Protein AF-A0A5N6XSQ7-F1 (afdb_monomer_lite)

Sequence (384 aa):
MILAPTKHYISQIWLLCTIVILLPNLATSAHDQEIISGIYGTESCSGPEIRIDDLDGNSHWKWDTTTGLHNVPDQIKKCIQKGKSATEVKRAANGDKVVAIIGYSALMINHTPHNNATDKLVTFGVCLDDDLPQAHTVEMLPGNLFAIATTSDDEHAGFWVYDSSDMSHQTPKQKITGVKDIHGLLWDDKEKVLWAAGNTAHGSGAVPSYASIVGYKYDEANNKLIMKAHYNYTMSCATKLSSEWGGEDTFFRYWDRPHDLVPIPNTRSLLFPMDRDIHTVNILNGEFNNYGEEIQKQYLNGFEELGNRTGDNGEYLPRSDIKSISLNPGNSTLYTQAKWRDGNAIPHQVNLLSPTGKYSSLYKGCNIYRSRWFADITGWPTAP

Foldseek 3Di:
DDDDDDDDDDDDDDPPPPPPPPPPPPPCPQLLQWKWFFFFDDPLHPATKIFIAGPVRHTPDIAALVWQCPPAPVLQSCQQPQARTWQDWAQFPQNQWIWTDHRQKTFIAGCDSVDPVRHRHTQAMAGRVPPASAWRYWAAAAPQKIKTAGQDQDQQHGIFICRSNDRVDNDTPDRQGQFHGWNEWAQFPVQQKIKTWWWNGHFLDPDFIWIKIFIWHADPVVRDTDSDTPDIATDPDKDACPFLDPPVASRRNTIKGWLYWEDDFPAQKTWTQIQQAIKMANRVPSDIDPPRVVVCVVQVQLDDAAEQQQGPVRDGRRRGLWNDWEARPQSKIKTFHQHRPPNVSFGQWIWIQHNVRDIDIDRHRTGTRDMYRSHDGHSGDHHD

Secondary structure (DSSP, 8-state):
------PPP--------------------GGGG-EEEEEPP-SSSSSSEEEEE-TT--EEEEEETTTT-TTS-HHHHHHHHH---EEEEEEEGGGTEEEEEETTEEEEEE--TT-TTTTT-EEEEEE-TTT-TTEEEEEEETTTEEEEEE---STT-EEEEEETT-TT----SEEEES-EEEEEEEEETTTTEEEEEEESS-TTSSS---EEEEEEEEEGGGTEE-SS-SEEEE-S---BSTTTS-TTSGGGGPBP-B---EEPTTSSEEEEEBSS-EEEEETTTTEEE--HHHHHHHH-TT----S--B-TTS-B-TTTTEEEEEE-TTS-EEEEEBPTT-TT--BSSEEEE-TT--EEEESTTS-EEEEEESS-BTTBPPP-

pLDDT: mean 88.77, std 15.73, range [33.59, 98.69]

Structure (mmCIF, N/CA/C/O backbone):
data_AF-A0A5N6XSQ7-F1
#
_entry.id   AF-A0A5N6XSQ7-F1
#
loop_
_atom_site.group_PDB
_atom_site.id
_atom_site.type_symbol
_atom_site.label_atom_id
_atom_site.label_alt_id
_atom_site.label_comp_id
_atom_site.label_asym_id
_atom_site.label_entity_id
_atom_site.label_seq_id
_atom_site.pdbx_PDB_ins_code
_atom_site.Cartn_x
_atom_site.Cartn_y
_atom_site.Cartn_z
_atom_site.occupancy
_atom_site.B_iso_or_equiv
_atom_site.auth_seq_id
_atom_site.auth_comp_id
_atom_site.auth_asym_id
_atom_site.auth_atom_id
_atom_site.pdbx_PDB_model_num
ATOM 1 N N . MET A 1 1 ? -19.107 60.558 -66.559 1.00 39.44 1 MET A N 1
ATOM 2 C CA . MET A 1 1 ? -17.793 59.896 -66.415 1.00 39.44 1 MET A CA 1
ATOM 3 C C . MET A 1 1 ? -17.080 60.593 -65.266 1.00 39.44 1 MET A C 1
ATOM 5 O O . MET A 1 1 ? -17.021 61.811 -65.296 1.00 39.44 1 MET A O 1
ATOM 9 N N . ILE A 1 2 ? -16.616 59.817 -64.281 1.00 39.16 2 ILE A N 1
ATOM 10 C CA . ILE A 1 2 ? -15.922 60.217 -63.037 1.00 39.16 2 ILE A CA 1
ATOM 11 C C . ILE A 1 2 ? -16.757 61.024 -62.017 1.00 39.16 2 ILE A C 1
ATOM 13 O O . ILE A 1 2 ? -16.987 62.213 -62.188 1.00 39.16 2 ILE A O 1
ATOM 17 N N . LEU A 1 3 ? -17.177 60.363 -60.931 1.00 33.59 3 LEU A N 1
ATOM 18 C CA . LEU A 1 3 ? -16.747 60.588 -59.533 1.00 33.59 3 LEU A CA 1
ATOM 19 C C . LEU A 1 3 ? -17.724 59.885 -58.570 1.00 33.59 3 LEU A C 1
ATOM 21 O O . LEU A 1 3 ? -18.926 59.830 -58.810 1.00 33.59 3 LEU A O 1
ATOM 25 N N . ALA A 1 4 ? -17.156 59.286 -57.522 1.00 39.66 4 ALA A N 1
ATOM 26 C CA . ALA A 1 4 ? -17.811 58.457 -56.507 1.00 39.66 4 ALA A CA 1
ATOM 27 C C . ALA A 1 4 ? -18.846 59.225 -55.657 1.00 39.66 4 ALA A C 1
ATOM 29 O O . ALA A 1 4 ? -18.893 60.455 -55.706 1.00 39.66 4 ALA A O 1
ATOM 30 N N . PRO A 1 5 ? -19.593 58.518 -54.784 1.00 44.00 5 PRO A N 1
ATOM 31 C CA . PRO A 1 5 ? -19.206 58.644 -53.377 1.00 44.00 5 PRO A CA 1
ATOM 32 C C . PRO A 1 5 ? -19.334 57.369 -52.510 1.00 44.00 5 PRO A C 1
ATOM 34 O O . PRO A 1 5 ? -20.282 56.597 -52.587 1.00 44.00 5 PRO A O 1
ATOM 37 N N . THR A 1 6 ? -18.298 57.211 -51.680 1.00 37.88 6 THR A N 1
ATOM 38 C CA . THR A 1 6 ? -18.259 56.818 -50.255 1.00 37.88 6 THR A CA 1
ATOM 39 C C . THR A 1 6 ? -19.076 55.628 -49.733 1.00 37.88 6 THR A C 1
ATOM 41 O O . THR A 1 6 ? -20.293 55.667 -49.590 1.00 37.88 6 THR A O 1
ATOM 44 N N . LYS A 1 7 ? -18.321 54.616 -49.280 1.00 35.78 7 LYS A N 1
ATOM 45 C CA . LYS A 1 7 ? -18.740 53.519 -48.398 1.00 35.78 7 LYS A CA 1
ATOM 46 C C . LYS A 1 7 ? -19.056 54.040 -46.988 1.00 35.78 7 LYS A C 1
ATOM 48 O O . LYS A 1 7 ? -18.196 54.661 -46.367 1.00 35.78 7 LYS A O 1
ATOM 53 N N . HIS A 1 8 ? -20.229 53.701 -46.459 1.00 38.25 8 HIS A N 1
ATOM 54 C CA . HIS A 1 8 ? -20.519 53.776 -45.027 1.00 38.25 8 HIS A CA 1
ATOM 55 C C . HIS A 1 8 ? -20.178 52.441 -44.357 1.00 38.25 8 HIS A C 1
ATOM 57 O O . HIS A 1 8 ? -20.718 51.395 -44.713 1.00 38.25 8 HIS A O 1
ATOM 63 N N . TYR A 1 9 ? -19.266 52.493 -43.387 1.00 36.28 9 TYR A N 1
ATOM 64 C CA . TYR A 1 9 ? -18.994 51.411 -42.447 1.00 36.28 9 TYR A CA 1
ATOM 65 C C . TYR A 1 9 ? -20.082 51.414 -41.368 1.00 36.28 9 TYR A C 1
ATOM 67 O O . TYR A 1 9 ? -20.188 52.368 -40.601 1.00 36.28 9 TYR A O 1
ATOM 75 N N . ILE A 1 10 ? -20.877 50.346 -41.298 1.00 42.34 10 ILE A N 1
ATOM 76 C CA . ILE A 1 10 ? -21.720 50.057 -40.135 1.00 42.34 10 ILE A CA 1
ATOM 77 C C . ILE A 1 10 ? -20.888 49.180 -39.201 1.00 42.34 10 ILE A C 1
ATOM 79 O O . ILE A 1 10 ? -20.541 48.050 -39.540 1.00 42.34 10 ILE A O 1
ATOM 83 N N . SER A 1 11 ? -20.534 49.726 -38.038 1.00 34.72 11 SER A N 1
ATOM 84 C CA . SER A 1 11 ? -19.865 48.987 -36.971 1.00 34.72 11 SER A CA 1
ATOM 85 C C . SER A 1 11 ? -20.887 48.058 -36.309 1.00 34.72 11 SER A C 1
ATOM 87 O O . SER A 1 11 ? -21.833 48.536 -35.683 1.00 34.72 11 SER A O 1
ATOM 89 N N . GLN A 1 12 ? -20.721 46.743 -36.442 1.00 38.59 12 GLN A N 1
ATOM 90 C CA . GLN A 1 12 ? -21.417 45.784 -35.588 1.00 38.59 12 GLN A CA 1
ATOM 91 C C . GLN A 1 12 ? -20.564 45.540 -34.345 1.00 38.59 12 GLN A C 1
ATOM 93 O O . GLN A 1 12 ? -19.543 44.858 -34.397 1.00 38.59 12 GLN A O 1
ATOM 98 N N . ILE A 1 13 ? -20.985 46.130 -33.229 1.00 41.06 13 ILE A N 1
ATOM 99 C CA . ILE A 1 13 ? -20.490 45.799 -31.895 1.00 41.06 13 ILE A CA 1
ATOM 100 C C . ILE A 1 13 ? -21.121 44.455 -31.522 1.00 41.06 13 ILE A C 1
ATOM 102 O O . ILE A 1 13 ? -22.305 44.384 -31.200 1.00 41.06 13 ILE A O 1
ATOM 106 N N . TRP A 1 14 ? -20.337 43.381 -31.601 1.00 37.22 14 TRP A N 1
ATOM 107 C CA . TRP A 1 14 ? -20.689 42.109 -30.981 1.00 37.22 14 TRP A CA 1
ATOM 108 C C . TRP A 1 14 ? -20.376 42.208 -29.490 1.00 37.22 14 TRP A C 1
ATOM 110 O O . TRP A 1 14 ? -19.216 42.214 -29.080 1.00 37.22 14 TRP A O 1
ATOM 120 N N . LEU A 1 15 ? -21.427 42.326 -28.680 1.00 36.06 15 LEU A N 1
ATOM 121 C CA . LEU A 1 15 ? -21.348 42.197 -27.232 1.00 36.06 15 LEU A CA 1
ATOM 122 C C . LEU A 1 15 ? -21.080 40.714 -26.916 1.00 36.06 15 LEU A C 1
ATOM 124 O O . LEU A 1 15 ? -21.998 39.896 -26.890 1.00 36.06 15 LEU A O 1
ATOM 128 N N . LEU A 1 16 ? -19.812 40.342 -26.729 1.00 38.09 16 LEU A N 1
ATOM 129 C CA . LEU A 1 16 ? -19.459 39.065 -26.114 1.00 38.09 16 LEU A CA 1
ATOM 130 C C . LEU A 1 16 ? -19.859 39.134 -24.635 1.00 38.09 16 LEU A C 1
ATOM 132 O O . LEU A 1 16 ? -19.132 39.668 -23.800 1.00 38.09 16 LEU A O 1
ATOM 136 N N . CYS A 1 17 ? -21.036 38.599 -24.310 1.00 34.03 17 CYS A N 1
ATOM 137 C CA . CYS A 1 17 ? -21.351 38.180 -22.951 1.00 34.03 17 CYS A CA 1
ATOM 138 C C . CYS A 1 17 ? -20.459 36.984 -22.609 1.00 34.03 17 CYS A C 1
ATOM 140 O O . CYS A 1 17 ? -20.830 35.830 -22.816 1.00 34.03 17 CYS A O 1
ATOM 142 N N . THR A 1 18 ? -19.268 37.260 -22.087 1.00 42.31 18 THR A N 1
ATOM 143 C CA . THR A 1 18 ? -18.466 36.261 -21.390 1.00 42.31 18 THR A CA 1
ATOM 144 C C . THR A 1 18 ? -19.207 35.916 -20.103 1.00 42.31 18 THR A C 1
ATOM 146 O O . THR A 1 18 ? -19.098 36.617 -19.098 1.00 42.31 18 THR A O 1
ATOM 149 N N . ILE A 1 19 ? -20.014 34.856 -20.136 1.00 41.69 19 ILE A N 1
ATOM 150 C CA . ILE A 1 19 ? -20.455 34.187 -18.914 1.00 41.69 19 ILE A CA 1
ATOM 151 C C . ILE A 1 19 ? -19.186 33.586 -18.313 1.00 41.69 19 ILE A C 1
ATOM 153 O O . ILE A 1 19 ? -18.722 32.526 -18.726 1.00 41.69 19 ILE A O 1
ATOM 157 N N . VAL A 1 20 ? -18.585 34.309 -17.369 1.00 38.28 20 VAL A N 1
ATOM 158 C CA . VAL A 1 20 ? -17.608 33.740 -16.448 1.00 38.28 20 VAL A CA 1
ATOM 159 C C . VAL A 1 20 ? -18.401 32.781 -15.574 1.00 38.28 20 VAL A C 1
ATOM 161 O O . VAL A 1 20 ? -19.043 33.184 -14.606 1.00 38.28 20 VAL A O 1
ATOM 164 N N . ILE A 1 21 ? -18.419 31.507 -15.963 1.00 38.88 21 ILE A N 1
ATOM 165 C CA . ILE A 1 21 ? -18.783 30.437 -15.045 1.00 38.88 21 ILE A CA 1
ATOM 166 C C . ILE A 1 21 ? -17.690 30.474 -13.981 1.00 38.88 21 ILE A C 1
ATOM 168 O O . ILE A 1 21 ? -16.572 30.015 -14.207 1.00 38.88 21 ILE A O 1
ATOM 172 N N . LEU A 1 22 ? -17.999 31.107 -12.850 1.00 36.66 22 LEU A N 1
ATOM 173 C CA . LEU A 1 22 ? -17.277 30.914 -11.603 1.00 36.66 22 LEU A CA 1
ATOM 174 C C . LEU A 1 22 ? -17.405 29.425 -11.282 1.00 36.66 22 LEU A C 1
ATOM 176 O O . LEU A 1 22 ? -18.374 28.992 -10.661 1.00 36.66 22 LEU A O 1
ATOM 180 N N . LEU A 1 23 ? -16.456 28.631 -11.779 1.00 39.94 23 LEU A N 1
ATOM 181 C CA . LEU A 1 23 ? -16.193 27.319 -11.218 1.00 39.94 23 LEU A CA 1
ATOM 182 C C . LEU A 1 23 ? -15.989 27.563 -9.722 1.00 39.94 23 LEU A C 1
ATOM 184 O O . LEU A 1 23 ? -15.212 28.460 -9.371 1.00 39.94 23 LEU A O 1
ATOM 188 N N . PRO A 1 24 ? -16.702 26.856 -8.833 1.00 38.00 24 PRO A N 1
ATOM 189 C CA . PRO A 1 24 ? -16.382 26.946 -7.427 1.00 38.00 24 PRO A CA 1
ATOM 190 C C . PRO A 1 24 ? -14.904 26.581 -7.308 1.00 38.00 24 PRO A C 1
ATOM 192 O O . PRO A 1 24 ? -14.498 25.490 -7.708 1.00 38.00 24 PRO A O 1
ATOM 195 N N . ASN A 1 25 ? -14.097 27.515 -6.799 1.00 35.69 25 ASN A N 1
ATOM 196 C CA . ASN A 1 25 ? -12.863 27.150 -6.128 1.00 35.69 25 ASN A CA 1
ATOM 197 C C . ASN A 1 25 ? -13.303 26.149 -5.062 1.00 35.69 25 ASN A C 1
ATOM 199 O O . ASN A 1 25 ? -13.838 26.541 -4.024 1.00 35.69 25 ASN A O 1
ATOM 203 N N . LEU A 1 26 ? -13.161 24.859 -5.362 1.00 44.12 26 LEU A N 1
ATOM 204 C CA . LEU A 1 26 ? -13.108 23.822 -4.354 1.00 44.12 26 LEU A CA 1
ATOM 205 C C . LEU A 1 26 ? -11.898 24.208 -3.515 1.00 44.12 26 LEU A C 1
ATOM 207 O O . LEU A 1 26 ? -10.760 23.952 -3.896 1.00 44.12 26 LEU A O 1
ATOM 211 N N . ALA A 1 27 ? -12.147 24.961 -2.446 1.00 40.00 27 ALA A N 1
ATOM 212 C CA . ALA A 1 27 ? -11.173 25.142 -1.399 1.00 40.00 27 ALA A CA 1
ATOM 213 C C . ALA A 1 27 ? -10.836 23.725 -0.940 1.00 40.00 27 ALA A C 1
ATOM 215 O O . ALA A 1 27 ? -11.675 23.067 -0.328 1.00 40.00 27 ALA A O 1
ATOM 216 N N . THR A 1 28 ? -9.657 23.237 -1.328 1.00 48.56 28 THR A N 1
ATOM 217 C CA . THR A 1 28 ? -9.046 22.059 -0.720 1.00 48.56 28 THR A CA 1
ATOM 218 C C . THR A 1 28 ? -9.132 22.274 0.778 1.00 48.56 28 THR A C 1
ATOM 220 O O . THR A 1 28 ? -8.645 23.291 1.285 1.00 48.56 28 THR A O 1
ATOM 223 N N . SER A 1 29 ? -9.855 21.393 1.459 1.00 51.78 29 SER A N 1
ATOM 224 C CA . SER A 1 29 ? -10.000 21.483 2.901 1.00 51.78 29 SER A CA 1
ATOM 225 C C . SER A 1 29 ? -8.614 21.332 3.533 1.00 51.78 29 SER A C 1
ATOM 227 O O . SER A 1 29 ? -7.729 20.711 2.947 1.00 51.78 29 SER A O 1
ATOM 229 N N . ALA A 1 30 ? -8.391 21.901 4.719 1.00 53.28 30 ALA A N 1
ATOM 230 C CA . ALA A 1 30 ? -7.104 21.762 5.408 1.00 53.28 30 ALA A CA 1
ATOM 231 C C . ALA A 1 30 ? -6.711 20.283 5.642 1.00 53.28 30 ALA A C 1
ATOM 233 O O . ALA A 1 30 ? -5.527 19.971 5.690 1.00 53.28 30 ALA A O 1
ATOM 234 N N . HIS A 1 31 ? -7.697 19.378 5.697 1.00 56.25 31 HIS A N 1
ATOM 235 C CA . HIS A 1 31 ? -7.506 17.928 5.792 1.00 56.25 31 HIS A CA 1
ATOM 236 C C . HIS A 1 31 ? -6.960 17.287 4.504 1.00 56.25 31 HIS A C 1
ATOM 238 O O . HIS A 1 31 ? -6.275 16.271 4.565 1.00 56.25 31 HIS A O 1
ATOM 244 N N . ASP A 1 32 ? -7.159 17.906 3.334 1.00 65.38 32 ASP A N 1
ATOM 245 C CA . ASP A 1 32 ? -6.652 17.392 2.050 1.00 65.38 32 ASP A CA 1
ATOM 246 C C . ASP A 1 32 ? -5.129 17.579 1.885 1.00 65.38 32 ASP A C 1
ATOM 248 O O . ASP A 1 32 ? -4.563 17.295 0.825 1.00 65.38 32 ASP A O 1
ATOM 252 N N . GLN A 1 33 ? -4.455 18.084 2.922 1.00 82.69 33 GLN A N 1
ATOM 253 C CA . GLN A 1 33 ? -3.013 18.324 2.970 1.00 82.69 33 GLN A CA 1
ATOM 254 C C . GLN A 1 33 ? -2.309 17.541 4.085 1.00 82.69 33 GLN A C 1
ATOM 256 O O . GLN A 1 33 ? -1.113 17.734 4.296 1.00 82.69 33 GLN A O 1
ATOM 261 N N . GLU A 1 34 ? -3.022 16.649 4.773 1.00 93.44 34 GLU A N 1
ATOM 262 C CA . GLU A 1 34 ? -2.447 15.803 5.815 1.00 93.44 34 GLU A CA 1
ATOM 263 C C . GLU A 1 34 ? -1.865 14.511 5.222 1.00 93.44 34 GLU A C 1
ATOM 265 O O . GLU A 1 34 ? -2.384 13.933 4.260 1.00 93.44 34 GLU A O 1
ATOM 270 N N . ILE A 1 35 ? -0.768 14.040 5.808 1.00 95.81 35 ILE A N 1
ATOM 271 C CA . ILE A 1 35 ? -0.018 12.863 5.374 1.00 95.81 35 ILE A CA 1
ATOM 272 C C . ILE A 1 35 ? -0.012 11.849 6.508 1.00 95.81 35 ILE A C 1
ATOM 274 O O . ILE A 1 35 ? 0.513 12.132 7.582 1.00 95.81 35 ILE A O 1
ATOM 278 N N . ILE A 1 36 ? -0.510 10.640 6.248 1.00 97.81 36 ILE A N 1
ATOM 279 C CA . ILE A 1 36 ? -0.369 9.507 7.161 1.00 97.81 36 ILE A CA 1
ATOM 280 C C . ILE A 1 36 ? 0.860 8.670 6.797 1.00 97.81 36 ILE A C 1
ATOM 282 O O . ILE A 1 36 ? 1.026 8.261 5.649 1.00 97.81 36 ILE A O 1
ATOM 286 N N . SER A 1 37 ? 1.729 8.397 7.770 1.00 98.00 37 SER A N 1
ATOM 287 C CA . SER A 1 37 ? 2.955 7.610 7.567 1.00 98.00 37 SER A CA 1
ATOM 288 C C . SER A 1 37 ? 3.138 6.543 8.641 1.00 98.00 37 SER A C 1
ATOM 290 O O . SER A 1 37 ? 2.911 6.799 9.825 1.00 98.00 37 SER A O 1
ATOM 292 N N . GLY A 1 38 ? 3.568 5.354 8.212 1.00 97.81 38 GLY A N 1
ATOM 293 C CA . GLY A 1 38 ? 4.024 4.279 9.088 1.00 97.81 38 GLY A CA 1
ATOM 294 C C . GLY A 1 38 ? 5.536 4.367 9.257 1.00 97.81 38 GLY A C 1
ATOM 295 O O . GLY A 1 38 ? 6.290 4.065 8.332 1.00 97.81 38 GLY A O 1
ATOM 296 N N . ILE A 1 39 ? 5.984 4.797 10.431 1.00 97.00 39 ILE A N 1
ATOM 297 C CA . ILE A 1 39 ? 7.399 4.991 10.749 1.00 97.00 39 ILE A CA 1
ATOM 298 C C . ILE A 1 39 ? 7.898 3.762 11.488 1.00 97.00 39 ILE A C 1
ATOM 300 O O . ILE A 1 39 ? 7.287 3.330 12.460 1.00 97.00 39 ILE A O 1
ATOM 304 N N . TYR A 1 40 ? 9.006 3.187 11.032 1.00 96.00 40 TYR A N 1
ATOM 305 C CA . TYR A 1 40 ? 9.625 2.041 11.684 1.00 96.00 40 TYR A CA 1
ATOM 306 C C . TYR A 1 40 ? 10.503 2.511 12.851 1.00 96.00 40 TYR A C 1
ATOM 308 O O . TYR A 1 40 ? 11.108 3.582 12.812 1.00 96.00 40 TYR A O 1
ATOM 316 N N . GLY A 1 41 ? 10.658 1.658 13.862 1.00 91.38 41 GLY A N 1
ATOM 317 C CA . GLY A 1 41 ? 11.625 1.874 14.932 1.00 91.38 41 GLY A CA 1
ATOM 318 C C . GLY A 1 41 ? 13.057 1.654 14.446 1.00 91.38 41 GLY A C 1
ATOM 319 O O . GLY A 1 41 ? 13.435 0.529 14.112 1.00 91.38 41 GLY A O 1
ATOM 320 N N . THR A 1 42 ? 13.872 2.706 14.467 1.00 86.06 42 THR A N 1
ATOM 321 C CA . THR A 1 42 ? 15.301 2.685 14.109 1.00 86.06 42 THR A CA 1
ATOM 322 C C . THR A 1 42 ? 16.124 3.410 15.178 1.00 86.06 42 THR A C 1
ATOM 324 O O . THR A 1 42 ? 15.588 3.854 16.187 1.00 86.06 42 THR A O 1
ATOM 327 N N . GLU A 1 43 ? 17.440 3.537 15.000 1.00 81.69 43 GLU A N 1
ATOM 328 C CA . GLU A 1 43 ? 18.245 4.399 15.883 1.00 81.69 43 GLU A CA 1
ATOM 329 C C . GLU A 1 43 ? 17.853 5.879 15.756 1.00 81.69 43 GLU A C 1
ATOM 331 O O . GLU A 1 43 ? 17.928 6.629 16.726 1.00 81.69 43 GLU A O 1
ATOM 336 N N . SER A 1 44 ? 17.399 6.296 14.572 1.00 82.81 44 SER A N 1
ATOM 337 C CA . SER A 1 44 ? 16.981 7.672 14.296 1.00 82.81 44 SER A CA 1
ATOM 338 C C . SER A 1 44 ? 15.538 7.967 14.723 1.00 82.81 44 SER A C 1
ATOM 340 O O . SER A 1 44 ? 15.176 9.138 14.822 1.00 82.81 44 SER A O 1
ATOM 342 N N . CYS A 1 45 ? 14.710 6.942 14.969 1.00 83.00 45 CYS A N 1
ATOM 343 C CA . CYS A 1 45 ? 13.267 7.092 15.195 1.00 83.00 45 CYS A CA 1
ATOM 344 C C . CYS A 1 45 ? 12.831 6.173 16.351 1.00 83.00 45 CYS A C 1
ATOM 346 O O . CYS A 1 45 ? 13.000 4.958 16.284 1.00 83.00 45 CYS A O 1
ATOM 348 N N . SER A 1 46 ? 12.286 6.763 17.424 1.00 78.00 46 SER A N 1
ATOM 349 C CA . SER A 1 46 ? 12.157 6.193 18.784 1.00 78.00 46 SER A CA 1
ATOM 350 C C . SER A 1 46 ? 11.348 4.895 18.934 1.00 78.00 46 SER A C 1
ATOM 352 O O . SER A 1 46 ? 11.283 4.338 20.028 1.00 78.00 46 SER A O 1
ATOM 354 N N . GLY A 1 47 ? 10.731 4.402 17.866 1.00 86.00 47 GLY A N 1
ATOM 355 C CA . GLY A 1 47 ? 9.949 3.175 17.835 1.00 86.00 47 GLY A CA 1
ATOM 356 C C . GLY A 1 47 ? 9.013 3.154 16.627 1.00 86.00 47 GLY A C 1
ATOM 357 O O . GLY A 1 47 ? 8.899 4.169 15.939 1.00 86.00 47 GLY A O 1
ATOM 358 N N . PRO A 1 48 ? 8.363 2.011 16.352 1.00 96.00 48 PRO A N 1
ATOM 359 C CA . PRO A 1 48 ? 7.302 1.972 15.362 1.00 96.00 48 PRO A CA 1
ATOM 360 C C . PRO A 1 48 ? 6.138 2.871 15.794 1.00 96.00 48 PRO A C 1
ATOM 362 O O . PRO A 1 48 ? 5.605 2.722 16.897 1.00 96.00 48 PRO A O 1
ATOM 365 N N . GLU A 1 49 ? 5.738 3.788 14.920 1.00 96.94 49 GLU A N 1
ATOM 366 C CA . GLU A 1 49 ? 4.650 4.734 15.166 1.00 96.94 49 GLU A CA 1
ATOM 367 C C . GLU A 1 49 ? 3.878 5.054 13.885 1.00 96.94 49 GLU A C 1
ATOM 369 O O . GLU A 1 49 ? 4.367 4.879 12.768 1.00 96.94 49 GLU A O 1
ATOM 374 N N . ILE A 1 50 ? 2.654 5.540 14.064 1.00 98.31 50 ILE A N 1
ATOM 375 C CA . ILE A 1 50 ? 1.808 6.081 13.006 1.00 98.31 50 ILE A CA 1
ATOM 376 C C . ILE A 1 50 ? 1.639 7.567 13.284 1.00 98.31 50 ILE A C 1
ATOM 378 O O . ILE A 1 50 ? 1.300 7.965 14.404 1.00 98.31 50 ILE A O 1
ATOM 382 N N . ARG A 1 51 ? 1.863 8.385 12.260 1.00 97.31 51 ARG A N 1
ATOM 383 C CA . ARG A 1 51 ? 1.745 9.840 12.340 1.00 97.31 51 ARG A CA 1
ATOM 384 C C . ARG A 1 51 ? 0.853 10.375 11.241 1.00 97.31 51 ARG A C 1
ATOM 386 O O . ARG A 1 51 ? 0.930 9.882 10.119 1.00 97.31 51 ARG A O 1
ATOM 393 N N . ILE A 1 52 ? 0.036 11.362 11.590 1.00 97.62 52 ILE A N 1
ATOM 394 C CA . ILE A 1 52 ? -0.683 12.225 10.657 1.00 97.62 52 ILE A CA 1
ATOM 395 C C . ILE A 1 52 ? -0.115 13.627 10.846 1.00 97.62 52 ILE A C 1
ATOM 397 O O . ILE A 1 52 ? -0.252 14.230 11.919 1.00 97.62 52 ILE A O 1
ATOM 401 N N . ASP A 1 53 ? 0.558 14.098 9.807 1.00 95.69 53 ASP A N 1
ATOM 402 C CA . ASP A 1 53 ? 1.330 15.333 9.814 1.00 95.69 53 ASP A CA 1
ATOM 403 C C . ASP A 1 53 ? 0.867 16.268 8.692 1.00 95.69 53 ASP A C 1
ATOM 405 O O . ASP A 1 53 ? 0.352 15.813 7.668 1.00 95.69 53 ASP A O 1
ATOM 409 N N . ASP A 1 54 ? 1.092 17.569 8.863 1.00 93.00 54 ASP A N 1
ATOM 410 C CA . ASP A 1 54 ? 0.988 18.536 7.770 1.00 93.00 54 ASP A CA 1
ATOM 411 C C . ASP A 1 54 ? 2.171 18.429 6.779 1.00 93.00 54 ASP A C 1
ATOM 413 O O . ASP A 1 54 ? 3.097 17.625 6.933 1.00 93.00 54 ASP A O 1
ATOM 417 N N . LEU A 1 55 ? 2.158 19.267 5.738 1.00 91.00 55 LEU A N 1
ATOM 418 C CA . LEU A 1 55 ? 3.205 19.298 4.706 1.00 91.00 55 LEU A CA 1
ATOM 419 C C . LEU A 1 55 ? 4.576 19.779 5.210 1.00 91.00 55 LEU A C 1
ATOM 421 O O . LEU A 1 55 ? 5.578 19.558 4.526 1.00 91.00 55 LEU A O 1
ATOM 425 N N . ASP A 1 56 ? 4.623 20.430 6.374 1.00 89.75 56 ASP A N 1
ATOM 426 C CA . ASP A 1 56 ? 5.850 20.899 7.021 1.00 89.75 56 ASP A CA 1
ATOM 427 C C . ASP A 1 56 ? 6.403 19.857 8.019 1.00 89.75 56 ASP A C 1
ATOM 429 O O . ASP A 1 56 ? 7.490 20.036 8.575 1.00 89.75 56 ASP A O 1
ATOM 433 N N . GLY A 1 57 ? 5.692 18.738 8.215 1.00 89.88 57 GLY A N 1
ATOM 434 C CA . GLY A 1 57 ? 6.064 17.656 9.126 1.00 89.88 57 GLY A CA 1
ATOM 435 C C . GLY A 1 57 ? 5.660 17.899 10.583 1.00 89.88 57 GLY A C 1
ATOM 436 O O . GLY A 1 57 ? 6.193 17.237 11.484 1.00 89.88 57 GLY A O 1
ATOM 437 N N . ASN A 1 58 ? 4.749 18.842 10.842 1.00 93.06 58 ASN A N 1
ATOM 438 C CA . ASN A 1 58 ? 4.182 19.037 12.172 1.00 93.06 58 ASN A CA 1
ATOM 439 C C . ASN A 1 58 ? 3.086 18.000 12.414 1.00 93.06 58 ASN A C 1
ATOM 441 O O . ASN A 1 58 ? 2.136 17.888 11.644 1.00 93.06 58 ASN A O 1
ATOM 445 N N . SER A 1 59 ? 3.207 17.254 13.512 1.00 92.31 59 SER A N 1
ATOM 446 C CA . SER A 1 59 ? 2.253 16.194 13.832 1.00 92.31 59 SER A CA 1
ATOM 447 C C . SER A 1 59 ? 0.997 16.728 14.507 1.00 92.31 59 SER A C 1
ATOM 449 O O . SER A 1 59 ? 1.075 17.404 15.536 1.00 92.31 59 SER A O 1
ATOM 451 N N . HIS A 1 60 ? -0.164 16.370 13.961 1.00 90.56 60 HIS A N 1
ATOM 452 C CA . HIS A 1 60 ? -1.476 16.656 14.547 1.00 90.56 60 HIS A CA 1
ATOM 453 C C . HIS A 1 60 ? -2.060 15.442 15.265 1.00 90.56 60 HIS A C 1
ATOM 455 O O . HIS A 1 60 ? -2.805 15.582 16.239 1.00 90.56 60 HIS A O 1
ATOM 461 N N . TRP A 1 61 ? -1.676 14.241 14.836 1.00 97.06 61 TRP A N 1
ATOM 462 C CA . TRP A 1 61 ? -2.092 12.999 15.463 1.00 97.06 61 TRP A CA 1
ATOM 463 C C . TRP A 1 61 ? -0.959 11.977 15.423 1.00 97.06 61 TRP A C 1
ATOM 465 O O . TRP A 1 61 ? -0.301 11.780 14.403 1.00 97.06 61 TRP A O 1
ATOM 475 N N . LYS A 1 62 ? -0.745 11.303 16.553 1.00 96.94 62 LYS A N 1
ATOM 476 C CA . LYS A 1 62 ? 0.291 10.287 16.724 1.00 96.94 62 LYS A CA 1
ATOM 477 C C . LYS A 1 62 ? -0.262 9.093 17.488 1.00 96.94 62 LYS A C 1
ATOM 479 O O . LYS A 1 62 ? -0.960 9.271 18.489 1.00 96.94 62 LYS A O 1
ATOM 484 N N . TRP A 1 63 ? 0.108 7.898 17.048 1.00 98.19 63 TRP A N 1
ATOM 485 C CA . TRP A 1 63 ? -0.180 6.639 17.722 1.00 98.19 63 TRP A CA 1
ATOM 486 C C . TRP A 1 63 ? 1.069 5.760 17.747 1.00 98.19 63 TRP A C 1
ATOM 488 O O . TRP A 1 63 ? 1.761 5.629 16.740 1.00 98.19 63 TRP A O 1
ATOM 498 N N . ASP A 1 64 ? 1.360 5.151 18.892 1.00 96.88 64 ASP A N 1
ATOM 499 C CA . ASP A 1 64 ? 2.477 4.221 19.066 1.00 96.88 64 ASP A CA 1
ATOM 500 C C . ASP A 1 64 ? 2.019 2.900 19.697 1.00 96.88 64 ASP A C 1
ATOM 502 O O . ASP A 1 64 ? 0.878 2.746 20.132 1.00 96.88 64 ASP A O 1
ATOM 506 N N . THR A 1 65 ? 2.948 1.951 19.802 1.00 96.44 65 THR A N 1
ATOM 507 C CA . THR A 1 65 ? 2.711 0.591 20.319 1.00 96.44 65 THR A CA 1
ATOM 508 C C . THR A 1 65 ? 2.342 0.506 21.806 1.00 96.44 65 THR A C 1
ATOM 510 O O . THR A 1 65 ? 2.215 -0.593 22.354 1.00 96.44 65 THR A O 1
ATOM 513 N N . THR A 1 66 ? 2.154 1.637 22.485 1.00 96.25 66 THR A N 1
ATOM 514 C CA . THR A 1 66 ? 1.677 1.711 23.874 1.00 96.25 66 THR A CA 1
ATOM 515 C C . THR A 1 66 ? 0.341 2.443 24.009 1.00 96.25 66 THR A C 1
ATOM 517 O O . THR A 1 66 ? -0.300 2.388 25.060 1.00 96.25 66 THR A O 1
ATOM 520 N N . THR A 1 67 ? -0.120 3.086 22.939 1.00 96.94 67 THR A N 1
ATOM 521 C CA . THR A 1 67 ? -1.275 3.980 22.948 1.00 96.94 67 THR A CA 1
ATOM 522 C C . THR A 1 67 ? -2.588 3.225 22.709 1.00 96.94 67 THR A C 1
ATOM 524 O O . THR A 1 67 ? -2.694 2.370 21.836 1.00 96.94 67 THR A O 1
ATOM 527 N N . GLY A 1 68 ? -3.635 3.542 23.482 1.00 96.06 68 GLY A N 1
ATOM 528 C CA . GLY A 1 68 ? -5.000 3.066 23.205 1.00 96.06 68 GLY A CA 1
ATOM 529 C C . GLY A 1 68 ? -5.261 1.571 23.444 1.00 96.06 68 GLY A C 1
ATOM 530 O O . GLY A 1 68 ? -6.273 1.053 22.977 1.00 96.06 68 GLY A O 1
ATOM 531 N N . LEU A 1 69 ? -4.397 0.876 24.196 1.00 97.12 69 LEU A N 1
ATOM 532 C CA . LEU A 1 69 ? -4.412 -0.594 24.324 1.00 97.12 69 LEU A CA 1
ATOM 533 C C . LEU A 1 69 ? -5.279 -1.171 25.457 1.00 97.12 69 LEU A C 1
ATOM 535 O O . LEU A 1 69 ? -5.297 -2.384 25.655 1.00 97.12 69 LEU A O 1
ATOM 539 N N . HIS A 1 70 ? -5.979 -0.340 26.228 1.00 93.00 70 HIS A N 1
ATOM 540 C CA . HIS A 1 70 ? -6.698 -0.757 27.442 1.00 93.00 70 HIS A CA 1
ATOM 541 C C . HIS A 1 70 ? -7.671 -1.945 27.257 1.00 93.00 70 HIS A C 1
ATOM 543 O O . HIS A 1 70 ? -7.702 -2.821 28.117 1.00 93.00 70 HIS A O 1
ATOM 549 N N . ASN A 1 71 ? -8.380 -2.030 26.124 1.00 92.38 71 ASN A N 1
ATOM 550 C CA . ASN A 1 71 ? -9.326 -3.120 25.820 1.00 92.38 71 ASN A CA 1
ATOM 551 C C . ASN A 1 71 ? -8.758 -4.198 24.881 1.00 92.38 71 ASN A C 1
ATOM 553 O O . ASN A 1 71 ? -9.485 -5.089 24.449 1.00 92.38 71 ASN A O 1
ATOM 557 N N . VAL A 1 72 ? -7.473 -4.120 24.533 1.00 97.00 72 VAL A N 1
ATOM 558 C CA . VAL A 1 72 ? -6.848 -5.054 23.591 1.00 97.00 72 VAL A CA 1
ATOM 559 C C . VAL A 1 72 ? -6.458 -6.346 24.323 1.00 97.00 72 VAL A C 1
ATOM 561 O O . VAL A 1 72 ? -5.801 -6.271 25.365 1.00 97.00 72 VAL A O 1
ATOM 564 N N . PRO A 1 73 ? -6.812 -7.538 23.810 1.00 96.12 73 PRO A N 1
ATOM 565 C CA . PRO A 1 73 ? -6.328 -8.808 24.342 1.00 96.12 73 PRO A CA 1
ATOM 566 C C . PRO A 1 73 ? -4.797 -8.876 24.410 1.00 96.12 73 PRO A C 1
ATOM 568 O O . PRO A 1 73 ? -4.100 -8.431 23.498 1.00 96.12 73 PRO A O 1
ATOM 571 N N . ASP A 1 74 ? -4.253 -9.489 25.463 1.00 95.69 74 ASP A N 1
ATOM 572 C CA . ASP A 1 74 ? -2.803 -9.497 25.712 1.00 95.69 74 ASP A CA 1
ATOM 573 C C . ASP A 1 74 ? -1.988 -10.171 24.603 1.00 95.69 74 ASP A C 1
ATOM 575 O O . ASP A 1 74 ? -0.854 -9.770 24.346 1.00 95.69 74 ASP A O 1
ATOM 579 N N . GLN A 1 75 ? -2.557 -11.165 23.915 1.00 94.44 75 GLN A N 1
ATOM 580 C CA . GLN A 1 75 ? -1.920 -11.766 22.742 1.00 94.44 75 GLN A CA 1
ATOM 581 C C . GLN A 1 75 ? -1.705 -10.721 21.639 1.00 94.44 75 GLN A C 1
ATOM 583 O O . GLN A 1 75 ? -0.591 -10.585 21.144 1.00 94.44 75 GLN A O 1
ATOM 588 N N . ILE A 1 76 ? -2.728 -9.926 21.314 1.00 96.50 76 ILE A N 1
ATOM 589 C CA . ILE A 1 76 ? -2.619 -8.865 20.305 1.00 96.50 76 ILE A CA 1
ATOM 590 C C . ILE A 1 76 ? -1.644 -7.784 20.786 1.00 96.50 76 ILE A C 1
ATOM 592 O O . ILE A 1 76 ? -0.776 -7.384 20.015 1.00 96.50 76 ILE A O 1
ATOM 596 N N . LYS A 1 77 ? -1.701 -7.368 22.064 1.00 96.94 77 LYS A N 1
ATOM 597 C CA . LYS A 1 77 ? -0.738 -6.398 22.631 1.00 96.94 77 LYS A CA 1
ATOM 598 C C . LYS A 1 77 ? 0.711 -6.843 22.440 1.00 96.94 77 LYS A C 1
ATOM 600 O O . LYS A 1 77 ? 1.544 -6.044 22.020 1.00 96.94 77 LYS A O 1
ATOM 605 N N . LYS A 1 78 ? 1.009 -8.120 22.702 1.00 96.12 78 LYS A N 1
ATOM 606 C CA . LYS A 1 78 ? 2.346 -8.681 22.469 1.00 96.12 78 LYS A CA 1
ATOM 607 C C . LYS A 1 78 ? 2.749 -8.553 21.004 1.00 96.12 78 LYS A C 1
ATOM 609 O O . LYS A 1 78 ? 3.869 -8.138 20.735 1.00 96.12 78 LYS A O 1
ATOM 614 N N . CYS A 1 79 ? 1.851 -8.848 20.067 1.00 96.44 79 CYS A N 1
ATOM 615 C CA . CYS A 1 79 ? 2.158 -8.765 18.639 1.00 96.44 79 CYS A CA 1
ATOM 616 C C . CYS A 1 79 ? 2.346 -7.314 18.163 1.00 96.44 79 CYS A C 1
ATOM 618 O O . CYS A 1 79 ? 3.267 -7.051 17.391 1.00 96.44 79 CYS A O 1
ATOM 620 N N . ILE A 1 80 ? 1.572 -6.363 18.703 1.00 96.62 80 ILE A N 1
ATOM 621 C CA . ILE A 1 80 ? 1.776 -4.916 18.502 1.00 96.62 80 ILE A CA 1
ATOM 622 C C . ILE A 1 80 ? 3.195 -4.506 18.934 1.00 96.62 80 ILE A C 1
ATOM 624 O O . ILE A 1 80 ? 3.880 -3.785 18.216 1.00 96.62 80 ILE A O 1
ATOM 628 N N . GLN A 1 81 ? 3.653 -4.989 20.092 1.00 95.69 81 GLN A N 1
ATOM 629 C CA . GLN A 1 81 ? 4.904 -4.552 20.731 1.00 95.69 81 GLN A CA 1
ATOM 630 C C . GLN A 1 81 ? 6.152 -5.350 20.315 1.00 95.69 81 GLN A C 1
ATOM 632 O O . GLN A 1 81 ? 7.271 -4.944 20.626 1.00 95.69 81 GLN A O 1
ATOM 637 N N . LYS A 1 82 ? 5.990 -6.492 19.635 1.00 93.00 82 LYS A N 1
ATOM 638 C CA . LYS A 1 82 ? 7.093 -7.413 19.300 1.00 93.00 82 LYS A CA 1
ATOM 639 C C . LYS A 1 82 ? 7.986 -6.905 18.163 1.00 93.00 82 LYS A C 1
ATOM 641 O O . LYS A 1 82 ? 9.180 -7.197 18.151 1.00 93.00 82 LYS A O 1
ATOM 646 N N . GLY A 1 83 ? 7.419 -6.201 17.185 1.00 88.94 83 GLY A N 1
ATOM 647 C CA . GLY A 1 83 ? 8.129 -5.778 15.974 1.00 88.94 83 GLY A CA 1
ATOM 648 C C . GLY A 1 83 ? 8.475 -4.292 15.964 1.00 88.94 83 GLY A C 1
ATOM 649 O O . GLY A 1 83 ? 7.960 -3.517 16.761 1.00 88.94 83 GLY A O 1
ATOM 650 N N . LYS A 1 84 ? 9.350 -3.896 15.033 1.00 93.69 84 LYS A N 1
ATOM 651 C CA . LYS A 1 84 ? 9.727 -2.490 14.795 1.00 93.69 84 LYS A CA 1
ATOM 652 C C . LYS A 1 84 ? 9.180 -1.926 13.483 1.00 93.69 84 LYS A C 1
ATOM 654 O O . LYS A 1 84 ? 9.452 -0.773 13.173 1.00 93.69 84 LYS A O 1
ATOM 659 N N . SER A 1 85 ? 8.465 -2.719 12.697 1.00 94.50 85 SER A N 1
ATOM 660 C CA . SER A 1 85 ? 7.904 -2.312 11.409 1.00 94.50 85 SER A CA 1
ATOM 661 C C . SER A 1 85 ? 6.565 -1.596 11.571 1.00 94.50 85 SER A C 1
ATOM 663 O O . SER A 1 85 ? 5.809 -1.877 12.498 1.00 94.50 85 SER A O 1
ATOM 665 N N . ALA A 1 86 ? 6.263 -0.706 10.632 1.00 96.69 86 ALA A N 1
ATOM 666 C CA . ALA A 1 86 ? 4.953 -0.094 10.417 1.00 96.69 86 ALA A CA 1
ATOM 667 C C . ALA A 1 86 ? 4.660 -0.123 8.906 1.00 96.69 86 ALA A C 1
ATOM 669 O O . ALA A 1 86 ? 4.808 0.874 8.201 1.00 96.69 86 ALA A O 1
ATOM 670 N N . THR A 1 87 ? 4.401 -1.322 8.381 1.00 95.69 87 THR A N 1
ATOM 671 C CA . THR A 1 87 ? 4.468 -1.632 6.944 1.00 95.69 87 THR A CA 1
ATOM 672 C C . THR A 1 87 ? 3.314 -1.053 6.137 1.00 95.69 87 THR A C 1
ATOM 674 O O . THR A 1 87 ? 3.521 -0.697 4.984 1.00 95.69 87 THR A O 1
ATOM 677 N N . GLU A 1 88 ? 2.125 -0.921 6.722 1.00 97.81 88 GLU A N 1
ATOM 678 C CA . GLU A 1 88 ? 0.946 -0.367 6.049 1.00 97.81 88 GLU A CA 1
ATOM 679 C C . GLU A 1 88 ? 0.224 0.607 6.967 1.00 97.81 88 GLU A C 1
ATOM 681 O O . GLU A 1 88 ? 0.098 0.345 8.163 1.00 97.81 88 GLU A O 1
ATOM 686 N N . VAL A 1 89 ? -0.273 1.701 6.390 1.00 98.00 89 VAL A N 1
ATOM 687 C CA . VAL A 1 89 ? -1.150 2.671 7.050 1.00 98.00 89 VAL A CA 1
ATOM 688 C C . VAL A 1 89 ? -2.121 3.244 6.021 1.00 98.00 89 VAL A C 1
ATOM 690 O O . VAL A 1 89 ? -1.715 3.614 4.918 1.00 98.00 89 VAL A O 1
ATOM 693 N N . LYS A 1 90 ? -3.407 3.328 6.365 1.00 96.44 90 LYS A N 1
ATOM 694 C CA . LYS A 1 90 ? -4.442 3.915 5.505 1.00 96.44 90 LYS A CA 1
ATOM 695 C C . LYS A 1 90 ? -5.504 4.634 6.323 1.00 96.44 90 LYS A C 1
ATOM 697 O O . LYS A 1 90 ? -5.850 4.217 7.429 1.00 96.44 90 LYS A O 1
ATOM 702 N N . ARG A 1 91 ? -6.063 5.678 5.716 1.00 95.12 91 ARG A N 1
ATOM 703 C CA . ARG A 1 91 ? -7.342 6.265 6.112 1.00 95.12 91 ARG A CA 1
ATOM 704 C C . ARG A 1 91 ? -8.472 5.279 5.801 1.00 95.12 91 ARG A C 1
ATOM 706 O O . ARG A 1 91 ? -8.477 4.691 4.724 1.00 95.12 91 ARG A O 1
ATOM 713 N N . ALA A 1 92 ? -9.426 5.123 6.711 1.00 95.12 92 ALA A N 1
ATOM 714 C CA . ALA A 1 92 ? -10.608 4.280 6.537 1.00 95.12 92 ALA A CA 1
ATOM 715 C C . ALA A 1 92 ? -11.851 4.942 7.158 1.00 95.12 92 ALA A C 1
ATOM 717 O O . ALA A 1 92 ? -11.717 5.899 7.925 1.00 95.12 92 ALA A O 1
ATOM 718 N N . ALA A 1 93 ? -13.047 4.439 6.822 1.00 93.00 93 ALA A N 1
ATOM 719 C CA . ALA A 1 93 ? -14.334 4.917 7.342 1.00 93.00 93 ALA A CA 1
ATOM 720 C C . ALA A 1 93 ? -14.459 6.451 7.295 1.00 93.00 93 ALA A C 1
ATOM 722 O O . ALA A 1 93 ? -14.651 7.108 8.317 1.00 93.00 93 ALA A O 1
ATOM 723 N N . ASN A 1 94 ? -14.233 7.039 6.115 1.00 89.44 94 ASN A N 1
ATOM 724 C 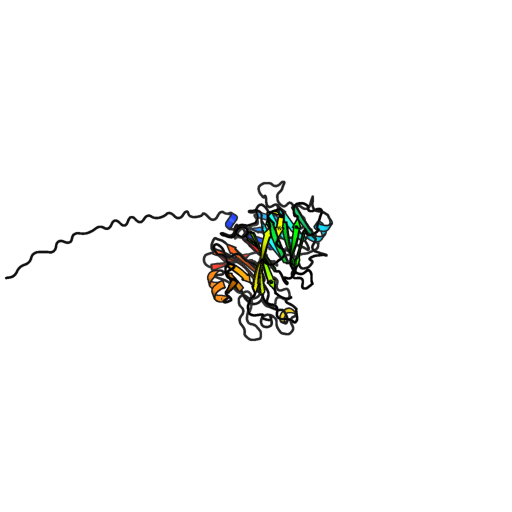CA . ASN A 1 94 ? -14.275 8.491 5.894 1.00 89.44 94 ASN A CA 1
ATOM 725 C C . ASN A 1 94 ? -13.373 9.326 6.832 1.00 89.44 94 ASN A C 1
ATOM 727 O O . ASN A 1 94 ? -13.616 10.514 7.040 1.00 89.44 94 ASN A O 1
ATOM 731 N N . GLY A 1 95 ? -12.290 8.742 7.351 1.00 92.62 95 GLY A N 1
ATOM 732 C CA . GLY A 1 95 ? -11.342 9.436 8.225 1.00 92.62 95 GLY A CA 1
ATOM 733 C C . GLY A 1 95 ? -11.561 9.205 9.713 1.00 92.62 95 GLY A C 1
ATOM 734 O O . GLY A 1 95 ? -10.708 9.610 10.497 1.00 92.62 95 GLY A O 1
ATOM 735 N N . ASP A 1 96 ? -12.618 8.495 10.108 1.00 95.50 96 ASP A N 1
ATOM 736 C CA . ASP A 1 96 ? -12.879 8.160 11.515 1.00 95.50 96 ASP A CA 1
ATOM 737 C C . ASP A 1 96 ? -12.054 6.959 12.007 1.00 95.50 96 ASP A C 1
ATOM 739 O O . ASP A 1 96 ? -12.109 6.564 13.186 1.00 95.50 96 ASP A O 1
ATOM 743 N N . LYS A 1 97 ? -11.320 6.318 11.092 1.00 97.19 97 LYS A N 1
ATOM 744 C CA . LYS A 1 97 ? -10.478 5.155 11.355 1.00 97.19 97 LYS A CA 1
ATOM 745 C C . LYS A 1 97 ? -9.149 5.257 10.618 1.00 97.19 97 LYS A C 1
ATOM 747 O O . LYS A 1 97 ? -9.053 5.752 9.495 1.00 97.19 97 LYS A O 1
ATOM 752 N N . VAL A 1 98 ? -8.134 4.688 11.249 1.00 98.31 98 VAL A N 1
ATOM 753 C CA . VAL A 1 98 ? -6.858 4.332 10.636 1.00 98.31 98 VAL A CA 1
ATOM 754 C C . VAL A 1 98 ? -6.747 2.817 10.661 1.00 98.31 98 VAL A C 1
ATOM 756 O O . VAL A 1 98 ? -6.957 2.199 11.704 1.00 98.31 98 VAL A O 1
ATOM 759 N N . VAL A 1 99 ? -6.399 2.215 9.529 1.00 98.50 99 VAL A N 1
ATOM 760 C CA . VAL A 1 99 ? -6.009 0.802 9.477 1.00 98.50 99 VAL A CA 1
ATOM 761 C C . VAL A 1 99 ? -4.517 0.691 9.236 1.00 98.50 99 VAL A C 1
ATOM 763 O O . VAL A 1 99 ? -3.948 1.496 8.497 1.00 98.50 99 VAL A O 1
ATOM 766 N N . ALA A 1 100 ? -3.874 -0.278 9.878 1.00 98.50 100 ALA A N 1
ATOM 767 C CA . ALA A 1 100 ? -2.426 -0.398 9.819 1.00 98.50 100 ALA A CA 1
ATOM 768 C C . ALA A 1 100 ? -1.928 -1.834 9.974 1.00 98.50 100 ALA A C 1
ATOM 770 O O . ALA A 1 100 ? -2.594 -2.667 10.585 1.00 98.50 100 ALA A O 1
ATOM 771 N N . ILE A 1 101 ? -0.716 -2.083 9.479 1.00 98.38 101 ILE A N 1
ATOM 772 C CA . ILE A 1 101 ? 0.132 -3.193 9.917 1.00 98.38 101 ILE A CA 1
ATOM 773 C C . ILE A 1 101 ? 1.303 -2.591 10.683 1.00 98.38 101 ILE A C 1
ATOM 775 O O . ILE A 1 101 ? 2.107 -1.855 10.110 1.00 98.38 101 ILE A O 1
ATOM 779 N N . ILE A 1 102 ? 1.408 -2.917 11.969 1.00 97.44 102 ILE A N 1
ATOM 780 C CA . ILE A 1 102 ? 2.478 -2.447 12.849 1.00 97.44 102 ILE A CA 1
ATOM 781 C C . ILE A 1 102 ? 2.930 -3.566 13.786 1.00 97.44 102 ILE A C 1
ATOM 783 O O . ILE A 1 102 ? 2.120 -4.341 14.303 1.00 97.44 102 ILE A O 1
ATOM 787 N N . GLY A 1 103 ? 4.242 -3.684 13.972 1.00 95.25 103 GLY A N 1
ATOM 788 C CA . GLY A 1 103 ? 4.849 -4.836 14.621 1.00 95.25 103 GLY A CA 1
ATOM 789 C C . GLY A 1 103 ? 4.487 -6.127 13.882 1.00 95.25 103 GLY A C 1
ATOM 790 O O . GLY A 1 103 ? 4.698 -6.242 12.679 1.00 95.25 103 GLY A O 1
ATOM 791 N N . TYR A 1 104 ? 3.908 -7.079 14.611 1.00 96.06 104 TYR A N 1
ATOM 792 C CA . TYR A 1 104 ? 3.335 -8.321 14.081 1.00 96.06 104 TYR A CA 1
ATOM 793 C C . TYR A 1 104 ? 1.805 -8.308 14.192 1.00 96.06 104 TYR A C 1
ATOM 795 O O . TYR A 1 104 ? 1.187 -9.317 14.525 1.00 96.06 104 TYR A O 1
ATOM 803 N N . SER A 1 105 ? 1.176 -7.150 13.994 1.00 97.31 105 SER A N 1
ATOM 804 C CA . SER A 1 105 ? -0.273 -6.996 14.124 1.00 97.31 105 SER A CA 1
ATOM 805 C C . SER A 1 105 ? -0.879 -6.210 12.970 1.00 97.31 105 SER A C 1
ATOM 807 O O . SER A 1 105 ? -0.248 -5.302 12.431 1.00 97.31 105 SER A O 1
ATOM 809 N N . ALA A 1 106 ? -2.118 -6.546 12.625 1.00 98.12 106 ALA A N 1
ATOM 810 C CA . ALA A 1 106 ? -2.974 -5.736 11.772 1.00 98.12 106 ALA A CA 1
ATOM 811 C C . ALA A 1 106 ? -4.070 -5.111 12.638 1.00 98.12 106 ALA A C 1
ATOM 813 O O . ALA A 1 106 ? -4.718 -5.829 13.399 1.00 98.12 106 ALA A O 1
ATOM 814 N N . LEU A 1 107 ? -4.259 -3.796 12.553 1.00 98.31 107 LEU A N 1
ATOM 815 C CA . LEU A 1 107 ? -5.063 -3.019 13.496 1.00 98.31 107 LEU A CA 1
ATOM 816 C C . LEU A 1 107 ? -6.081 -2.129 12.790 1.00 98.31 107 LEU A C 1
ATOM 818 O O . LEU A 1 107 ? -5.825 -1.608 11.704 1.00 98.31 107 LEU A O 1
ATOM 822 N N . MET A 1 108 ? -7.186 -1.881 13.489 1.00 98.25 108 MET A N 1
ATOM 823 C CA . MET A 1 108 ? -8.114 -0.784 13.237 1.00 98.25 108 MET A CA 1
ATOM 824 C C . MET A 1 108 ? 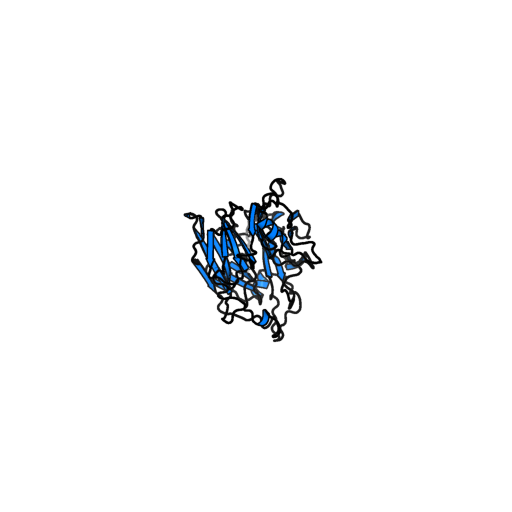-8.133 0.138 14.460 1.00 98.25 108 MET A C 1
ATOM 826 O O . MET A 1 108 ? -8.449 -0.280 15.578 1.00 98.25 108 MET A O 1
ATOM 830 N N . ILE A 1 109 ? -7.792 1.405 14.251 1.00 98.56 109 ILE A N 1
ATOM 831 C CA . ILE A 1 109 ? -7.592 2.415 15.291 1.00 98.56 109 ILE A CA 1
ATOM 832 C C . ILE A 1 109 ? -8.593 3.547 15.062 1.00 98.56 109 ILE A C 1
ATOM 834 O O . ILE A 1 109 ? -8.762 4.015 13.939 1.00 98.56 109 ILE A O 1
ATOM 838 N N . ASN A 1 110 ? -9.256 4.006 16.121 1.00 97.94 110 ASN A N 1
ATOM 839 C CA . ASN A 1 110 ? -10.091 5.200 16.061 1.00 97.94 110 ASN A CA 1
ATOM 840 C C . ASN A 1 110 ? -9.253 6.441 15.761 1.00 97.94 110 ASN A C 1
ATOM 842 O O . ASN A 1 110 ? -8.288 6.730 16.470 1.00 97.94 110 ASN A O 1
ATOM 846 N N . HIS A 1 111 ? -9.695 7.212 14.775 1.00 97.69 111 HIS A N 1
ATOM 847 C CA . HIS A 1 111 ? -9.219 8.561 14.532 1.00 97.69 111 HIS A CA 1
ATOM 848 C C . HIS A 1 111 ? -10.390 9.513 14.774 1.00 97.69 111 HIS A C 1
ATOM 850 O O . HIS A 1 111 ? -11.195 9.783 13.893 1.00 97.69 111 HIS A O 1
ATOM 856 N N . THR A 1 112 ? -10.535 9.964 16.018 1.00 96.69 112 THR A N 1
ATOM 857 C CA . THR A 1 112 ? -11.607 10.883 16.421 1.00 96.69 112 THR A CA 1
ATOM 858 C C . THR A 1 112 ? -11.001 12.015 17.242 1.00 96.69 112 THR A C 1
ATOM 860 O O . THR A 1 112 ? -11.308 12.123 18.430 1.00 96.69 112 THR A O 1
ATOM 863 N N . PRO A 1 113 ? -10.124 12.856 16.662 1.00 95.06 113 PRO A N 1
ATOM 864 C CA . PRO A 1 113 ? -9.330 13.839 17.410 1.00 95.06 113 PRO A CA 1
ATOM 865 C C . PRO A 1 113 ? -10.176 14.861 18.189 1.00 95.06 113 PRO A C 1
ATOM 867 O O . PRO A 1 113 ? -9.701 15.473 19.140 1.00 95.06 113 PRO A O 1
ATOM 870 N N . HIS A 1 114 ? -11.454 15.021 17.835 1.00 94.25 114 HIS A N 1
ATOM 871 C CA . HIS A 1 114 ? -12.412 15.866 18.556 1.00 94.25 114 HIS A CA 1
ATOM 872 C C . HIS A 1 114 ? -13.051 15.189 19.784 1.00 94.25 114 HIS A C 1
ATOM 874 O O . HIS A 1 114 ? -13.779 15.837 20.534 1.00 94.25 114 HIS A O 1
ATOM 880 N N . ASN A 1 115 ? -12.796 13.896 20.005 1.00 96.12 115 ASN A N 1
ATOM 881 C CA . ASN A 1 115 ? -13.290 13.120 21.137 1.00 96.12 115 ASN A CA 1
ATOM 882 C C . ASN A 1 115 ? -12.164 12.288 21.769 1.00 96.12 115 ASN A C 1
ATOM 884 O O . ASN A 1 115 ? -11.959 11.120 21.435 1.00 96.12 115 ASN A O 1
ATOM 888 N N . ASN A 1 116 ? -11.484 12.878 22.755 1.00 93.31 116 ASN A N 1
ATOM 889 C CA . ASN A 1 116 ? -10.373 12.248 23.477 1.00 93.31 116 ASN A CA 1
ATOM 890 C C . ASN A 1 116 ? -10.722 10.903 24.135 1.00 93.31 116 ASN A C 1
ATOM 892 O O . ASN A 1 116 ? -9.820 10.112 24.388 1.00 93.31 116 ASN A O 1
ATOM 896 N N . ALA A 1 117 ? -11.996 10.641 24.451 1.00 94.75 117 ALA A N 1
ATOM 897 C CA . ALA A 1 117 ? -12.395 9.394 25.104 1.00 94.75 117 ALA A CA 1
ATOM 898 C C . ALA A 1 117 ? -12.335 8.189 24.156 1.00 94.75 117 ALA A C 1
ATOM 900 O O . ALA A 1 117 ? -12.158 7.063 24.613 1.00 94.75 117 ALA A O 1
ATOM 901 N N . THR A 1 118 ? -12.506 8.421 22.852 1.00 96.19 118 THR A N 1
ATOM 902 C CA . THR A 1 118 ? -12.524 7.369 21.830 1.00 96.19 118 THR A CA 1
ATOM 903 C C . THR A 1 118 ? -11.352 7.443 20.869 1.00 96.19 118 THR A C 1
ATOM 905 O O . THR A 1 118 ? -11.083 6.449 20.197 1.00 96.19 118 THR A O 1
ATOM 908 N N . ASP A 1 119 ? -10.668 8.585 20.792 1.00 98.25 119 ASP A N 1
ATOM 909 C CA . ASP A 1 119 ? -9.521 8.775 19.913 1.00 98.25 119 ASP A CA 1
ATOM 910 C C . ASP A 1 119 ? -8.395 7.795 20.249 1.00 98.25 119 ASP A C 1
ATOM 912 O O . ASP A 1 119 ? -8.173 7.458 21.415 1.00 98.25 119 ASP A O 1
ATOM 916 N N . LYS A 1 120 ? -7.672 7.340 19.222 1.00 98.31 120 LYS A N 1
ATOM 917 C CA . LYS A 1 120 ? -6.504 6.451 19.333 1.00 98.31 120 LYS A CA 1
ATOM 918 C C . LYS A 1 120 ? -6.787 5.062 19.914 1.00 98.31 120 LYS A C 1
ATOM 920 O O . LYS A 1 120 ? -5.857 4.268 20.059 1.00 98.31 120 LYS A O 1
ATOM 925 N N . LEU A 1 121 ? -8.038 4.731 20.233 1.00 98.00 121 LEU A N 1
ATOM 926 C CA . LEU A 1 121 ? -8.391 3.404 20.728 1.00 98.00 121 LEU A CA 1
ATOM 927 C C . LEU A 1 121 ? -8.289 2.363 19.616 1.00 98.00 121 LEU A C 1
ATOM 929 O O . LEU A 1 121 ? -8.841 2.547 18.531 1.00 98.00 121 LEU A O 1
ATOM 933 N N . VAL A 1 122 ? -7.634 1.241 19.909 1.00 98.19 122 VAL A N 1
ATOM 934 C CA . VAL A 1 122 ? -7.684 0.061 19.040 1.00 98.19 122 VAL A CA 1
ATOM 935 C C . VAL A 1 122 ? -9.072 -0.560 19.172 1.00 98.19 122 VAL A C 1
ATOM 937 O O . VAL A 1 122 ? -9.483 -0.956 20.264 1.00 98.19 122 VAL A O 1
ATOM 940 N N . THR A 1 123 ? -9.799 -0.612 18.060 1.00 96.62 123 THR A N 1
ATOM 941 C CA . THR A 1 123 ? -11.175 -1.136 17.990 1.00 96.62 123 THR A CA 1
ATOM 942 C C . THR A 1 123 ? -11.230 -2.563 17.467 1.00 96.62 123 THR A C 1
ATOM 944 O O . THR A 1 123 ? -12.121 -3.316 17.844 1.00 96.62 123 THR A O 1
ATOM 947 N N . PHE A 1 124 ? -10.241 -2.956 16.667 1.00 97.81 124 PHE A N 1
ATOM 948 C CA . PHE A 1 124 ? -10.049 -4.326 16.219 1.00 97.81 124 PHE A CA 1
ATOM 949 C C . PHE A 1 124 ? -8.564 -4.600 15.978 1.00 97.81 124 PHE A C 1
ATOM 951 O O . PHE A 1 124 ? -7.797 -3.684 15.666 1.00 97.81 124 PHE A O 1
ATOM 958 N N . GLY A 1 125 ? -8.158 -5.861 16.103 1.00 97.06 125 GLY A N 1
ATOM 959 C CA . GLY A 1 125 ? -6.797 -6.275 15.813 1.00 97.06 125 GLY A CA 1
ATOM 960 C C . GLY A 1 125 ? -6.662 -7.779 15.616 1.00 97.06 125 GLY A C 1
ATOM 961 O O . GLY A 1 125 ? -7.421 -8.565 16.180 1.00 97.06 125 GLY A O 1
ATOM 962 N N . VAL A 1 126 ? -5.664 -8.167 14.830 1.00 97.12 126 VAL A N 1
ATOM 963 C CA . VAL A 1 126 ? -5.267 -9.559 14.596 1.00 97.12 126 VAL A CA 1
ATOM 964 C C . VAL A 1 126 ? -3.768 -9.673 14.842 1.00 97.12 126 VAL A C 1
ATOM 966 O O . VAL A 1 126 ? -2.989 -8.869 14.324 1.00 97.12 126 VAL A O 1
ATOM 969 N N . CYS A 1 127 ? -3.355 -10.654 15.643 1.00 95.81 127 CYS A N 1
ATOM 970 C CA . CYS A 1 127 ? -1.956 -11.045 15.733 1.00 95.81 127 CYS A CA 1
ATOM 971 C C . CYS A 1 127 ? -1.569 -11.865 14.496 1.00 95.81 127 CYS A C 1
ATOM 973 O O . CYS A 1 127 ? -2.245 -12.826 14.144 1.00 95.81 127 CYS A O 1
ATOM 975 N N . LEU A 1 128 ? -0.469 -11.488 13.852 1.00 94.38 128 LEU A N 1
ATOM 976 C CA . LEU A 1 128 ? -0.023 -12.048 12.578 1.00 94.38 128 LEU A CA 1
ATOM 977 C C . LEU A 1 128 ? 1.085 -13.100 12.725 1.00 94.38 128 LEU A C 1
ATOM 979 O O . LEU A 1 128 ? 1.418 -13.751 11.744 1.00 94.38 128 LEU A O 1
ATOM 983 N N . ASP A 1 129 ? 1.661 -13.242 13.922 1.00 86.31 129 ASP A N 1
ATOM 984 C CA . ASP A 1 129 ? 2.906 -13.983 14.189 1.00 86.31 129 ASP A CA 1
ATOM 985 C C . ASP A 1 129 ? 2.869 -15.453 13.729 1.00 86.31 129 ASP A C 1
ATOM 987 O O . ASP A 1 129 ? 3.883 -15.970 13.268 1.00 86.31 129 ASP A O 1
ATOM 991 N N . ASP A 1 130 ? 1.701 -16.097 13.804 1.00 81.81 130 ASP A N 1
ATOM 992 C CA . ASP A 1 130 ? 1.528 -17.509 13.442 1.00 81.81 130 ASP A CA 1
ATOM 993 C C . ASP A 1 130 ? 0.964 -17.685 12.022 1.00 81.81 130 ASP A C 1
ATOM 995 O O . ASP A 1 130 ? 1.516 -18.412 11.199 1.00 81.81 130 ASP A O 1
ATOM 999 N N . ASP A 1 131 ? -0.148 -17.009 11.732 1.00 84.00 131 ASP A N 1
ATOM 1000 C CA . ASP A 1 131 ? -0.978 -17.283 10.556 1.00 84.00 131 ASP A CA 1
ATOM 1001 C C . ASP A 1 131 ? -0.601 -16.457 9.314 1.00 84.00 131 ASP A C 1
ATOM 1003 O O . ASP A 1 131 ? -0.770 -16.911 8.182 1.00 84.00 131 ASP A O 1
ATOM 1007 N N . LEU A 1 132 ? -0.122 -15.222 9.509 1.00 88.06 132 LEU A N 1
ATOM 1008 C CA . LEU A 1 132 ? 0.172 -14.268 8.433 1.00 88.06 132 LEU A CA 1
ATOM 1009 C C . LEU A 1 132 ? 1.495 -13.516 8.689 1.00 88.06 132 LEU A C 1
ATOM 1011 O O . LEU A 1 132 ? 1.523 -12.284 8.608 1.00 88.06 132 LEU A O 1
ATOM 1015 N N . PRO A 1 133 ? 2.618 -14.212 8.958 1.00 84.56 133 PRO A N 1
ATOM 1016 C CA . PRO A 1 133 ? 3.857 -13.578 9.425 1.00 84.56 133 PRO A CA 1
ATOM 1017 C C . PRO A 1 133 ? 4.487 -12.615 8.407 1.00 84.56 133 PRO A C 1
ATOM 1019 O O . PRO A 1 133 ? 5.345 -11.814 8.768 1.00 84.56 133 PRO A O 1
ATOM 1022 N N . GLN A 1 134 ? 4.060 -12.674 7.142 1.00 88.44 134 GLN A N 1
ATOM 1023 C CA . GLN A 1 134 ? 4.494 -11.783 6.063 1.00 88.44 134 GLN A CA 1
ATOM 1024 C C . GLN A 1 134 ? 3.367 -10.874 5.542 1.00 88.44 134 GLN A C 1
ATOM 1026 O O . GLN A 1 134 ? 3.348 -10.510 4.362 1.00 88.44 134 GLN A O 1
ATOM 1031 N N . ALA A 1 135 ? 2.394 -10.517 6.386 1.00 94.44 135 ALA A N 1
ATOM 1032 C CA . ALA A 1 135 ? 1.358 -9.572 5.985 1.00 94.44 135 ALA A CA 1
ATOM 1033 C C . ALA A 1 135 ? 1.968 -8.220 5.572 1.00 94.44 135 ALA A C 1
ATOM 1035 O O . ALA A 1 135 ? 2.793 -7.658 6.293 1.00 94.44 135 ALA A O 1
ATOM 1036 N N . HIS A 1 136 ? 1.541 -7.696 4.423 1.00 94.88 136 HIS A N 1
ATOM 1037 C CA . HIS A 1 136 ? 2.100 -6.468 3.840 1.00 94.88 136 HIS A CA 1
ATOM 1038 C C . HIS A 1 136 ? 1.074 -5.367 3.607 1.00 94.88 136 HIS A C 1
ATOM 1040 O O . HIS A 1 136 ? 1.449 -4.203 3.494 1.00 94.88 136 HIS A O 1
ATOM 1046 N N . THR A 1 137 ? -0.214 -5.701 3.552 1.00 97.94 137 THR A N 1
ATOM 1047 C CA . THR A 1 137 ? -1.266 -4.709 3.339 1.00 97.94 137 THR A CA 1
ATOM 1048 C C . THR A 1 137 ? -2.578 -5.135 3.994 1.00 97.94 137 THR A C 1
ATOM 1050 O O . THR A 1 137 ? -2.847 -6.325 4.189 1.00 97.94 137 THR A O 1
ATOM 1053 N N . VAL A 1 138 ? -3.388 -4.139 4.342 1.00 98.25 138 VAL A N 1
ATOM 1054 C CA . VAL A 1 138 ? -4.718 -4.291 4.936 1.00 98.25 138 VAL A CA 1
ATOM 1055 C C . VAL A 1 138 ? -5.712 -3.392 4.224 1.00 98.25 138 VAL A C 1
ATOM 1057 O O . VAL A 1 138 ? -5.334 -2.367 3.651 1.00 98.25 138 VAL A O 1
ATOM 1060 N N . GLU A 1 139 ? -6.986 -3.761 4.272 1.00 98.19 139 GLU A N 1
ATOM 1061 C CA . GLU A 1 139 ? -8.077 -2.941 3.756 1.00 98.19 139 GLU A CA 1
ATOM 1062 C C . GLU A 1 139 ? -9.343 -3.125 4.596 1.00 98.19 139 GLU A C 1
ATOM 1064 O O . GLU A 1 139 ? -9.704 -4.249 4.961 1.00 98.19 139 GLU A O 1
ATOM 1069 N N . MET A 1 140 ? -10.022 -2.016 4.894 1.00 97.12 140 MET A N 1
ATOM 1070 C CA . MET A 1 140 ? -11.351 -2.058 5.498 1.00 97.12 140 MET A CA 1
ATOM 1071 C C . MET A 1 140 ? -12.394 -2.230 4.397 1.00 97.12 140 MET A C 1
ATOM 1073 O O . MET A 1 140 ? -12.347 -1.564 3.365 1.00 97.12 140 MET A O 1
ATOM 1077 N N . LEU A 1 141 ? -13.346 -3.123 4.632 1.00 97.56 141 LEU A N 1
ATOM 1078 C CA . LEU A 1 141 ? -14.425 -3.441 3.710 1.00 97.56 141 LEU A CA 1
ATOM 1079 C C . LEU A 1 141 ? -15.780 -3.147 4.381 1.00 97.56 141 LEU A C 1
ATOM 1081 O O . LEU A 1 141 ? -15.866 -3.115 5.614 1.00 97.56 141 LEU A O 1
ATOM 1085 N N . PRO A 1 142 ? -16.863 -2.981 3.600 1.00 95.75 142 PRO A N 1
ATOM 1086 C CA . PRO A 1 142 ? -18.204 -2.840 4.156 1.00 95.75 142 PRO A CA 1
ATOM 1087 C C . PRO A 1 142 ? -18.601 -4.024 5.045 1.00 95.75 142 PRO A C 1
ATOM 1089 O O . PRO A 1 142 ? -18.084 -5.131 4.903 1.00 95.75 142 PRO A O 1
ATOM 1092 N N . GLY A 1 143 ? -19.564 -3.793 5.940 1.00 94.75 143 GLY A N 1
ATOM 1093 C CA . GLY A 1 143 ? -20.135 -4.857 6.769 1.00 94.75 143 GLY A CA 1
ATOM 1094 C C . GLY A 1 143 ? -19.221 -5.345 7.897 1.00 94.75 143 GLY A C 1
ATOM 1095 O O . GLY A 1 143 ? -19.341 -6.499 8.313 1.00 94.75 143 GLY A O 1
ATOM 1096 N N . ASN A 1 144 ? -18.343 -4.467 8.405 1.00 94.94 144 ASN A N 1
ATOM 1097 C CA . ASN A 1 144 ? -17.333 -4.771 9.429 1.00 94.94 144 ASN A CA 1
ATOM 1098 C C . ASN A 1 144 ? -16.395 -5.900 8.995 1.00 94.94 144 ASN A C 1
ATOM 1100 O O . ASN A 1 144 ? -16.105 -6.815 9.762 1.00 94.94 144 ASN A O 1
ATOM 1104 N N . LEU A 1 145 ? -15.963 -5.874 7.738 1.00 97.38 145 LEU A N 1
ATOM 1105 C CA . LEU A 1 145 ? -15.002 -6.835 7.227 1.00 97.38 145 LEU A CA 1
ATOM 1106 C C . LEU A 1 145 ? -13.619 -6.185 7.141 1.00 97.38 145 LEU A C 1
ATOM 1108 O O . LEU A 1 145 ? -13.472 -5.026 6.754 1.00 97.38 145 LEU A O 1
ATOM 1112 N N . PHE A 1 146 ? -12.591 -6.950 7.493 1.00 97.88 146 PHE A N 1
ATOM 1113 C CA . PHE A 1 146 ? -11.205 -6.491 7.491 1.00 97.88 146 PHE A CA 1
ATOM 1114 C C . PHE A 1 146 ? -10.330 -7.494 6.749 1.00 97.88 146 PHE A C 1
ATOM 1116 O O . PHE A 1 146 ? -10.191 -8.641 7.180 1.00 97.88 146 PHE A O 1
ATOM 1123 N N . ALA A 1 147 ? -9.790 -7.083 5.603 1.00 98.25 147 ALA A N 1
ATOM 1124 C CA . ALA A 1 147 ? -8.951 -7.927 4.765 1.00 98.25 147 ALA A CA 1
ATOM 1125 C C . ALA A 1 147 ? -7.472 -7.698 5.079 1.00 98.25 147 ALA A C 1
ATOM 1127 O O . ALA A 1 147 ? -7.013 -6.559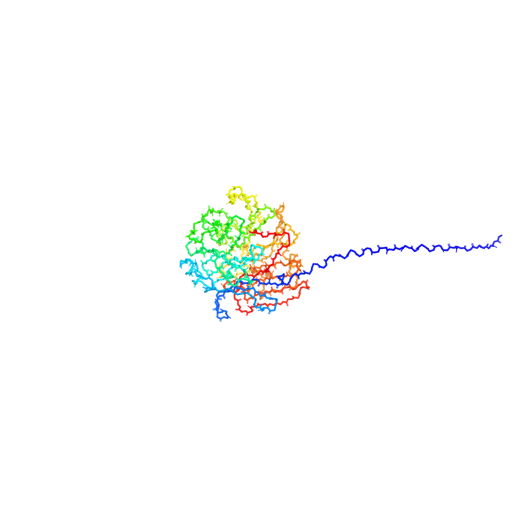 5.137 1.00 98.25 147 ALA A O 1
ATOM 1128 N N . ILE A 1 148 ? -6.728 -8.790 5.239 1.00 98.06 148 ILE A N 1
ATOM 1129 C CA . ILE A 1 148 ? -5.289 -8.793 5.508 1.00 98.06 148 ILE A CA 1
ATOM 1130 C C . ILE A 1 148 ? -4.626 -9.680 4.461 1.00 98.06 148 ILE A C 1
ATOM 1132 O O . ILE A 1 148 ? -4.976 -10.857 4.345 1.00 98.06 148 ILE A O 1
ATOM 1136 N N . ALA A 1 149 ? -3.683 -9.132 3.698 1.00 96.81 149 ALA A N 1
ATOM 1137 C CA . ALA A 1 149 ? -2.981 -9.871 2.656 1.00 96.81 149 ALA A CA 1
ATOM 1138 C C . ALA A 1 149 ? -1.521 -10.137 3.012 1.00 96.81 149 ALA A C 1
ATOM 1140 O O . ALA A 1 149 ? -0.866 -9.320 3.666 1.00 96.81 149 ALA A O 1
ATOM 1141 N N . THR A 1 150 ? -1.022 -11.279 2.546 1.00 90.81 150 THR A N 1
ATOM 1142 C CA . THR A 1 150 ? 0.339 -11.762 2.791 1.00 90.81 150 THR A CA 1
ATOM 1143 C C . THR A 1 150 ? 1.142 -11.872 1.503 1.00 90.81 150 THR A C 1
ATOM 1145 O O . THR A 1 150 ? 0.596 -12.122 0.425 1.00 90.81 150 THR A O 1
ATOM 1148 N N . THR A 1 151 ? 2.459 -11.742 1.637 1.00 87.31 151 THR A N 1
ATOM 1149 C CA . THR A 1 151 ? 3.415 -12.020 0.562 1.00 87.31 151 THR A CA 1
ATOM 1150 C C . THR A 1 151 ? 3.871 -13.478 0.526 1.00 87.31 151 THR A C 1
ATOM 1152 O O . THR A 1 151 ? 4.795 -13.795 -0.211 1.00 87.31 151 THR A O 1
ATOM 1155 N N . SER A 1 152 ? 3.243 -14.365 1.310 1.00 80.94 152 SER A N 1
ATOM 1156 C CA . SER A 1 152 ? 3.596 -15.789 1.361 1.00 80.94 152 SER A CA 1
ATOM 1157 C C . SER A 1 152 ? 3.549 -16.474 -0.014 1.00 80.94 152 SER A C 1
ATOM 1159 O O . SER A 1 152 ? 2.818 -16.070 -0.926 1.00 80.94 152 SER A O 1
ATOM 1161 N N . ASP A 1 153 ? 4.309 -17.559 -0.139 1.00 79.31 153 ASP A N 1
ATOM 1162 C CA . ASP A 1 153 ? 4.378 -18.427 -1.308 1.00 79.31 153 ASP A CA 1
ATOM 1163 C C . ASP A 1 153 ? 3.641 -19.762 -1.146 1.00 79.31 153 ASP A C 1
ATOM 1165 O O . ASP A 1 153 ? 3.414 -20.463 -2.141 1.00 79.31 153 ASP A O 1
ATOM 1169 N N . ASP A 1 154 ? 3.172 -20.073 0.064 1.00 81.88 154 ASP A N 1
ATOM 1170 C CA . ASP A 1 154 ? 2.497 -21.325 0.408 1.00 81.88 154 ASP A CA 1
ATOM 1171 C C . ASP A 1 154 ? 1.072 -21.447 -0.170 1.00 81.88 154 ASP A C 1
ATOM 1173 O O . ASP A 1 154 ? 0.522 -20.534 -0.790 1.00 81.88 154 ASP A O 1
ATOM 1177 N N . GLU A 1 155 ? 0.435 -22.604 0.001 1.00 76.00 155 GLU A N 1
ATOM 1178 C CA . GLU A 1 155 ? -0.924 -22.871 -0.497 1.00 76.00 155 GLU A CA 1
ATOM 1179 C C . GLU A 1 155 ? -2.024 -21.954 0.079 1.00 76.00 155 GLU A C 1
ATOM 1181 O O . GLU A 1 155 ? -3.113 -21.859 -0.492 1.00 76.00 155 GLU A O 1
ATOM 1186 N N . HIS A 1 156 ? -1.742 -21.248 1.172 1.00 80.12 156 HIS A N 1
ATOM 1187 C CA . HIS A 1 156 ? -2.617 -20.275 1.819 1.00 80.12 156 HIS A CA 1
ATOM 1188 C C . HIS A 1 156 ? -2.334 -18.826 1.403 1.00 80.12 156 HIS A C 1
ATOM 1190 O O . HIS A 1 156 ? -3.051 -17.921 1.844 1.00 80.12 156 HIS A O 1
ATOM 1196 N N . ALA A 1 157 ? -1.347 -18.605 0.532 1.00 87.50 157 ALA A N 1
ATOM 1197 C CA . ALA A 1 157 ? -1.040 -17.303 -0.037 1.00 87.50 157 ALA A CA 1
ATOM 1198 C C . ALA A 1 157 ? -2.262 -16.659 -0.709 1.00 87.50 157 ALA A C 1
ATOM 1200 O O . ALA A 1 157 ? -2.976 -17.284 -1.509 1.00 87.50 157 ALA A O 1
ATOM 1201 N N . GLY A 1 158 ? -2.471 -15.392 -0.368 1.00 94.12 158 GLY A N 1
ATOM 1202 C CA . GLY A 1 158 ? -3.625 -14.600 -0.746 1.00 94.12 158 GLY A CA 1
ATOM 1203 C C . GLY A 1 158 ? -3.957 -13.610 0.363 1.00 94.12 158 GLY A C 1
ATOM 1204 O O . GLY A 1 158 ? -3.068 -12.962 0.921 1.00 94.12 158 GLY A O 1
ATOM 1205 N N . PHE A 1 159 ? -5.237 -13.496 0.698 1.00 96.31 159 PHE A N 1
ATOM 1206 C CA . PHE A 1 159 ? -5.690 -12.625 1.774 1.00 96.31 159 PHE A CA 1
ATOM 1207 C C . PHE A 1 159 ? -6.845 -13.238 2.552 1.00 96.31 159 PHE A C 1
ATOM 1209 O O . PHE A 1 159 ? -7.660 -14.010 2.039 1.00 96.31 159 PHE A O 1
ATOM 1216 N N . TRP A 1 160 ? -6.878 -12.930 3.839 1.00 96.56 160 TRP A N 1
ATOM 1217 C CA . TRP A 1 160 ? -7.855 -13.461 4.772 1.00 96.56 160 TRP A CA 1
ATOM 1218 C C . TRP A 1 160 ? -8.761 -12.323 5.230 1.00 96.56 160 TRP A C 1
ATOM 1220 O O . TRP A 1 160 ? -8.308 -11.199 5.442 1.00 96.56 160 TRP A O 1
ATOM 1230 N N . VAL A 1 161 ? -10.053 -12.612 5.342 1.00 97.50 161 VAL A N 1
ATOM 1231 C CA . VAL A 1 161 ? -11.083 -11.642 5.718 1.00 97.50 161 VAL A CA 1
ATOM 1232 C C . VAL A 1 161 ? -11.588 -11.987 7.105 1.00 97.50 161 VAL A C 1
ATOM 1234 O O . VAL A 1 161 ? -12.016 -13.117 7.344 1.00 97.50 161 VAL A O 1
ATOM 1237 N N . TYR A 1 162 ? -11.569 -11.009 7.996 1.00 97.38 162 TYR A N 1
ATOM 1238 C CA . TYR A 1 162 ? -12.006 -11.122 9.381 1.00 97.38 162 TYR A CA 1
ATOM 1239 C C . TYR A 1 162 ? -13.283 -10.320 9.602 1.00 97.38 162 TYR A C 1
ATOM 1241 O O . TYR A 1 162 ? -13.543 -9.355 8.886 1.00 97.38 162 TYR A O 1
ATOM 1249 N N . ASP A 1 163 ? -14.062 -10.722 10.603 1.00 96.00 163 ASP A N 1
ATOM 1250 C CA . ASP A 1 163 ? -15.118 -9.878 11.153 1.00 96.00 163 ASP A CA 1
ATOM 1251 C C . ASP A 1 163 ? -14.503 -8.925 12.178 1.00 96.00 163 ASP A C 1
ATOM 1253 O O . ASP A 1 163 ? -14.009 -9.365 13.215 1.00 96.00 163 ASP A O 1
ATOM 1257 N N . SER A 1 164 ? -14.514 -7.628 11.890 1.00 95.75 164 SER A N 1
ATOM 1258 C CA . SER A 1 164 ? -13.932 -6.614 12.761 1.00 95.75 164 SER A CA 1
ATOM 1259 C C . SER A 1 164 ? -14.866 -6.156 13.882 1.00 95.75 164 SER A C 1
ATOM 1261 O O . SER A 1 164 ? -14.512 -5.239 14.619 1.00 95.75 164 SER A O 1
ATOM 1263 N N . SER A 1 165 ? -16.058 -6.750 14.021 1.00 93.19 165 SER A N 1
ATOM 1264 C CA . SER A 1 165 ? -16.984 -6.420 15.115 1.00 93.19 165 SER A CA 1
ATOM 1265 C C . SER A 1 165 ? -16.598 -7.045 16.457 1.00 93.19 165 SER A C 1
ATOM 1267 O O . SER A 1 165 ? -17.082 -6.590 17.494 1.00 93.19 165 SER A O 1
ATOM 1269 N N . ASP A 1 166 ? -15.716 -8.050 16.459 1.00 86.81 166 ASP A N 1
ATOM 1270 C CA . ASP A 1 166 ? -15.308 -8.760 17.668 1.00 86.81 166 ASP A CA 1
ATOM 1271 C C . ASP A 1 166 ? -13.804 -9.076 17.684 1.00 86.81 166 ASP A C 1
ATOM 1273 O O . ASP A 1 166 ? -13.329 -10.040 17.089 1.00 86.81 166 ASP A O 1
ATOM 1277 N N . MET A 1 167 ? -13.044 -8.284 18.444 1.00 91.50 167 MET A N 1
ATOM 1278 C CA . MET A 1 167 ? -11.601 -8.474 18.635 1.00 91.50 167 MET A CA 1
ATOM 1279 C C . MET A 1 167 ? -11.247 -9.699 19.507 1.00 91.50 167 MET A C 1
ATOM 1281 O O . MET A 1 167 ? -10.077 -10.076 19.593 1.00 91.50 167 MET A O 1
ATOM 1285 N N . SER A 1 168 ? -12.221 -10.339 20.166 1.00 85.75 168 SER A N 1
ATOM 1286 C CA . SER A 1 168 ? -11.968 -11.545 20.967 1.00 85.75 168 SER A CA 1
ATOM 1287 C C . SER A 1 168 ? -11.779 -12.805 20.115 1.00 85.75 168 SER A C 1
ATOM 1289 O O . SER A 1 168 ? -11.121 -13.745 20.563 1.00 85.75 168 SER A O 1
ATOM 1291 N N . HIS A 1 169 ? -12.264 -12.801 18.867 1.00 82.94 169 HIS A N 1
ATOM 1292 C CA . HIS A 1 169 ? -12.167 -13.926 17.940 1.00 82.94 169 HIS A CA 1
ATOM 1293 C C . HIS A 1 169 ? -11.323 -13.568 16.712 1.00 82.94 169 HIS A C 1
ATOM 1295 O O . HIS A 1 169 ? -11.782 -12.932 15.771 1.00 82.94 169 HIS A O 1
ATOM 1301 N N . GLN A 1 170 ? -10.086 -14.062 16.670 1.00 86.69 170 GLN A N 1
ATOM 1302 C CA . GLN A 1 170 ? -9.154 -13.828 15.558 1.00 86.69 170 GLN A CA 1
ATOM 1303 C C . GLN A 1 170 ? -9.220 -14.929 14.484 1.00 86.69 170 GLN A C 1
ATOM 1305 O O . GLN A 1 170 ? -8.220 -15.254 13.856 1.00 86.69 170 GLN A O 1
ATOM 1310 N N . THR A 1 171 ? -10.384 -15.553 14.275 1.00 92.12 171 THR A N 1
ATOM 1311 C CA . THR A 1 171 ? -10.558 -16.554 13.206 1.00 92.12 171 THR A CA 1
ATOM 1312 C C . THR A 1 171 ? -11.080 -15.871 11.940 1.00 92.12 171 THR A C 1
ATOM 1314 O O . THR A 1 171 ? -12.093 -15.173 12.012 1.00 92.12 171 THR A O 1
ATOM 1317 N N . PRO A 1 172 ? -10.445 -16.064 10.770 1.00 95.00 172 PRO A N 1
ATOM 1318 C CA . PRO A 1 172 ? -10.920 -15.454 9.535 1.00 95.00 172 PRO A CA 1
ATOM 1319 C C . PRO A 1 172 ? -12.267 -16.047 9.106 1.00 95.00 172 PRO A C 1
ATOM 1321 O O . PRO A 1 172 ? -12.452 -17.265 9.080 1.00 95.00 172 PRO A O 1
ATOM 1324 N N . LYS A 1 173 ? -13.191 -15.180 8.685 1.00 95.31 173 LYS A N 1
ATOM 1325 C CA . LYS A 1 173 ? -14.438 -15.553 8.004 1.00 95.31 173 LYS A CA 1
ATOM 1326 C C . LYS A 1 173 ? -14.183 -16.185 6.639 1.00 95.31 173 LYS A C 1
ATOM 1328 O O . LYS A 1 173 ? -14.934 -17.062 6.218 1.00 95.31 173 LYS A O 1
ATOM 1333 N N . GLN A 1 174 ? -13.160 -15.715 5.924 1.00 96.06 174 GLN A N 1
ATOM 1334 C CA . GLN A 1 174 ? -12.800 -16.215 4.597 1.00 96.06 174 GLN A CA 1
ATOM 1335 C C . GLN A 1 174 ? -11.283 -16.269 4.437 1.00 96.06 174 GLN A C 1
ATOM 1337 O O . GLN A 1 174 ? -10.580 -15.364 4.877 1.00 96.06 174 GLN A O 1
ATOM 1342 N N . LYS A 1 175 ? -10.790 -17.299 3.745 1.00 95.50 175 LYS A N 1
ATOM 1343 C CA . LYS A 1 175 ? -9.400 -17.395 3.282 1.00 95.50 175 LYS A CA 1
ATOM 1344 C C . LYS A 1 175 ? -9.399 -17.443 1.760 1.00 95.50 175 LYS A C 1
ATOM 1346 O O . LYS A 1 175 ? -9.699 -18.488 1.186 1.00 95.50 175 LYS A O 1
ATOM 1351 N N . ILE A 1 176 ? -9.139 -16.313 1.111 1.00 95.25 176 ILE A N 1
ATOM 1352 C CA . ILE A 1 176 ? -9.088 -16.220 -0.350 1.00 95.25 176 ILE A CA 1
ATOM 1353 C C . ILE A 1 176 ? -7.652 -16.485 -0.775 1.00 95.25 176 ILE A C 1
ATOM 1355 O O . ILE A 1 176 ? -6.752 -15.723 -0.435 1.00 95.25 176 ILE A O 1
ATOM 1359 N N . THR A 1 177 ? -7.444 -17.586 -1.491 1.00 92.75 177 THR A N 1
ATOM 1360 C CA . THR A 1 177 ? -6.118 -18.058 -1.897 1.00 92.75 177 THR A CA 1
ATOM 1361 C C . THR A 1 177 ? -5.934 -17.986 -3.411 1.00 92.75 177 THR A C 1
ATOM 1363 O O . THR A 1 177 ? -6.892 -17.818 -4.167 1.00 92.75 177 THR A O 1
ATOM 1366 N N . GLY A 1 178 ? -4.687 -18.128 -3.866 1.00 86.94 178 GLY A N 1
ATOM 1367 C CA . GLY A 1 178 ? -4.350 -18.277 -5.289 1.00 86.94 178 GLY A CA 1
ATOM 1368 C C . GLY A 1 178 ? -3.709 -17.050 -5.936 1.00 86.94 178 GLY A C 1
ATOM 1369 O O . GLY A 1 178 ? -3.294 -17.129 -7.088 1.00 86.94 178 GLY A O 1
ATOM 1370 N N . VAL A 1 179 ? -3.571 -15.952 -5.195 1.00 91.12 179 VAL A N 1
ATOM 1371 C CA . VAL A 1 179 ? -2.804 -14.767 -5.600 1.00 91.12 179 VAL A CA 1
ATOM 1372 C C . VAL A 1 179 ? -1.587 -14.704 -4.686 1.00 91.12 179 VAL A C 1
ATOM 1374 O O . VAL A 1 179 ? -1.741 -14.727 -3.466 1.00 91.12 179 VAL A O 1
ATOM 1377 N N . LYS A 1 180 ? -0.384 -14.695 -5.259 1.00 93.62 180 LYS A N 1
ATOM 1378 C CA . LYS A 1 180 ? 0.879 -14.700 -4.504 1.00 93.62 180 LYS A CA 1
ATOM 1379 C C . LYS A 1 180 ? 1.402 -13.275 -4.335 1.00 93.62 180 LYS A C 1
ATOM 1381 O O . LYS A 1 180 ? 0.961 -12.389 -5.061 1.00 93.62 180 LYS A O 1
ATOM 1386 N N . ASP A 1 181 ? 2.334 -13.058 -3.405 1.00 93.19 181 ASP A N 1
ATOM 1387 C CA . ASP A 1 181 ? 3.039 -11.773 -3.236 1.00 93.19 181 ASP A CA 1
ATOM 1388 C C . ASP A 1 181 ? 2.116 -10.538 -3.180 1.00 93.19 181 ASP A C 1
ATOM 1390 O O . ASP A 1 181 ? 2.398 -9.521 -3.817 1.00 93.19 181 ASP A O 1
ATOM 1394 N N . ILE A 1 182 ? 0.994 -10.590 -2.455 1.00 96.50 182 ILE A N 1
ATOM 1395 C CA . ILE A 1 182 ? 0.106 -9.422 -2.406 1.00 96.50 182 ILE A CA 1
ATOM 1396 C C . ILE A 1 182 ? 0.751 -8.321 -1.561 1.00 96.50 182 ILE A C 1
ATOM 1398 O O . ILE A 1 182 ? 0.933 -8.482 -0.354 1.00 96.50 182 ILE A O 1
ATOM 1402 N N . HIS A 1 183 ? 1.021 -7.177 -2.187 1.00 96.19 183 HIS A N 1
ATOM 1403 C CA . HIS A 1 183 ? 1.565 -5.988 -1.521 1.00 96.19 183 HIS A CA 1
ATOM 1404 C C . HIS A 1 183 ? 0.576 -4.819 -1.478 1.00 96.19 183 HIS A C 1
ATOM 1406 O O . HIS A 1 183 ? 0.774 -3.886 -0.703 1.00 96.19 183 HIS A O 1
ATOM 1412 N N . GLY A 1 184 ? -0.495 -4.855 -2.276 1.00 97.62 184 GLY A N 1
ATOM 1413 C CA . GLY A 1 184 ? -1.515 -3.808 -2.299 1.00 97.62 184 GLY A CA 1
ATOM 1414 C C . GLY A 1 184 ? -2.925 -4.382 -2.298 1.00 97.62 184 GLY A C 1
ATOM 1415 O O . GLY A 1 184 ? -3.252 -5.229 -3.125 1.00 97.62 184 GLY A O 1
ATOM 1416 N N . LEU A 1 185 ? -3.759 -3.898 -1.381 1.00 98.44 185 LEU A N 1
ATOM 1417 C CA . LEU A 1 185 ? -5.212 -4.035 -1.425 1.00 98.44 185 LEU A CA 1
ATOM 1418 C C . LEU A 1 185 ? -5.837 -2.656 -1.633 1.00 98.44 185 LEU A C 1
ATOM 1420 O O . LEU A 1 185 ? -5.275 -1.662 -1.174 1.00 98.44 185 LEU A O 1
ATOM 1424 N N . LEU A 1 186 ? -6.981 -2.601 -2.309 1.00 98.06 186 LEU A N 1
ATOM 1425 C CA . LEU A 1 186 ? -7.758 -1.377 -2.480 1.00 98.06 186 LEU A CA 1
ATOM 1426 C C . LEU A 1 186 ? -9.249 -1.700 -2.573 1.00 98.06 186 LEU A C 1
ATOM 1428 O O . LEU A 1 186 ? -9.676 -2.435 -3.469 1.00 98.06 186 LEU A O 1
ATOM 1432 N N . TRP A 1 187 ? -10.048 -1.115 -1.685 1.00 97.94 187 TRP A N 1
ATOM 1433 C CA . TRP A 1 187 ? -11.502 -1.169 -1.799 1.00 97.94 187 TRP A CA 1
ATOM 1434 C C . TRP A 1 187 ? -12.015 -0.139 -2.807 1.00 97.94 187 TRP A C 1
ATOM 1436 O O . TRP A 1 187 ? -11.638 1.030 -2.787 1.00 97.94 187 TRP A O 1
ATOM 1446 N N . ASP A 1 188 ? -12.910 -0.587 -3.677 1.00 96.62 188 ASP A N 1
ATOM 1447 C CA . ASP A 1 188 ? -13.596 0.227 -4.667 1.00 96.62 188 ASP A CA 1
ATOM 1448 C C . ASP A 1 188 ? -15.096 0.222 -4.372 1.00 96.62 188 ASP A C 1
ATOM 1450 O O . ASP A 1 188 ? -15.832 -0.664 -4.820 1.00 96.62 188 ASP A O 1
ATOM 1454 N N . ASP A 1 189 ? -15.558 1.212 -3.602 1.00 95.12 189 ASP A N 1
ATOM 1455 C CA . ASP A 1 189 ? -16.946 1.248 -3.135 1.00 95.12 189 ASP A CA 1
ATOM 1456 C C . ASP A 1 189 ? -17.957 1.488 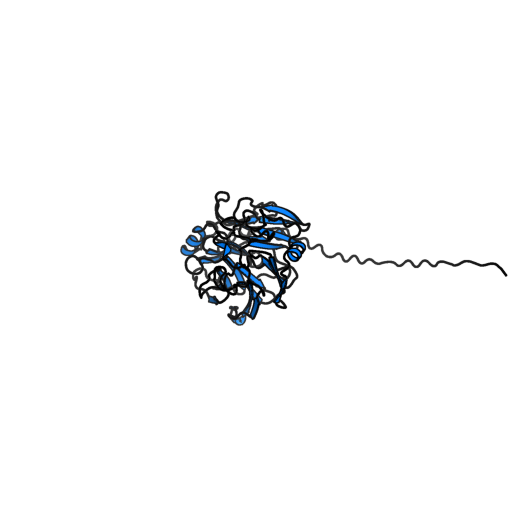-4.265 1.00 95.12 189 ASP A C 1
ATOM 1458 O O . ASP A 1 189 ? -19.109 1.055 -4.180 1.00 95.12 189 ASP A O 1
ATOM 1462 N N . LYS A 1 190 ? -17.516 2.103 -5.368 1.00 94.06 190 LYS A N 1
ATOM 1463 C CA . LYS A 1 190 ? -18.354 2.329 -6.549 1.00 94.06 190 LYS A CA 1
ATOM 1464 C C . LYS A 1 190 ? -18.733 1.014 -7.228 1.00 94.06 190 LYS A C 1
ATOM 1466 O O . LYS A 1 190 ? -19.889 0.826 -7.593 1.00 94.06 190 LYS A O 1
ATOM 1471 N N . GLU A 1 191 ? -17.765 0.117 -7.400 1.00 95.00 191 GLU A N 1
ATOM 1472 C CA . GLU A 1 191 ? -17.979 -1.174 -8.065 1.00 95.00 191 GLU A CA 1
ATOM 1473 C C . GLU A 1 191 ? -18.226 -2.322 -7.081 1.00 95.00 191 GLU A C 1
ATOM 1475 O O . GLU A 1 191 ? -18.524 -3.440 -7.516 1.00 95.00 191 GLU A O 1
ATOM 1480 N N . LYS A 1 192 ? -18.091 -2.067 -5.775 1.00 97.12 192 LYS A N 1
AT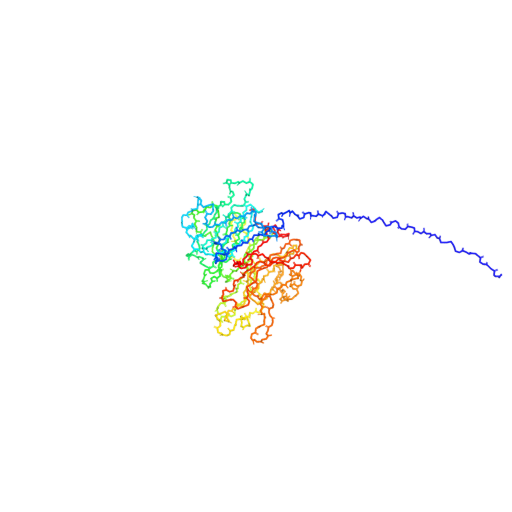OM 1481 C CA . LYS A 1 192 ? -18.114 -3.071 -4.704 1.00 97.12 192 LYS A CA 1
ATOM 1482 C C . LYS A 1 192 ? -17.104 -4.191 -4.970 1.00 97.12 192 LYS A C 1
ATOM 1484 O O . LYS A 1 192 ? -17.450 -5.375 -4.992 1.00 97.12 192 LYS A O 1
ATOM 1489 N N . VAL A 1 193 ? -15.857 -3.806 -5.242 1.00 98.06 193 VAL A N 1
ATOM 1490 C CA . VAL A 1 193 ? -14.751 -4.721 -5.564 1.00 98.06 193 VAL A CA 1
ATOM 1491 C C . VAL A 1 193 ? -13.592 -4.486 -4.606 1.00 98.06 193 VAL A C 1
ATOM 1493 O O . VAL A 1 193 ? -13.168 -3.352 -4.410 1.00 98.06 193 VAL A O 1
ATOM 1496 N N . LEU A 1 194 ? -13.037 -5.566 -4.060 1.00 98.62 194 LEU A N 1
ATOM 1497 C CA . LEU A 1 194 ? -11.701 -5.540 -3.478 1.00 98.62 194 LEU A CA 1
ATOM 1498 C C . LEU A 1 194 ? -10.684 -5.876 -4.568 1.00 98.62 194 LEU A C 1
ATOM 1500 O O . LEU A 1 194 ? -10.686 -6.992 -5.098 1.00 98.62 194 LEU A O 1
ATOM 1504 N N . TRP A 1 195 ? -9.829 -4.915 -4.896 1.00 98.62 195 TRP A N 1
ATOM 1505 C CA . TRP A 1 195 ? -8.702 -5.105 -5.798 1.00 98.62 195 TRP A CA 1
ATOM 1506 C C . TRP A 1 195 ? -7.460 -5.530 -5.017 1.00 98.62 195 TRP A C 1
ATOM 1508 O O . TRP A 1 195 ? -7.213 -5.026 -3.922 1.00 98.62 195 TRP A O 1
ATOM 1518 N N . ALA A 1 196 ? -6.671 -6.433 -5.594 1.00 98.38 196 ALA A N 1
ATOM 1519 C CA . ALA A 1 196 ? -5.383 -6.846 -5.060 1.00 98.38 196 ALA A CA 1
ATOM 1520 C C . ALA A 1 196 ? -4.299 -6.783 -6.141 1.00 98.38 196 ALA A C 1
ATOM 1522 O O . ALA A 1 196 ? -4.531 -7.185 -7.283 1.00 98.38 196 ALA A O 1
ATOM 1523 N N . ALA A 1 197 ? -3.120 -6.302 -5.754 1.00 98.25 197 ALA A N 1
ATOM 1524 C CA . ALA A 1 197 ? -1.906 -6.306 -6.556 1.00 98.25 197 ALA A CA 1
ATOM 1525 C C . ALA A 1 197 ? -0.922 -7.322 -5.982 1.00 98.25 197 ALA A C 1
ATOM 1527 O O . ALA A 1 197 ? -0.490 -7.198 -4.834 1.00 98.25 197 ALA A O 1
ATOM 1528 N N . GLY A 1 198 ? -0.583 -8.312 -6.796 1.00 96.69 198 GLY A N 1
ATOM 1529 C CA . GLY A 1 198 ? 0.384 -9.351 -6.467 1.00 96.69 198 GLY A CA 1
ATOM 1530 C C . GLY A 1 198 ? 0.848 -10.047 -7.735 1.00 96.69 198 GLY A C 1
ATOM 1531 O O . GLY A 1 198 ? 0.829 -9.454 -8.815 1.00 96.69 198 GLY A O 1
ATOM 1532 N N . ASN A 1 199 ? 1.206 -11.319 -7.637 1.00 95.88 199 ASN A N 1
ATOM 1533 C CA . ASN A 1 199 ? 1.786 -12.070 -8.736 1.00 95.88 199 ASN A CA 1
ATOM 1534 C C . ASN A 1 199 ? 1.084 -13.411 -8.986 1.00 95.88 199 ASN A C 1
ATOM 1536 O O . ASN A 1 199 ? 0.469 -14.015 -8.102 1.00 95.88 199 ASN A O 1
ATOM 1540 N N . THR A 1 200 ? 1.248 -13.926 -10.206 1.00 94.56 200 THR A N 1
ATOM 1541 C CA . THR A 1 200 ? 0.766 -15.259 -10.608 1.00 94.56 200 THR A CA 1
ATOM 1542 C C . THR A 1 200 ? 1.531 -16.411 -9.952 1.00 94.56 200 THR A C 1
ATOM 1544 O O . THR A 1 200 ? 1.039 -17.536 -9.906 1.00 94.56 200 THR A O 1
ATOM 1547 N N . ALA A 1 201 ? 2.753 -16.157 -9.487 1.00 91.81 201 ALA A N 1
ATOM 1548 C CA . ALA A 1 201 ? 3.625 -17.103 -8.797 1.00 91.81 201 ALA A CA 1
ATOM 1549 C C . ALA A 1 201 ? 4.523 -16.341 -7.815 1.00 91.81 201 ALA A C 1
ATOM 1551 O O . ALA A 1 201 ? 4.630 -15.121 -7.913 1.00 91.81 201 ALA A O 1
ATOM 1552 N N . HIS A 1 202 ? 5.191 -17.036 -6.896 1.00 86.50 202 HIS A N 1
ATOM 1553 C CA . HIS A 1 202 ? 6.039 -16.346 -5.929 1.00 86.50 202 HIS A CA 1
ATOM 1554 C C . HIS A 1 202 ? 7.279 -15.693 -6.564 1.00 86.50 202 HIS A C 1
ATOM 1556 O O . HIS A 1 202 ? 7.915 -16.276 -7.450 1.00 86.50 202 HIS A O 1
ATOM 1562 N N . GLY A 1 203 ? 7.655 -14.515 -6.068 1.00 80.56 203 GLY A N 1
ATOM 1563 C CA . GLY A 1 203 ? 8.759 -13.696 -6.551 1.00 80.56 203 GLY A CA 1
ATOM 1564 C C . GLY A 1 203 ? 10.112 -14.400 -6.487 1.00 80.56 203 GLY A C 1
ATOM 1565 O O . GLY A 1 203 ? 10.904 -14.266 -7.412 1.00 80.56 203 GLY A O 1
ATOM 1566 N N . SER A 1 204 ? 10.381 -15.228 -5.474 1.00 83.19 204 SER A N 1
ATOM 1567 C CA . SER A 1 204 ? 11.651 -15.977 -5.393 1.00 83.19 204 SER A CA 1
ATOM 1568 C C . SER A 1 204 ? 11.643 -17.311 -6.160 1.00 83.19 204 SER A C 1
ATOM 1570 O O . SER A 1 204 ? 12.651 -18.021 -6.195 1.00 83.19 204 SER A O 1
ATOM 1572 N N . GLY A 1 205 ? 10.510 -17.675 -6.772 1.00 80.50 205 GLY A N 1
ATOM 1573 C CA . GLY A 1 205 ? 10.299 -18.975 -7.402 1.00 80.50 205 GLY A CA 1
ATOM 1574 C C . GLY A 1 205 ? 11.099 -19.208 -8.691 1.00 80.50 205 GLY A C 1
ATOM 1575 O O . GLY A 1 205 ? 11.552 -18.286 -9.375 1.00 80.50 205 GLY A O 1
ATOM 1576 N N . ALA A 1 206 ? 11.231 -20.485 -9.065 1.00 84.50 206 ALA A N 1
ATOM 1577 C CA . ALA A 1 206 ? 11.913 -20.901 -10.294 1.00 84.50 206 ALA A CA 1
ATOM 1578 C C . ALA A 1 206 ? 11.093 -20.644 -11.574 1.00 84.50 206 ALA A C 1
ATOM 1580 O O . ALA A 1 206 ? 11.665 -20.497 -12.652 1.00 84.50 206 ALA A O 1
ATOM 1581 N N . VAL A 1 207 ? 9.762 -20.593 -11.467 1.00 91.38 207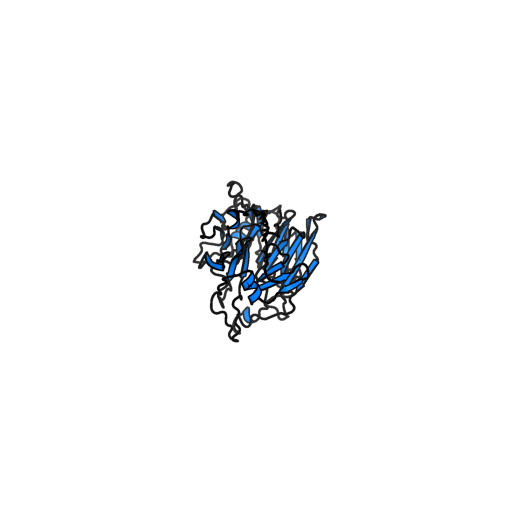 VAL A N 1
ATOM 1582 C CA . VAL A 1 207 ? 8.858 -20.340 -12.601 1.00 91.38 207 VAL A CA 1
ATOM 1583 C C . VAL A 1 207 ? 8.648 -18.840 -12.807 1.00 91.38 207 VAL A C 1
ATOM 1585 O O . VAL A 1 207 ? 8.620 -18.126 -11.806 1.00 91.38 207 VAL A O 1
ATOM 1588 N N . PRO A 1 208 ? 8.473 -18.358 -14.054 1.00 94.25 208 PRO A N 1
ATOM 1589 C CA . PRO A 1 208 ? 8.099 -16.973 -14.331 1.00 94.25 208 PRO A CA 1
ATOM 1590 C C . PRO A 1 208 ? 6.920 -16.502 -13.485 1.00 94.25 208 PRO A C 1
ATOM 1592 O O . PRO A 1 208 ? 5.885 -17.166 -13.410 1.00 94.25 208 PRO A O 1
ATOM 1595 N N . SER A 1 209 ? 7.101 -15.349 -12.851 1.00 95.50 209 SER A N 1
ATOM 1596 C CA . SER A 1 209 ? 6.094 -14.697 -12.029 1.00 95.50 209 SER A CA 1
ATOM 1597 C C . SER A 1 209 ? 5.723 -13.369 -12.676 1.00 95.50 209 SER A C 1
ATOM 1599 O O . SER A 1 209 ? 6.585 -12.527 -12.917 1.00 95.50 209 SER A O 1
ATOM 1601 N N . TYR A 1 210 ? 4.444 -13.224 -13.009 1.00 96.56 210 TYR A N 1
ATOM 1602 C CA . TYR A 1 210 ? 3.902 -12.057 -13.690 1.00 96.56 210 TYR A CA 1
ATOM 1603 C C . TYR A 1 210 ? 3.122 -11.224 -12.684 1.00 96.56 210 TYR A C 1
ATOM 1605 O O . TYR A 1 210 ? 2.332 -11.779 -11.914 1.00 96.56 210 TYR A O 1
ATOM 1613 N N . ALA A 1 211 ? 3.294 -9.905 -12.723 1.00 96.88 211 ALA A N 1
ATOM 1614 C CA . ALA A 1 211 ? 2.438 -9.012 -11.962 1.00 96.88 211 ALA A CA 1
ATOM 1615 C C . ALA A 1 211 ? 0.983 -9.140 -12.425 1.00 96.88 211 ALA A C 1
ATOM 1617 O O . ALA A 1 211 ? 0.678 -9.253 -13.619 1.00 96.88 211 ALA A O 1
ATOM 1618 N N . SER A 1 212 ? 0.085 -9.134 -11.448 1.00 96.94 212 SER A N 1
ATOM 1619 C CA . SER A 1 212 ? -1.338 -9.363 -11.625 1.00 96.94 212 SER A CA 1
ATOM 1620 C C . SER A 1 212 ? -2.156 -8.425 -10.746 1.00 96.94 212 SER A C 1
ATOM 1622 O O . SER A 1 212 ? -1.866 -8.240 -9.563 1.00 96.94 212 SER A O 1
ATOM 1624 N N . ILE A 1 213 ? -3.199 -7.855 -11.344 1.00 98.44 213 ILE A N 1
ATOM 1625 C CA . ILE A 1 213 ? -4.212 -7.045 -10.682 1.00 98.44 213 ILE A CA 1
ATOM 1626 C C . ILE A 1 213 ? -5.525 -7.817 -10.757 1.00 98.44 213 ILE A C 1
ATOM 1628 O O . ILE A 1 213 ? -6.080 -8.045 -11.835 1.00 98.44 213 ILE A O 1
ATOM 1632 N N . VAL A 1 214 ? -6.014 -8.252 -9.603 1.00 98.31 214 VAL A N 1
ATOM 1633 C CA . VAL A 1 214 ? -7.184 -9.128 -9.484 1.00 98.31 214 VAL A CA 1
ATOM 1634 C C . VAL A 1 214 ? -8.275 -8.448 -8.673 1.00 98.31 214 VAL A C 1
ATOM 1636 O O . VAL A 1 214 ? -7.987 -7.701 -7.743 1.00 98.31 214 VAL A O 1
ATOM 1639 N N . GLY A 1 215 ? -9.536 -8.695 -9.021 1.00 98.31 215 GLY A N 1
ATOM 1640 C CA . GLY A 1 215 ? -10.685 -8.057 -8.380 1.00 98.31 215 GLY A CA 1
ATOM 1641 C C . GLY A 1 215 ? -11.709 -9.073 -7.890 1.00 98.31 215 GLY A C 1
ATOM 1642 O O . GLY A 1 215 ? -12.149 -9.935 -8.655 1.00 98.31 215 GLY A O 1
ATOM 1643 N N . TYR A 1 216 ? -12.129 -8.940 -6.634 1.00 98.56 216 TYR A N 1
ATOM 1644 C CA . TYR A 1 216 ? -13.126 -9.787 -5.979 1.00 98.56 216 TYR A CA 1
ATOM 1645 C C . TYR A 1 216 ? -14.376 -8.969 -5.663 1.00 98.56 216 TYR A C 1
ATOM 1647 O O . TYR A 1 216 ? -14.323 -8.005 -4.903 1.00 98.56 216 TYR A O 1
ATOM 1655 N N . LYS A 1 217 ? -15.511 -9.342 -6.263 1.00 98.19 217 LYS A N 1
ATOM 1656 C CA . LYS A 1 217 ? -16.797 -8.674 -6.019 1.00 98.19 217 LYS A CA 1
ATOM 1657 C C . LYS A 1 217 ? -17.303 -8.995 -4.612 1.00 98.19 217 LYS A C 1
ATOM 1659 O O . LYS A 1 217 ? -17.174 -10.125 -4.140 1.00 98.19 217 LYS A O 1
ATOM 1664 N N . TYR A 1 218 ? -17.910 -8.008 -3.974 1.00 98.38 218 TYR A N 1
ATOM 1665 C CA . TYR A 1 218 ? -18.582 -8.152 -2.692 1.00 98.38 218 TYR A CA 1
ATOM 1666 C C . TYR A 1 218 ? -20.037 -8.582 -2.880 1.00 98.38 218 TYR A C 1
ATOM 1668 O O . TYR A 1 218 ? -20.760 -8.055 -3.724 1.00 98.38 218 TYR A O 1
ATOM 1676 N N . ASP A 1 219 ? -20.447 -9.563 -2.087 1.00 97.56 219 ASP A N 1
ATOM 1677 C CA . ASP A 1 219 ? -21.806 -10.075 -1.994 1.00 97.56 219 ASP A CA 1
ATOM 1678 C C . ASP A 1 219 ? -22.451 -9.504 -0.728 1.00 97.56 219 ASP A C 1
ATOM 1680 O O . ASP A 1 219 ? -22.311 -10.045 0.373 1.00 97.56 219 ASP A O 1
ATOM 1684 N N . GLU A 1 220 ? -23.140 -8.376 -0.900 1.00 95.50 220 GLU A N 1
ATOM 1685 C CA . GLU A 1 220 ? -23.766 -7.621 0.187 1.00 95.50 220 GLU A CA 1
ATOM 1686 C C . GLU A 1 220 ? -24.821 -8.442 0.936 1.00 95.50 220 GLU A C 1
ATOM 1688 O O . GLU A 1 220 ? -24.899 -8.374 2.161 1.00 95.50 220 GLU A O 1
ATOM 1693 N N . ALA A 1 221 ? -25.574 -9.290 0.228 1.00 96.75 221 ALA A N 1
ATOM 1694 C CA . ALA A 1 221 ? -26.621 -10.114 0.827 1.00 96.75 221 ALA A CA 1
ATOM 1695 C C . ALA A 1 221 ? -26.066 -11.126 1.839 1.00 96.75 221 ALA A C 1
ATOM 1697 O O . ALA A 1 221 ? -26.756 -11.503 2.785 1.00 96.75 221 ALA A O 1
ATOM 1698 N N . ASN A 1 222 ? -24.821 -11.565 1.644 1.00 96.75 222 ASN A N 1
ATOM 1699 C CA . ASN A 1 222 ? -24.165 -12.547 2.501 1.00 96.75 222 ASN A CA 1
ATOM 1700 C C . ASN A 1 222 ? -23.013 -11.960 3.329 1.00 96.75 222 ASN A C 1
ATOM 1702 O O . ASN A 1 222 ? -22.331 -12.729 4.007 1.00 96.75 222 ASN A O 1
ATOM 1706 N N . ASN A 1 223 ? -22.793 -10.641 3.269 1.00 96.81 223 ASN A N 1
ATOM 1707 C CA . ASN A 1 223 ? -21.699 -9.931 3.933 1.00 96.81 223 ASN A CA 1
ATOM 1708 C C . ASN A 1 223 ? -20.345 -10.652 3.779 1.00 96.81 223 ASN A C 1
ATOM 1710 O O . ASN A 1 223 ? -19.722 -11.074 4.759 1.00 96.81 223 ASN A O 1
ATOM 1714 N N . LYS A 1 224 ? -19.943 -10.892 2.526 1.00 97.50 224 LYS A N 1
ATOM 1715 C CA . LYS A 1 224 ? -18.716 -11.627 2.189 1.00 97.50 224 LYS A CA 1
ATOM 1716 C C . LYS A 1 224 ? -18.218 -11.283 0.790 1.00 97.50 224 LYS A C 1
ATOM 1718 O O . LYS A 1 224 ? -18.976 -10.818 -0.055 1.00 97.50 224 LYS A O 1
ATOM 1723 N N . LEU A 1 225 ? -16.958 -11.580 0.500 1.00 98.06 225 LEU A N 1
ATOM 1724 C CA . LEU A 1 225 ? -16.443 -11.535 -0.870 1.00 98.06 225 LEU A CA 1
ATOM 1725 C C . LEU A 1 225 ? -16.808 -12.811 -1.637 1.00 98.06 225 LEU A C 1
ATOM 1727 O O . LEU A 1 225 ? -16.821 -13.915 -1.085 1.00 98.06 225 LEU A O 1
ATOM 1731 N N . ILE A 1 226 ? -17.052 -12.680 -2.938 1.00 97.12 226 ILE A N 1
ATOM 1732 C CA . ILE A 1 226 ? -17.125 -13.820 -3.851 1.00 97.12 226 ILE A CA 1
ATOM 1733 C C . ILE A 1 226 ? -15.708 -14.377 -4.004 1.00 97.12 226 ILE A C 1
ATOM 1735 O O . ILE A 1 226 ? -14.822 -13.695 -4.500 1.00 97.12 226 ILE A O 1
ATOM 1739 N N . MET A 1 227 ? -15.503 -15.631 -3.596 1.00 93.94 227 MET A N 1
ATOM 1740 C CA . MET A 1 227 ? -14.174 -16.264 -3.507 1.00 93.94 227 MET A CA 1
ATOM 1741 C C . MET A 1 227 ? -13.446 -16.402 -4.850 1.00 93.94 227 MET A C 1
ATOM 1743 O O . MET A 1 227 ? -12.231 -16.562 -4.882 1.00 93.94 227 MET A O 1
ATOM 1747 N N . LYS A 1 228 ? -14.183 -16.388 -5.965 1.00 94.56 228 LYS A N 1
ATOM 1748 C CA . LYS A 1 228 ? -13.607 -16.450 -7.308 1.00 94.56 228 LYS A CA 1
ATOM 1749 C C . LYS A 1 228 ? -13.311 -15.035 -7.793 1.00 94.56 228 LYS A C 1
ATOM 1751 O O . LYS A 1 228 ? -14.214 -14.201 -7.803 1.00 94.56 228 LYS A O 1
ATOM 1756 N N . ALA A 1 229 ? -12.088 -14.811 -8.271 1.00 96.31 229 ALA A N 1
ATOM 1757 C CA . ALA A 1 229 ? -11.721 -13.559 -8.918 1.00 96.31 229 ALA A CA 1
ATOM 1758 C C . ALA A 1 229 ? -12.692 -13.260 -10.075 1.00 96.31 229 ALA A C 1
ATOM 1760 O O . ALA A 1 229 ? -12.901 -14.091 -10.965 1.00 96.31 229 ALA A O 1
ATOM 1761 N N . HIS A 1 230 ? -13.312 -12.085 -10.026 1.00 97.38 230 HIS A N 1
ATOM 1762 C CA . HIS A 1 230 ? -14.191 -11.583 -11.077 1.00 97.38 230 HIS A CA 1
ATOM 1763 C C . HIS A 1 230 ? -13.373 -10.921 -12.189 1.00 97.38 230 HIS A C 1
ATOM 1765 O O . HIS A 1 230 ? -13.656 -11.122 -13.367 1.00 97.38 230 HIS A O 1
ATOM 1771 N N . TYR A 1 231 ? -12.328 -10.188 -11.801 1.00 98.06 231 TYR A N 1
ATOM 1772 C CA . TYR A 1 231 ? -11.341 -9.604 -12.702 1.00 98.06 231 TYR A CA 1
ATOM 1773 C C . TYR A 1 231 ? -9.978 -10.240 -12.456 1.00 98.06 231 TYR A C 1
ATOM 1775 O O . TYR A 1 231 ? -9.616 -10.509 -11.308 1.00 98.06 231 TYR A O 1
ATOM 1783 N N . ASN A 1 232 ? -9.222 -10.464 -13.527 1.00 97.31 232 ASN A N 1
ATOM 1784 C CA . ASN A 1 232 ? -7.852 -10.950 -13.454 1.00 97.31 232 ASN A CA 1
ATOM 1785 C C . ASN A 1 232 ? -7.058 -10.403 -14.644 1.00 97.31 232 ASN A C 1
ATOM 1787 O O . ASN A 1 232 ? -7.172 -10.910 -15.760 1.00 97.31 232 ASN A O 1
ATOM 1791 N N . TYR A 1 233 ? -6.293 -9.345 -14.396 1.00 98.31 233 TYR A N 1
ATOM 1792 C CA . TYR A 1 233 ? -5.423 -8.712 -15.376 1.00 98.31 233 TYR A CA 1
ATOM 1793 C C . TYR A 1 233 ? -3.985 -9.087 -15.053 1.00 98.31 233 TYR A C 1
ATOM 1795 O O . TYR A 1 233 ? -3.537 -8.901 -13.928 1.00 98.31 233 TYR A O 1
ATOM 1803 N N . THR A 1 234 ? -3.257 -9.632 -16.021 1.00 97.69 234 THR A N 1
ATOM 1804 C CA . THR A 1 234 ? -1.869 -10.077 -15.844 1.00 97.69 234 THR A CA 1
ATOM 1805 C C . THR A 1 234 ? -0.999 -9.420 -16.904 1.00 97.69 234 THR A C 1
ATOM 1807 O O . THR A 1 234 ? -1.385 -9.374 -18.074 1.00 97.69 234 THR A O 1
ATOM 1810 N N . MET A 1 235 ? 0.164 -8.908 -16.505 1.00 97.12 235 MET A N 1
ATOM 1811 C CA . MET A 1 235 ? 1.132 -8.350 -17.447 1.00 97.12 235 MET A CA 1
ATOM 1812 C C . MET A 1 235 ? 1.660 -9.436 -18.393 1.00 97.12 235 MET A C 1
ATOM 1814 O O . MET A 1 235 ? 1.804 -10.597 -18.019 1.00 97.12 235 MET A O 1
ATOM 1818 N N . SER A 1 236 ? 1.978 -9.068 -19.633 1.00 95.38 236 SER A N 1
ATOM 1819 C CA . SER A 1 236 ? 2.433 -10.019 -20.658 1.00 95.38 236 SER A CA 1
ATOM 1820 C C . SER A 1 236 ? 3.874 -10.506 -20.471 1.00 95.38 236 SER A C 1
ATOM 1822 O O . SER A 1 236 ? 4.265 -11.505 -21.077 1.00 95.38 236 SER A O 1
ATOM 1824 N N . CYS A 1 237 ? 4.664 -9.818 -19.645 1.00 93.44 237 CYS A N 1
ATOM 1825 C CA . CYS A 1 237 ? 6.084 -10.085 -19.446 1.00 93.44 237 CYS A CA 1
ATOM 1826 C C . CYS A 1 237 ? 6.400 -10.274 -17.960 1.00 93.44 237 CYS A C 1
ATOM 1828 O O . CYS A 1 237 ? 5.845 -9.583 -17.109 1.00 93.44 237 CYS A O 1
ATOM 1830 N N . ALA A 1 238 ? 7.322 -11.193 -17.679 1.00 94.94 238 ALA A N 1
ATOM 1831 C CA . ALA A 1 238 ? 7.930 -11.394 -16.371 1.00 94.94 238 ALA A CA 1
ATOM 1832 C C . ALA A 1 238 ? 9.425 -11.091 -16.486 1.00 94.94 238 ALA A C 1
ATOM 1834 O O . ALA A 1 238 ? 10.090 -11.603 -17.391 1.00 94.94 238 ALA A O 1
ATOM 1835 N N . THR A 1 239 ? 9.950 -10.290 -15.564 1.00 93.06 239 THR A N 1
ATOM 1836 C CA . THR A 1 239 ? 11.342 -9.823 -15.591 1.00 93.06 239 THR A CA 1
ATOM 1837 C C . THR A 1 239 ? 12.016 -10.144 -14.262 1.00 93.06 239 THR A C 1
ATOM 1839 O O . THR A 1 239 ? 11.377 -10.112 -13.213 1.00 93.06 239 THR A O 1
ATOM 1842 N N . LYS A 1 240 ? 13.301 -10.508 -14.297 1.00 91.44 240 LYS A N 1
ATOM 1843 C CA . LYS A 1 240 ? 14.115 -10.712 -13.091 1.00 91.44 240 LYS A CA 1
ATOM 1844 C C . LYS A 1 240 ? 14.734 -9.397 -12.632 1.00 91.44 240 LYS A C 1
ATOM 1846 O O . LYS A 1 240 ? 15.028 -8.544 -13.464 1.00 91.44 240 LYS A O 1
ATOM 1851 N N . LEU A 1 241 ? 15.029 -9.286 -11.340 1.00 89.38 241 LEU A N 1
ATOM 1852 C CA . LEU A 1 241 ? 15.669 -8.102 -10.752 1.00 89.38 241 LEU A CA 1
ATOM 1853 C C . LEU A 1 241 ? 17.198 -8.089 -10.915 1.00 89.38 241 LEU A C 1
ATOM 1855 O O . LEU A 1 241 ? 17.948 -7.684 -10.028 1.00 89.38 241 LEU A O 1
ATOM 1859 N N . SER A 1 242 ? 17.679 -8.604 -12.045 1.00 86.00 242 SER A N 1
ATOM 1860 C CA . SER A 1 242 ? 19.104 -8.822 -12.292 1.00 86.00 242 SER A CA 1
ATOM 1861 C C . SER A 1 242 ? 19.892 -7.545 -12.581 1.00 86.00 242 SER A C 1
ATOM 1863 O O . SER A 1 242 ? 21.120 -7.572 -12.573 1.00 86.00 242 SER A O 1
ATOM 1865 N N . SER A 1 243 ? 19.201 -6.454 -12.913 1.00 85.94 243 SER A N 1
ATOM 1866 C CA . SER A 1 243 ? 19.839 -5.172 -13.232 1.00 85.94 243 SER A CA 1
ATOM 1867 C C . SER A 1 243 ? 20.051 -4.348 -11.964 1.00 85.94 243 SER A C 1
ATOM 1869 O O . SER A 1 243 ? 21.094 -3.723 -11.785 1.00 85.94 243 SER A O 1
ATOM 1871 N N . GLU A 1 244 ? 19.064 -4.393 -11.072 1.00 76.69 244 GLU A N 1
ATOM 1872 C CA . GLU A 1 244 ? 19.009 -3.696 -9.792 1.00 76.69 244 GLU A CA 1
ATOM 1873 C C . GLU A 1 244 ? 19.982 -4.303 -8.785 1.00 76.69 244 GLU A C 1
ATOM 1875 O O . GLU A 1 244 ? 20.810 -3.615 -8.171 1.00 76.69 244 GLU A O 1
ATOM 1880 N N . TRP A 1 245 ? 19.943 -5.628 -8.696 1.00 75.00 245 TRP A N 1
ATOM 1881 C CA . TRP A 1 245 ? 20.688 -6.412 -7.728 1.00 75.00 245 TRP A CA 1
ATOM 1882 C C . TRP A 1 245 ? 21.748 -7.212 -8.477 1.00 75.00 245 TRP A C 1
ATOM 1884 O O . TRP A 1 245 ? 21.425 -7.946 -9.401 1.00 75.00 245 TRP A O 1
ATOM 1894 N N . GLY A 1 246 ? 23.025 -7.032 -8.130 1.00 67.00 246 GLY A N 1
ATOM 1895 C CA . GLY A 1 246 ? 24.130 -7.741 -8.787 1.00 67.00 246 GLY A CA 1
ATOM 1896 C C . GLY A 1 246 ? 24.076 -9.254 -8.539 1.00 67.00 246 GLY A C 1
ATOM 1897 O O . GLY A 1 246 ? 23.412 -9.713 -7.616 1.00 67.00 246 GLY A O 1
ATOM 1898 N N . GLY A 1 247 ? 24.805 -10.050 -9.330 1.00 64.31 247 GLY A N 1
ATOM 1899 C CA . GLY A 1 247 ? 24.715 -11.525 -9.324 1.00 64.31 247 GLY A CA 1
ATOM 1900 C C . GLY A 1 247 ? 25.065 -12.244 -8.008 1.00 64.31 247 GLY A C 1
ATOM 1901 O O . GLY A 1 247 ? 24.833 -13.448 -7.897 1.00 64.31 247 GLY A O 1
ATOM 1902 N N . GLU A 1 248 ? 25.608 -11.527 -7.023 1.00 65.25 248 GLU A N 1
ATOM 1903 C CA . GLU A 1 248 ? 25.915 -12.032 -5.677 1.00 65.25 248 GLU A CA 1
ATOM 1904 C C . GLU A 1 248 ? 24.818 -11.710 -4.643 1.00 65.25 248 GLU A C 1
ATOM 1906 O O . GLU A 1 248 ? 24.845 -12.246 -3.536 1.00 65.25 248 GLU A O 1
ATOM 1911 N N . ASP A 1 249 ? 23.841 -10.871 -4.995 1.00 70.75 249 ASP A N 1
ATOM 1912 C CA . ASP A 1 249 ? 22.751 -10.461 -4.111 1.00 70.75 249 ASP A CA 1
ATOM 1913 C C . ASP A 1 249 ? 21.584 -11.465 -4.143 1.00 70.75 249 ASP A C 1
ATOM 1915 O O . ASP A 1 249 ? 21.219 -12.019 -5.187 1.00 70.75 249 ASP A O 1
ATOM 1919 N N . THR A 1 250 ? 20.960 -11.690 -2.986 1.00 71.88 250 THR A N 1
ATOM 1920 C CA . THR A 1 250 ? 19.786 -12.560 -2.838 1.00 71.88 250 THR A CA 1
ATOM 1921 C C . THR A 1 250 ? 18.613 -12.167 -3.740 1.00 71.88 250 THR A C 1
ATOM 1923 O O . THR A 1 250 ? 17.872 -13.046 -4.190 1.00 71.88 250 THR A O 1
ATOM 1926 N N . PHE A 1 251 ? 18.463 -10.880 -4.058 1.00 79.00 251 PHE A N 1
ATOM 1927 C CA . PHE A 1 251 ? 17.353 -10.353 -4.847 1.00 79.00 251 PHE A CA 1
ATOM 1928 C C . PHE A 1 251 ? 17.550 -10.499 -6.360 1.00 79.00 251 PHE A C 1
ATOM 1930 O O . PHE A 1 251 ? 16.563 -10.482 -7.088 1.00 79.00 251 PHE A O 1
ATOM 1937 N N . PHE A 1 252 ? 18.765 -10.771 -6.859 1.00 80.81 252 PHE A N 1
ATOM 1938 C CA . PHE A 1 252 ? 19.025 -10.970 -8.301 1.00 80.81 252 PHE A CA 1
ATOM 1939 C C . PHE A 1 252 ? 18.128 -12.056 -8.923 1.00 80.81 252 PHE A C 1
ATOM 1941 O O . PHE A 1 252 ? 17.771 -12.014 -10.102 1.00 80.81 252 PHE A O 1
ATOM 1948 N N . ARG A 1 253 ? 17.757 -13.063 -8.123 1.00 84.31 253 ARG A N 1
ATOM 1949 C CA . ARG A 1 253 ? 16.901 -14.177 -8.551 1.00 84.31 253 ARG A CA 1
ATOM 1950 C C . ARG A 1 253 ? 15.417 -13.896 -8.388 1.00 84.31 253 ARG A C 1
ATOM 1952 O O . ARG A 1 253 ? 14.632 -14.765 -8.755 1.00 84.31 253 ARG A O 1
ATOM 1959 N N . TYR A 1 254 ? 15.018 -12.757 -7.843 1.00 89.44 254 TYR A N 1
ATOM 1960 C CA . TYR A 1 254 ? 13.611 -12.443 -7.660 1.00 89.44 254 TYR A CA 1
ATOM 1961 C C . TYR A 1 254 ? 12.995 -11.990 -8.984 1.00 89.44 254 TYR A C 1
ATOM 1963 O O . TYR A 1 254 ? 13.672 -11.459 -9.866 1.00 89.44 254 TYR A O 1
ATOM 1971 N N . TRP A 1 255 ? 11.715 -12.286 -9.147 1.00 93.75 255 TRP A N 1
ATOM 1972 C CA . TRP A 1 255 ? 10.870 -11.721 -10.182 1.00 93.75 255 TRP A CA 1
ATOM 1973 C C . TRP A 1 255 ? 10.314 -10.382 -9.722 1.00 93.75 255 TRP A C 1
ATOM 1975 O O . TRP A 1 255 ? 10.001 -10.207 -8.545 1.00 93.75 255 TRP A O 1
ATOM 1985 N N . ASP A 1 256 ? 10.167 -9.489 -10.688 1.00 93.94 256 ASP A N 1
ATOM 1986 C CA . ASP A 1 256 ? 9.554 -8.182 -10.533 1.00 93.94 256 ASP A CA 1
ATOM 1987 C C . ASP A 1 256 ? 8.106 -8.285 -10.051 1.00 93.94 256 ASP A C 1
ATOM 1989 O O . ASP A 1 256 ? 7.313 -9.096 -10.550 1.00 93.94 256 ASP A O 1
ATOM 1993 N N . ARG A 1 257 ? 7.766 -7.490 -9.036 1.00 93.31 257 ARG A N 1
ATOM 1994 C CA . ARG A 1 257 ? 6.477 -7.580 -8.345 1.00 93.31 257 ARG A CA 1
ATOM 1995 C C . ARG A 1 257 ? 5.965 -6.218 -7.883 1.00 93.31 257 ARG A C 1
ATOM 1997 O O . ARG A 1 257 ? 6.758 -5.311 -7.647 1.00 93.31 257 ARG A O 1
ATOM 2004 N N . PRO A 1 258 ? 4.638 -6.063 -7.730 1.00 95.88 258 PRO A N 1
ATOM 2005 C CA . PRO A 1 258 ? 4.050 -4.836 -7.215 1.00 95.88 258 PRO A CA 1
ATOM 2006 C C . PRO A 1 258 ? 4.490 -4.499 -5.785 1.00 95.88 258 PRO A C 1
ATOM 2008 O O . PRO A 1 258 ? 4.441 -5.335 -4.892 1.00 95.88 258 PRO A O 1
ATOM 2011 N N . HIS A 1 259 ? 4.876 -3.239 -5.609 1.00 95.94 259 HIS A N 1
ATOM 2012 C CA . HIS A 1 259 ? 4.988 -2.411 -4.408 1.00 95.94 259 HIS A CA 1
ATOM 2013 C C . HIS A 1 259 ? 3.681 -1.993 -3.763 1.00 95.94 259 HIS A C 1
ATOM 2015 O O . HIS A 1 259 ? 3.574 -2.032 -2.552 1.00 95.94 259 HIS A O 1
ATOM 2021 N N . ASP A 1 260 ? 2.700 -1.519 -4.517 1.00 97.62 260 ASP A N 1
ATOM 2022 C CA . ASP A 1 260 ? 1.515 -0.834 -3.978 1.00 97.62 260 ASP A CA 1
ATOM 2023 C C . ASP A 1 260 ? 0.340 -1.026 -4.935 1.00 97.62 260 ASP A C 1
ATOM 2025 O O . ASP A 1 260 ? 0.515 -1.503 -6.057 1.00 97.62 260 ASP A O 1
ATOM 2029 N N . LEU A 1 261 ? -0.846 -0.588 -4.519 1.00 98.19 261 LEU A N 1
ATOM 2030 C CA . LEU A 1 261 ? -1.981 -0.418 -5.416 1.00 98.19 261 LEU A CA 1
ATOM 2031 C C . LEU A 1 261 ? -2.631 0.938 -5.165 1.00 98.19 261 LEU A C 1
ATOM 2033 O O . LEU A 1 261 ? -3.186 1.193 -4.097 1.00 98.19 261 LEU A O 1
ATOM 2037 N N . VAL A 1 262 ? -2.536 1.817 -6.157 1.00 97.81 262 VAL A N 1
ATOM 2038 C CA . VAL A 1 262 ? -2.811 3.244 -6.005 1.00 97.81 262 VAL A CA 1
ATOM 2039 C C . VAL A 1 262 ? -3.944 3.644 -6.944 1.00 97.81 262 VAL A C 1
ATOM 2041 O O . VAL A 1 262 ? -3.786 3.563 -8.163 1.00 97.81 262 VAL A O 1
ATOM 2044 N N . PRO A 1 263 ? -5.095 4.095 -6.429 1.00 96.81 263 PRO A N 1
ATOM 2045 C CA . PRO A 1 263 ? -6.138 4.646 -7.280 1.00 96.81 263 PRO A CA 1
ATOM 2046 C C . PRO A 1 263 ? -5.685 5.956 -7.925 1.00 96.81 263 PRO A C 1
ATOM 2048 O O . PRO A 1 263 ? -5.165 6.848 -7.255 1.00 96.81 263 PRO A O 1
ATOM 2051 N N . ILE A 1 264 ? -5.923 6.097 -9.230 1.00 96.75 264 ILE A N 1
ATOM 2052 C CA . ILE A 1 264 ? -5.655 7.346 -9.946 1.00 96.75 264 ILE A CA 1
ATOM 2053 C C . ILE A 1 264 ? -6.913 8.234 -9.879 1.00 96.75 264 ILE A C 1
ATOM 2055 O O . ILE A 1 264 ? -7.964 7.821 -10.396 1.00 96.75 264 ILE A O 1
ATOM 2059 N N . PRO A 1 265 ? -6.839 9.448 -9.289 1.00 94.25 265 PRO A N 1
ATOM 2060 C CA . PRO A 1 265 ? -7.998 10.321 -9.105 1.00 94.25 265 PRO A CA 1
ATOM 2061 C C . PRO A 1 265 ? -8.776 10.575 -10.401 1.00 94.25 265 PRO A C 1
ATOM 2063 O O . PRO A 1 265 ? -8.189 10.786 -11.459 1.00 94.25 265 PRO A O 1
ATOM 2066 N N . ASN A 1 266 ? -10.110 10.579 -10.315 1.00 91.38 266 ASN A N 1
ATOM 2067 C CA . ASN A 1 266 ? -11.047 10.839 -11.421 1.00 91.38 266 ASN A CA 1
ATOM 2068 C C . ASN A 1 266 ? -10.926 9.913 -12.644 1.00 91.38 266 ASN A C 1
ATOM 2070 O O . ASN A 1 266 ? -11.529 10.180 -13.684 1.00 91.38 266 ASN A O 1
ATOM 2074 N N . THR A 1 267 ? -10.204 8.802 -12.529 1.00 94.50 267 THR A N 1
ATOM 2075 C CA . THR A 1 267 ? -10.106 7.787 -13.582 1.00 94.50 267 THR A CA 1
ATOM 2076 C C . THR A 1 267 ? -10.520 6.426 -13.043 1.00 94.50 267 THR A C 1
ATOM 2078 O O . THR A 1 267 ? -10.629 6.224 -11.834 1.00 94.50 267 THR A O 1
ATOM 2081 N N . ARG A 1 268 ? -10.755 5.469 -13.943 1.00 96.31 268 ARG A N 1
ATOM 2082 C CA . ARG A 1 268 ? -10.913 4.051 -13.594 1.00 96.31 268 ARG A CA 1
ATOM 2083 C C . ARG A 1 268 ? -9.637 3.298 -13.942 1.00 96.31 268 ARG A C 1
ATOM 2085 O O . ARG A 1 268 ? -9.663 2.308 -14.666 1.00 96.31 268 ARG A O 1
ATOM 2092 N N . SER A 1 269 ? -8.529 3.814 -13.427 1.00 97.88 269 SER A N 1
ATOM 2093 C CA . SER A 1 269 ? -7.210 3.227 -13.579 1.00 97.88 269 SER A CA 1
ATOM 2094 C C . SER A 1 269 ? -6.511 3.139 -12.232 1.00 97.88 269 SER A C 1
ATOM 2096 O O . SER A 1 269 ? -6.725 3.967 -11.344 1.00 97.88 269 SER A O 1
ATOM 2098 N N . LEU A 1 270 ? -5.672 2.122 -12.097 1.00 98.56 270 LEU A N 1
ATOM 2099 C CA . LEU A 1 270 ? -4.833 1.897 -10.931 1.00 98.56 270 LEU A CA 1
ATOM 2100 C C . LEU A 1 270 ? -3.373 2.045 -11.347 1.00 98.56 270 LEU A C 1
ATOM 2102 O O . LEU A 1 270 ? -2.992 1.554 -12.406 1.00 98.56 270 LEU A O 1
ATOM 2106 N N . LEU A 1 271 ? -2.575 2.709 -10.520 1.00 98.56 271 LEU A N 1
ATOM 2107 C CA . LEU A 1 271 ? -1.122 2.758 -10.607 1.00 98.56 271 LEU A CA 1
ATOM 2108 C C . LEU A 1 271 ? -0.541 1.753 -9.615 1.00 98.56 271 LEU A C 1
ATOM 2110 O O . LEU A 1 271 ? -1.036 1.618 -8.498 1.00 98.56 271 LEU A O 1
ATOM 2114 N N . PHE A 1 272 ? 0.522 1.064 -10.000 1.00 98.44 272 PHE A N 1
ATOM 2115 C CA . PHE A 1 272 ? 1.263 0.196 -9.098 1.00 98.44 272 PHE A CA 1
ATOM 2116 C C . PHE A 1 272 ? 2.764 0.336 -9.384 1.00 98.44 272 PHE A C 1
ATOM 2118 O O . PHE A 1 272 ? 3.196 0.104 -10.517 1.00 98.44 272 PHE A O 1
ATOM 2125 N N . PRO A 1 273 ? 3.569 0.775 -8.398 1.00 97.69 273 PRO A N 1
ATOM 2126 C CA . PRO A 1 273 ? 5.013 0.691 -8.515 1.00 97.69 273 PRO A CA 1
ATOM 2127 C C . PRO A 1 273 ? 5.442 -0.770 -8.409 1.00 97.69 273 PRO A C 1
ATOM 2129 O O . PRO A 1 273 ? 4.779 -1.557 -7.736 1.00 97.69 273 PRO A O 1
ATOM 2132 N N . MET A 1 274 ? 6.536 -1.126 -9.061 1.00 95.00 274 MET A N 1
ATOM 2133 C CA . MET A 1 274 ? 7.178 -2.433 -8.994 1.00 95.00 274 MET A CA 1
ATOM 2134 C C . MET A 1 274 ? 8.659 -2.265 -8.630 1.00 95.00 274 MET A C 1
ATOM 2136 O O . MET A 1 274 ? 9.145 -1.140 -8.475 1.00 95.00 274 MET A O 1
ATOM 2140 N N . ASP A 1 275 ? 9.388 -3.368 -8.468 1.00 92.56 275 ASP A N 1
ATOM 2141 C CA . ASP A 1 275 ? 10.817 -3.313 -8.161 1.00 92.56 275 ASP A CA 1
ATOM 2142 C C . ASP A 1 275 ? 11.599 -2.600 -9.277 1.00 92.56 275 ASP A C 1
ATOM 2144 O O . ASP A 1 275 ? 12.565 -1.903 -8.971 1.00 92.56 275 ASP A O 1
ATOM 2148 N N . ARG A 1 276 ? 11.190 -2.731 -10.549 1.00 93.62 276 ARG A N 1
ATOM 2149 C CA . ARG A 1 276 ? 11.934 -2.169 -11.696 1.00 93.62 276 ARG A CA 1
ATOM 2150 C C . ARG A 1 276 ? 11.422 -0.824 -12.213 1.00 93.62 276 ARG A C 1
ATOM 2152 O O . ARG A 1 276 ? 12.221 0.025 -12.610 1.00 93.62 276 ARG A O 1
ATOM 2159 N N . ASP A 1 277 ? 10.106 -0.633 -12.250 1.00 96.19 277 ASP A N 1
ATOM 2160 C CA . ASP A 1 277 ? 9.464 0.562 -12.811 1.00 96.19 277 ASP A CA 1
ATOM 2161 C C . ASP A 1 277 ? 8.051 0.771 -12.213 1.00 96.19 277 ASP A C 1
ATOM 2163 O O . ASP A 1 277 ? 7.646 0.093 -11.273 1.00 96.19 277 ASP A O 1
ATOM 2167 N N . ILE A 1 278 ? 7.287 1.730 -12.730 1.00 98.25 278 ILE A N 1
ATOM 2168 C CA . ILE A 1 278 ? 5.893 2.004 -12.386 1.00 98.25 278 ILE A CA 1
ATOM 2169 C C . ILE A 1 278 ? 4.986 1.704 -13.575 1.00 98.25 278 ILE A C 1
ATOM 2171 O O . ILE A 1 278 ? 5.321 1.973 -14.730 1.00 98.25 278 ILE A O 1
ATOM 2175 N N . HIS A 1 279 ? 3.797 1.197 -13.273 1.00 98.56 279 HIS A N 1
ATOM 2176 C CA . HIS A 1 279 ? 2.830 0.761 -14.270 1.00 98.56 279 HIS A CA 1
ATOM 2177 C C . HIS A 1 279 ? 1.438 1.274 -13.925 1.00 98.56 279 HIS A C 1
ATOM 2179 O O . HIS A 1 279 ? 1.144 1.615 -12.776 1.00 98.56 279 HIS A O 1
ATOM 2185 N N . THR A 1 280 ? 0.555 1.311 -14.922 1.00 98.62 280 THR A N 1
ATOM 2186 C CA . THR A 1 280 ? -0.876 1.510 -14.675 1.00 98.62 280 THR A CA 1
ATOM 2187 C C . THR A 1 280 ? -1.707 0.470 -15.409 1.00 98.62 280 THR A C 1
ATOM 2189 O O . THR A 1 280 ? -1.270 -0.077 -16.420 1.00 98.62 280 THR A O 1
ATOM 2192 N N . VAL A 1 281 ? -2.912 0.206 -14.911 1.00 98.69 281 VAL A N 1
ATOM 2193 C CA . VAL A 1 281 ? -3.922 -0.616 -15.582 1.00 98.69 281 VAL A CA 1
ATOM 2194 C C . VAL A 1 281 ? -5.248 0.130 -15.626 1.00 98.69 281 VAL A C 1
ATOM 2196 O O . VAL A 1 281 ? -5.698 0.669 -14.613 1.00 98.69 281 VAL A O 1
ATOM 2199 N N . ASN A 1 282 ? -5.898 0.154 -16.787 1.00 98.31 282 ASN A N 1
ATOM 2200 C CA . ASN A 1 282 ? -7.286 0.585 -16.906 1.00 98.31 282 ASN A CA 1
ATOM 2201 C C . ASN A 1 282 ? -8.200 -0.581 -16.512 1.00 98.31 282 ASN A C 1
ATOM 2203 O O . ASN A 1 282 ? -8.273 -1.596 -17.203 1.00 98.31 282 ASN A O 1
ATOM 2207 N N . ILE A 1 283 ? -8.921 -0.451 -15.398 1.00 97.50 283 ILE A N 1
ATOM 2208 C CA . ILE A 1 283 ? -9.707 -1.566 -14.848 1.00 97.50 283 ILE A CA 1
ATOM 2209 C C . ILE A 1 283 ? -10.989 -1.859 -15.635 1.00 97.50 283 ILE A C 1
ATOM 2211 O O . ILE A 1 283 ? -11.620 -2.888 -15.394 1.00 97.50 283 ILE A O 1
ATOM 2215 N N . LEU A 1 284 ? -11.370 -0.995 -16.583 1.00 96.38 284 LEU A N 1
ATOM 2216 C CA . LEU A 1 284 ? -12.530 -1.215 -17.450 1.00 96.38 284 LEU A CA 1
ATOM 2217 C C . LEU A 1 284 ? -12.245 -2.223 -18.568 1.00 96.38 284 LEU A C 1
ATOM 2219 O O . LEU A 1 284 ? -13.169 -2.893 -19.022 1.00 96.38 284 LEU A O 1
ATOM 2223 N N . ASN A 1 285 ? -10.995 -2.317 -19.028 1.00 96.81 285 ASN A N 1
ATOM 2224 C CA . ASN A 1 285 ? -10.608 -3.171 -20.156 1.00 96.81 285 ASN A CA 1
ATOM 2225 C C . ASN A 1 285 ? -9.374 -4.055 -19.885 1.00 96.81 285 ASN A C 1
ATOM 2227 O O . ASN A 1 285 ? -9.067 -4.914 -20.707 1.00 96.81 285 ASN A O 1
ATOM 2231 N N . GLY A 1 286 ? -8.687 -3.877 -18.753 1.00 97.50 286 GLY A N 1
ATOM 2232 C CA . GLY A 1 286 ? -7.485 -4.628 -18.388 1.00 97.50 286 GLY A CA 1
ATOM 2233 C C . GLY A 1 286 ? -6.219 -4.203 -19.131 1.00 97.50 286 GLY A C 1
ATOM 2234 O O . GLY A 1 286 ? -5.236 -4.940 -19.125 1.00 97.50 286 GLY A O 1
ATOM 2235 N N . GLU A 1 287 ? -6.235 -3.051 -19.801 1.00 98.19 287 GLU A N 1
ATOM 2236 C CA . GLU A 1 287 ? -5.102 -2.564 -20.584 1.00 98.19 287 GLU A CA 1
ATOM 2237 C C . GLU A 1 287 ? -4.025 -1.963 -19.678 1.00 98.19 287 GLU A C 1
ATOM 2239 O O . GLU A 1 287 ? -4.295 -1.045 -18.900 1.00 98.19 287 GLU A O 1
ATOM 2244 N N . PHE A 1 288 ? -2.800 -2.480 -19.796 1.00 98.06 288 PHE A N 1
ATOM 2245 C CA . PHE A 1 288 ? -1.638 -1.982 -19.068 1.00 98.06 288 PHE A CA 1
ATOM 2246 C C . PHE A 1 288 ? -0.912 -0.889 -19.857 1.00 98.06 288 PHE A C 1
ATOM 2248 O O . PHE A 1 288 ? -0.590 -1.081 -21.030 1.00 98.06 288 PHE A O 1
ATOM 2255 N N . ASN A 1 289 ? -0.562 0.210 -19.188 1.00 97.50 289 ASN A N 1
ATOM 2256 C CA . ASN A 1 289 ? 0.484 1.121 -19.645 1.00 97.50 289 ASN A CA 1
ATOM 2257 C C . ASN A 1 289 ? 1.791 0.759 -18.925 1.00 97.50 289 ASN A C 1
ATOM 2259 O O . ASN A 1 289 ? 1.863 0.822 -17.695 1.00 97.50 289 ASN A O 1
ATOM 2263 N N . ASN A 1 290 ? 2.808 0.391 -19.708 1.00 96.31 290 ASN A N 1
ATOM 2264 C CA . ASN A 1 290 ? 4.131 -0.022 -19.232 1.00 96.31 290 ASN A CA 1
ATOM 2265 C C . ASN A 1 290 ? 5.231 1.007 -19.536 1.00 96.31 290 ASN A C 1
ATOM 2267 O O . ASN A 1 290 ? 6.415 0.698 -19.432 1.00 96.31 290 ASN A O 1
ATOM 2271 N N . TYR A 1 291 ? 4.853 2.218 -19.945 1.00 96.94 291 TYR A N 1
ATOM 2272 C CA . TYR A 1 291 ? 5.772 3.305 -20.254 1.00 96.94 291 TYR A CA 1
ATOM 2273 C C . TYR A 1 291 ? 5.981 4.169 -19.007 1.00 96.94 291 TYR A C 1
ATOM 2275 O O . TYR A 1 291 ? 5.389 5.240 -18.860 1.00 96.94 291 TYR A O 1
ATOM 2283 N N . GLY A 1 292 ? 6.841 3.703 -18.095 1.00 97.19 292 GLY A N 1
ATOM 2284 C CA . GLY A 1 292 ? 7.099 4.358 -16.807 1.00 97.19 292 GLY A CA 1
ATOM 2285 C C . GLY A 1 292 ? 7.493 5.835 -16.915 1.00 97.19 292 GLY A C 1
ATOM 2286 O O . GLY A 1 292 ? 7.109 6.643 -16.073 1.00 97.19 292 GLY A O 1
ATOM 2287 N N . GLU A 1 293 ? 8.190 6.232 -17.984 1.00 97.38 293 GLU A N 1
ATOM 2288 C CA . GLU A 1 293 ? 8.524 7.639 -18.249 1.00 97.38 293 GLU A CA 1
ATOM 2289 C C . GLU A 1 293 ? 7.279 8.507 -18.507 1.00 97.38 293 GLU A C 1
ATOM 2291 O O . GLU A 1 293 ? 7.193 9.635 -18.018 1.00 97.38 293 GLU A O 1
ATOM 2296 N N . GLU A 1 294 ? 6.299 7.996 -19.254 1.00 97.44 294 GLU A N 1
ATOM 2297 C CA . GLU A 1 294 ? 5.041 8.704 -19.518 1.00 97.44 294 GLU A CA 1
ATOM 2298 C C . GLU A 1 294 ? 4.215 8.825 -18.237 1.00 97.44 294 GLU A C 1
ATOM 2300 O O . GLU A 1 294 ? 3.728 9.907 -17.906 1.00 97.44 294 GLU A O 1
ATOM 2305 N N . ILE A 1 295 ? 4.138 7.733 -17.472 1.00 97.81 295 ILE A N 1
ATOM 2306 C CA . ILE A 1 295 ? 3.434 7.677 -16.186 1.00 97.81 295 ILE A CA 1
ATOM 2307 C C . ILE A 1 295 ? 4.076 8.655 -15.190 1.00 97.81 295 ILE A C 1
ATOM 2309 O O . ILE A 1 295 ? 3.371 9.411 -14.523 1.00 97.81 295 ILE A O 1
ATOM 2313 N N . GLN A 1 296 ? 5.410 8.710 -15.126 1.00 97.38 296 GLN A N 1
ATOM 2314 C CA . GLN A 1 296 ? 6.141 9.656 -14.281 1.00 97.38 296 GLN A CA 1
ATOM 2315 C C . GLN A 1 296 ? 5.856 11.102 -14.683 1.00 97.38 296 GLN A C 1
ATOM 2317 O O . GLN A 1 296 ? 5.539 11.916 -13.821 1.00 97.38 296 GLN A O 1
ATOM 2322 N N . LYS A 1 297 ? 5.921 11.435 -15.978 1.00 95.00 297 LYS A N 1
ATOM 2323 C CA . LYS A 1 297 ? 5.594 12.788 -16.463 1.00 95.00 297 LYS A CA 1
ATOM 2324 C C . LYS A 1 297 ? 4.170 13.195 -16.091 1.00 95.00 297 LYS A C 1
ATOM 2326 O O . LYS A 1 297 ? 3.932 14.361 -15.789 1.00 95.00 297 LYS A O 1
ATOM 2331 N N . GLN A 1 298 ? 3.240 12.243 -16.116 1.00 94.75 298 GLN A N 1
ATOM 2332 C CA . GLN A 1 298 ? 1.834 12.501 -15.848 1.00 94.75 298 GLN A CA 1
ATOM 2333 C C . GLN A 1 298 ? 1.512 12.633 -14.352 1.00 94.75 298 GLN A C 1
ATOM 2335 O O . GLN A 1 298 ? 0.755 13.528 -13.984 1.00 94.75 298 GLN A O 1
ATOM 2340 N N . TYR A 1 299 ? 2.059 11.763 -13.498 1.00 95.50 299 TYR A N 1
ATOM 2341 C CA . TYR A 1 299 ? 1.627 11.641 -12.095 1.00 95.50 299 TYR A CA 1
ATOM 2342 C C . TYR A 1 299 ? 2.715 11.958 -11.060 1.00 95.50 299 TYR A C 1
ATOM 2344 O O . TYR A 1 299 ? 2.410 12.147 -9.883 1.00 95.50 299 TYR A O 1
ATOM 2352 N N . LEU A 1 300 ? 3.980 12.024 -11.473 1.00 96.38 300 LEU A N 1
ATOM 2353 C CA . LEU A 1 300 ? 5.137 12.279 -10.611 1.00 96.38 300 LEU A CA 1
ATOM 2354 C C . LEU A 1 300 ? 6.005 13.403 -11.199 1.00 96.38 300 LEU A C 1
ATOM 2356 O O . LEU A 1 300 ? 7.230 13.298 -11.277 1.00 96.38 300 LEU A O 1
ATOM 2360 N N . ASN A 1 301 ? 5.375 14.490 -11.650 1.00 93.50 301 ASN A N 1
ATOM 2361 C CA . ASN A 1 301 ? 6.106 15.653 -12.147 1.00 93.50 301 ASN A CA 1
ATOM 2362 C C . ASN A 1 301 ? 7.059 16.186 -11.060 1.00 93.50 301 ASN A C 1
ATOM 2364 O O . ASN A 1 301 ? 6.634 16.440 -9.936 1.00 93.50 301 ASN A O 1
ATOM 2368 N N . GLY A 1 302 ? 8.339 16.352 -11.399 1.00 94.81 302 GLY A N 1
ATOM 2369 C CA . GLY A 1 302 ? 9.385 16.720 -10.438 1.00 94.81 302 GLY A CA 1
ATOM 2370 C C . GLY A 1 302 ? 10.005 15.555 -9.661 1.00 94.81 302 GLY A C 1
ATOM 2371 O O . GLY A 1 302 ? 10.753 15.808 -8.724 1.00 94.81 302 GLY A O 1
ATOM 2372 N N . PHE A 1 303 ? 9.705 14.302 -10.022 1.00 97.25 303 PHE A N 1
ATOM 2373 C CA . PHE A 1 303 ? 10.323 13.112 -9.429 1.00 97.25 303 PHE A CA 1
ATOM 2374 C C . PHE A 1 303 ? 11.856 13.198 -9.407 1.00 97.25 303 PHE A C 1
ATOM 2376 O O . PHE A 1 303 ? 12.485 13.449 -10.437 1.00 97.25 303 PHE A O 1
ATOM 2383 N N . GLU A 1 304 ? 12.434 12.908 -8.242 1.00 95.62 304 GLU A N 1
ATOM 2384 C CA . GLU A 1 304 ? 13.872 12.746 -8.044 1.00 95.62 304 GLU A CA 1
ATOM 2385 C C . GLU A 1 304 ? 14.185 11.292 -7.675 1.00 95.62 304 GLU A C 1
ATOM 2387 O O . GLU A 1 304 ? 13.652 10.751 -6.700 1.00 95.62 304 GLU A O 1
ATOM 2392 N N . GLU A 1 305 ? 15.070 10.662 -8.444 1.00 94.56 305 GLU A N 1
ATOM 2393 C CA . GLU A 1 305 ? 15.569 9.327 -8.129 1.00 94.56 305 GLU A CA 1
ATOM 2394 C C . GLU A 1 305 ? 16.557 9.355 -6.956 1.00 94.56 305 GLU A C 1
ATOM 2396 O O . GLU A 1 305 ? 17.363 10.276 -6.807 1.00 94.56 305 GLU A O 1
ATOM 2401 N N . LEU A 1 306 ? 16.540 8.314 -6.123 1.00 90.81 306 LEU A N 1
ATOM 2402 C CA . LEU A 1 306 ? 17.455 8.200 -4.988 1.00 90.81 306 LEU A CA 1
ATOM 2403 C C . LEU A 1 306 ? 18.623 7.251 -5.283 1.00 90.81 306 LEU A C 1
ATOM 2405 O O . LEU A 1 306 ? 18.434 6.043 -5.395 1.00 90.81 306 LEU A O 1
ATOM 2409 N N . GLY A 1 307 ? 19.851 7.769 -5.304 1.00 86.88 307 GLY A N 1
ATOM 2410 C CA . GLY A 1 307 ? 21.063 6.971 -5.546 1.00 86.88 307 GLY A CA 1
ATOM 2411 C C . GLY A 1 307 ? 21.360 6.741 -7.032 1.00 86.88 307 GLY A C 1
ATOM 2412 O O . GLY A 1 307 ? 20.704 7.304 -7.897 1.00 86.88 307 GLY A O 1
ATOM 2413 N N . ASN A 1 308 ? 22.387 5.939 -7.333 1.00 87.56 308 ASN A N 1
ATOM 2414 C CA . ASN A 1 308 ? 22.748 5.615 -8.716 1.00 87.56 308 ASN A CA 1
ATOM 2415 C C . ASN A 1 308 ? 21.847 4.493 -9.243 1.00 87.56 308 ASN A C 1
ATOM 2417 O O . ASN A 1 308 ? 21.958 3.371 -8.766 1.00 87.56 308 ASN A O 1
ATOM 2421 N N . ARG A 1 309 ? 21.000 4.791 -10.231 1.00 91.50 309 ARG A N 1
ATOM 2422 C CA . ARG A 1 309 ? 20.005 3.868 -10.804 1.00 91.50 309 ARG A CA 1
ATOM 2423 C C . ARG A 1 309 ? 20.468 3.146 -12.064 1.00 91.50 309 ARG A C 1
ATOM 2425 O O . ARG A 1 309 ? 19.653 2.711 -12.869 1.00 91.50 309 ARG A O 1
ATOM 2432 N N . THR A 1 310 ? 21.778 3.050 -12.260 1.00 90.62 310 THR A N 1
ATOM 2433 C CA . THR A 1 310 ? 22.356 2.309 -13.382 1.00 90.62 310 THR A CA 1
ATOM 2434 C C . THR A 1 310 ? 22.821 0.938 -12.903 1.00 90.62 310 THR A C 1
ATOM 2436 O O . THR A 1 310 ? 23.684 0.849 -12.028 1.00 90.62 310 THR A O 1
ATOM 2439 N N . GLY A 1 311 ? 22.250 -0.121 -13.476 1.00 84.75 311 GLY A N 1
ATOM 2440 C CA . GLY A 1 311 ? 22.639 -1.507 -13.232 1.00 84.75 311 GLY A CA 1
ATOM 2441 C C . GLY A 1 311 ? 24.027 -1.853 -13.755 1.00 84.75 311 GLY A C 1
ATOM 2442 O O . GLY A 1 311 ? 24.603 -1.135 -14.572 1.00 84.75 311 GLY A O 1
ATOM 2443 N N . ASP A 1 312 ? 24.563 -2.999 -13.322 1.00 81.25 312 ASP A N 1
ATOM 2444 C CA . ASP A 1 312 ? 25.893 -3.468 -13.760 1.00 81.25 312 ASP A CA 1
ATOM 2445 C C . ASP A 1 312 ? 25.931 -3.757 -15.273 1.00 81.25 312 ASP A C 1
ATOM 2447 O O . ASP A 1 312 ? 26.986 -3.723 -15.904 1.00 81.25 312 ASP A O 1
ATOM 2451 N N . ASN A 1 313 ? 24.764 -4.014 -15.868 1.00 85.25 313 ASN A N 1
ATOM 2452 C CA . ASN A 1 313 ? 24.559 -4.179 -17.306 1.00 85.25 313 ASN A CA 1
ATOM 2453 C C . ASN A 1 313 ? 24.409 -2.845 -18.071 1.00 85.25 313 ASN A C 1
ATOM 2455 O O . ASN A 1 313 ? 24.193 -2.869 -19.281 1.00 85.25 313 ASN A O 1
ATOM 2459 N N . GLY A 1 314 ? 24.504 -1.697 -17.391 1.00 89.75 314 GLY A N 1
ATOM 2460 C CA . GLY A 1 314 ? 24.330 -0.363 -17.969 1.00 89.75 314 GLY A CA 1
ATOM 2461 C C . GLY A 1 314 ? 22.874 0.079 -18.145 1.00 89.75 314 GLY A C 1
ATOM 2462 O O . GLY A 1 314 ? 22.634 1.160 -18.677 1.00 89.75 314 GLY A O 1
ATOM 2463 N N . GLU A 1 315 ? 21.901 -0.728 -17.719 1.00 92.25 315 GLU A N 1
ATOM 2464 C CA . GLU A 1 315 ? 20.487 -0.364 -17.783 1.00 92.25 315 GLU A CA 1
ATOM 2465 C C . GLU A 1 315 ? 20.155 0.710 -16.741 1.00 92.25 315 GLU A C 1
ATOM 2467 O O . GLU A 1 315 ? 20.506 0.571 -15.571 1.00 92.25 315 GLU A O 1
ATOM 2472 N N . TYR A 1 316 ? 19.468 1.773 -17.161 1.00 93.88 316 TYR A N 1
ATOM 2473 C CA . TYR A 1 316 ? 19.074 2.879 -16.291 1.00 93.88 316 TYR A CA 1
ATOM 2474 C C . TYR A 1 316 ? 17.606 2.757 -15.867 1.00 93.88 316 TYR A C 1
ATOM 2476 O O . TYR A 1 316 ? 16.710 2.766 -16.711 1.00 93.88 316 TYR A O 1
ATOM 2484 N N . LEU A 1 317 ? 17.369 2.653 -14.557 1.00 94.31 317 LEU A N 1
ATOM 2485 C CA . LEU A 1 317 ? 16.082 2.306 -13.947 1.00 94.31 317 LEU A CA 1
ATOM 2486 C C . LEU A 1 317 ? 15.689 3.326 -12.863 1.00 94.31 317 LEU A C 1
ATOM 2488 O O . LEU A 1 317 ? 15.671 3.013 -11.670 1.00 94.31 317 LEU A O 1
ATOM 2492 N N . PRO A 1 318 ? 15.375 4.575 -13.246 1.00 95.12 318 PRO A N 1
ATOM 2493 C CA . PRO A 1 318 ? 15.224 5.695 -12.309 1.00 95.12 318 PRO A CA 1
ATOM 2494 C C . PRO A 1 318 ? 14.121 5.505 -11.259 1.00 95.12 318 PRO A C 1
ATOM 2496 O O . PRO A 1 318 ? 14.178 6.046 -10.153 1.00 95.12 318 PRO A O 1
ATOM 2499 N N . ARG A 1 319 ? 13.099 4.723 -11.612 1.00 95.81 319 ARG A N 1
ATOM 2500 C CA . ARG A 1 319 ? 11.879 4.499 -10.825 1.00 95.81 319 ARG A CA 1
ATOM 2501 C C . ARG A 1 319 ? 11.869 3.149 -10.111 1.00 95.81 319 ARG A C 1
ATOM 2503 O O . ARG A 1 319 ? 10.853 2.791 -9.523 1.00 95.81 319 ARG A O 1
ATOM 2510 N N . SER A 1 320 ? 12.984 2.423 -10.144 1.00 93.56 320 SER A N 1
ATOM 2511 C CA . SER A 1 320 ? 13.112 1.154 -9.435 1.00 93.56 320 SER A CA 1
ATOM 2512 C C . SER A 1 320 ? 12.957 1.354 -7.923 1.00 93.56 320 SER A C 1
ATOM 2514 O O . SER A 1 320 ? 13.249 2.430 -7.385 1.00 93.56 320 SER A O 1
ATOM 2516 N N . ASP A 1 321 ? 12.522 0.311 -7.222 1.00 92.06 321 ASP A N 1
ATOM 2517 C CA . ASP A 1 321 ? 12.367 0.267 -5.765 1.00 92.06 321 ASP A CA 1
ATOM 2518 C C . ASP A 1 321 ? 11.516 1.396 -5.163 1.00 92.06 321 ASP A C 1
ATOM 2520 O O . ASP A 1 321 ? 11.690 1.771 -3.994 1.00 92.06 321 ASP A O 1
ATOM 2524 N N . ILE A 1 322 ? 10.569 1.941 -5.928 1.00 96.31 322 ILE A N 1
ATOM 2525 C CA . ILE A 1 322 ? 9.494 2.733 -5.337 1.00 96.31 322 ILE A CA 1
ATOM 2526 C C . ILE A 1 322 ? 8.607 1.766 -4.554 1.00 96.31 322 ILE A C 1
ATOM 2528 O O . ILE A 1 322 ? 8.010 0.850 -5.114 1.00 96.31 322 ILE A O 1
ATOM 2532 N N . LYS A 1 323 ? 8.535 1.948 -3.236 1.00 96.00 323 LYS A N 1
ATOM 2533 C CA . LYS A 1 323 ? 7.760 1.050 -2.373 1.00 96.00 323 LYS A CA 1
ATOM 2534 C C . LYS A 1 323 ? 6.332 1.537 -2.205 1.00 96.00 323 LYS A C 1
ATOM 2536 O O . LYS A 1 323 ? 5.443 0.700 -2.164 1.00 96.00 323 LYS A O 1
ATOM 2541 N N . SER A 1 324 ? 6.087 2.849 -2.210 1.00 97.81 324 SER A N 1
ATOM 2542 C CA . SER A 1 324 ? 4.743 3.429 -2.116 1.00 97.81 324 SER A CA 1
ATOM 2543 C C . SER A 1 324 ? 4.589 4.684 -2.966 1.00 97.81 324 SER A C 1
ATOM 2545 O O . SER A 1 324 ? 5.533 5.466 -3.092 1.00 97.81 324 SER A O 1
ATOM 2547 N N . ILE A 1 325 ? 3.388 4.881 -3.517 1.00 98.25 325 ILE A N 1
ATOM 2548 C CA . ILE A 1 325 ? 2.949 6.121 -4.170 1.00 98.25 325 ILE A CA 1
ATOM 2549 C C . ILE A 1 325 ? 1.568 6.490 -3.619 1.00 98.25 325 ILE A C 1
ATOM 2551 O O . ILE A 1 325 ? 0.723 5.627 -3.396 1.00 98.25 325 ILE A O 1
ATOM 2555 N N . SER A 1 326 ? 1.310 7.784 -3.443 1.00 97.50 326 SER A N 1
ATOM 2556 C CA . SER A 1 326 ? -0.015 8.295 -3.098 1.00 97.50 326 SER A CA 1
ATOM 2557 C C . SER A 1 326 ? -0.310 9.582 -3.862 1.00 97.50 326 SER A C 1
ATOM 2559 O O . SER A 1 326 ? 0.442 10.554 -3.774 1.00 97.50 326 SER A O 1
ATOM 2561 N N . LEU A 1 327 ? -1.419 9.591 -4.602 1.00 95.62 327 LEU A N 1
ATOM 2562 C CA . LEU A 1 327 ? -1.841 10.697 -5.463 1.00 95.62 327 LEU A CA 1
ATOM 2563 C C . LEU A 1 327 ? -2.944 11.516 -4.779 1.00 95.62 327 LEU A C 1
ATOM 2565 O O . LEU A 1 327 ? -3.948 10.957 -4.344 1.00 95.62 327 LEU A O 1
ATOM 2569 N N . ASN A 1 328 ? -2.765 12.834 -4.685 1.00 88.19 328 ASN A N 1
ATOM 2570 C CA . ASN A 1 328 ? -3.758 13.766 -4.142 1.00 88.19 328 ASN A CA 1
ATOM 2571 C C . ASN A 1 328 ? -4.660 14.298 -5.273 1.00 88.19 328 ASN A C 1
ATOM 2573 O O . ASN A 1 328 ? -4.141 14.625 -6.347 1.00 88.19 328 ASN A O 1
ATOM 2577 N N . PRO A 1 329 ? -5.971 14.498 -5.044 1.00 67.81 329 PRO A N 1
ATOM 2578 C CA . PRO A 1 329 ? -6.838 15.313 -5.903 1.00 67.81 329 PRO A CA 1
ATOM 2579 C C . PRO A 1 329 ? -6.264 16.672 -6.350 1.00 67.81 329 PRO A C 1
ATOM 2581 O O . PRO A 1 329 ? -6.589 17.137 -7.440 1.00 67.81 329 PRO A O 1
ATOM 2584 N N . GLY A 1 330 ? -5.405 17.306 -5.544 1.00 74.56 330 GLY A N 1
ATOM 2585 C CA . GLY A 1 330 ? -4.738 18.575 -5.869 1.00 74.56 330 GLY A CA 1
ATOM 2586 C C . GLY A 1 330 ? -3.518 18.479 -6.799 1.00 74.56 330 GLY A C 1
ATOM 2587 O O . GLY A 1 330 ? -2.819 19.475 -6.951 1.00 74.56 330 GLY A O 1
ATOM 2588 N N . ASN A 1 331 ? -3.238 17.313 -7.396 1.00 81.06 331 ASN A N 1
ATOM 2589 C CA . ASN A 1 331 ? -2.032 16.992 -8.183 1.00 81.06 331 ASN A CA 1
ATOM 2590 C C . ASN A 1 331 ? -0.710 16.963 -7.390 1.00 81.06 331 ASN A C 1
ATOM 2592 O O . ASN A 1 331 ? 0.361 16.934 -7.992 1.00 81.06 331 ASN A O 1
ATOM 2596 N N . SER A 1 332 ? -0.762 16.951 -6.058 1.00 91.56 332 SER A N 1
ATOM 2597 C CA . SER A 1 332 ? 0.410 16.629 -5.236 1.00 91.56 332 SER A CA 1
ATOM 2598 C C . SER A 1 332 ? 0.608 15.115 -5.156 1.00 91.56 332 SER A C 1
ATOM 2600 O O . SER A 1 332 ? -0.364 14.360 -5.069 1.00 91.56 332 SER A O 1
ATOM 2602 N N . THR A 1 333 ? 1.857 14.668 -5.086 1.00 95.75 333 THR A N 1
ATOM 2603 C CA . THR A 1 333 ? 2.192 13.240 -5.014 1.00 95.75 333 THR A CA 1
ATOM 2604 C C . THR A 1 333 ? 3.167 12.975 -3.881 1.00 95.75 333 THR A C 1
ATOM 2606 O O . THR A 1 333 ? 4.124 13.721 -3.689 1.00 95.75 333 THR A O 1
ATOM 2609 N N . LEU A 1 334 ? 2.935 11.891 -3.147 1.00 97.12 334 LEU A N 1
ATOM 2610 C CA . LEU A 1 334 ? 3.907 11.317 -2.224 1.00 97.12 334 LEU A CA 1
ATOM 2611 C C . LEU A 1 334 ? 4.500 10.067 -2.853 1.00 97.12 334 LEU A C 1
ATOM 2613 O O . LEU A 1 334 ? 3.780 9.301 -3.499 1.00 97.12 334 LEU A O 1
ATOM 2617 N N . TYR A 1 335 ? 5.783 9.829 -2.618 1.00 98.25 335 TYR A N 1
ATOM 2618 C CA . TYR A 1 335 ? 6.384 8.534 -2.898 1.00 98.25 335 TYR A CA 1
ATOM 2619 C C . TYR A 1 335 ? 7.486 8.191 -1.901 1.00 98.25 335 TYR A C 1
ATOM 2621 O O . TYR A 1 335 ? 8.164 9.064 -1.355 1.00 98.25 335 TYR A O 1
ATOM 2629 N N . THR A 1 336 ? 7.696 6.899 -1.690 1.00 97.94 336 THR A N 1
ATOM 2630 C CA . THR A 1 336 ? 8.842 6.366 -0.952 1.00 97.94 336 THR A CA 1
ATOM 2631 C C . THR A 1 336 ? 9.671 5.518 -1.907 1.00 97.94 336 THR A C 1
ATOM 2633 O O . THR A 1 336 ? 9.134 4.715 -2.668 1.00 97.94 336 THR A O 1
ATOM 2636 N N . GLN A 1 337 ? 10.989 5.707 -1.903 1.00 96.56 337 GLN A N 1
ATOM 2637 C CA . GLN A 1 337 ? 11.905 4.939 -2.745 1.00 96.56 337 GLN A CA 1
ATOM 2638 C C . GLN A 1 337 ? 13.056 4.425 -1.883 1.00 96.56 337 GLN A C 1
ATOM 2640 O O . GLN A 1 337 ? 13.692 5.205 -1.169 1.00 96.56 337 GLN A O 1
ATOM 2645 N N . ALA A 1 338 ? 13.318 3.120 -1.916 1.00 92.25 338 ALA A N 1
ATOM 2646 C CA . ALA A 1 338 ? 14.503 2.581 -1.258 1.00 92.25 338 ALA A CA 1
ATOM 2647 C C . ALA A 1 338 ? 15.743 3.040 -2.017 1.00 92.25 338 ALA A C 1
ATOM 2649 O O . ALA A 1 338 ? 15.715 3.132 -3.243 1.00 92.25 338 ALA A O 1
ATOM 2650 N N . LYS A 1 339 ? 16.836 3.350 -1.318 1.00 86.56 339 LYS A N 1
ATOM 2651 C CA . LYS A 1 339 ? 18.091 3.690 -1.995 1.00 86.56 339 LYS A CA 1
ATOM 2652 C C . LYS A 1 339 ? 18.594 2.459 -2.756 1.00 86.56 339 LYS A C 1
ATOM 2654 O O . LYS A 1 339 ? 18.513 1.346 -2.248 1.00 86.56 339 LYS A O 1
ATOM 2659 N N . TRP A 1 340 ? 19.135 2.674 -3.953 1.00 80.44 340 TRP A N 1
ATOM 2660 C CA . TRP A 1 340 ? 19.701 1.602 -4.772 1.00 80.44 340 TRP A CA 1
ATOM 2661 C C . TRP A 1 340 ? 20.684 0.718 -3.988 1.00 80.44 340 TRP A C 1
ATOM 2663 O O . TRP A 1 340 ? 21.615 1.247 -3.368 1.00 80.44 340 TRP A O 1
ATOM 2673 N N . ARG A 1 341 ? 20.486 -0.608 -4.042 1.00 74.62 341 ARG A N 1
ATOM 2674 C CA . ARG A 1 341 ? 21.287 -1.630 -3.336 1.00 74.62 341 ARG A CA 1
ATOM 2675 C C . ARG A 1 341 ? 21.404 -1.422 -1.825 1.00 74.62 341 ARG A C 1
ATOM 2677 O O . ARG A 1 341 ? 22.380 -1.841 -1.205 1.00 74.62 341 ARG A O 1
ATOM 2684 N N . ASP A 1 342 ? 20.419 -0.775 -1.213 1.00 77.44 342 ASP A N 1
ATOM 2685 C CA . ASP A 1 342 ? 20.239 -0.901 0.227 1.00 77.44 342 ASP A CA 1
ATOM 2686 C C . ASP A 1 342 ? 19.843 -2.351 0.536 1.00 77.44 342 ASP A C 1
ATOM 2688 O O . ASP A 1 342 ? 18.821 -2.823 0.046 1.00 77.44 342 ASP A O 1
ATOM 2692 N N . GLY A 1 343 ? 20.643 -3.058 1.339 1.00 69.38 343 GLY A N 1
ATOM 2693 C CA . GLY A 1 343 ? 20.467 -4.489 1.615 1.00 69.38 343 GLY A CA 1
ATOM 2694 C C . GLY A 1 343 ? 19.134 -4.862 2.275 1.00 69.38 343 GLY A C 1
ATOM 2695 O O . GLY A 1 343 ? 18.792 -6.039 2.318 1.00 69.38 343 GLY A O 1
ATOM 2696 N N . ASN A 1 344 ? 18.368 -3.881 2.765 1.00 78.88 344 ASN A N 1
ATOM 2697 C CA . ASN A 1 344 ? 17.009 -4.103 3.267 1.00 78.88 344 ASN A CA 1
ATOM 2698 C C . ASN A 1 344 ? 15.909 -3.664 2.286 1.00 78.88 344 ASN A C 1
ATOM 2700 O O . ASN A 1 344 ? 14.743 -3.954 2.536 1.00 78.88 344 ASN A O 1
ATOM 2704 N N . ALA A 1 345 ? 16.247 -2.950 1.208 1.00 85.75 345 ALA A N 1
ATOM 2705 C CA . ALA A 1 345 ? 15.300 -2.356 0.261 1.00 85.75 345 ALA A CA 1
ATOM 2706 C C . ALA A 1 345 ? 14.185 -1.519 0.938 1.00 85.75 345 ALA A C 1
ATOM 2708 O O . ALA A 1 345 ? 13.038 -1.506 0.484 1.00 85.75 345 ALA A O 1
ATOM 2709 N N . ILE A 1 346 ? 14.516 -0.805 2.025 1.00 90.56 346 ILE A N 1
ATOM 2710 C CA . ILE A 1 346 ? 13.578 0.040 2.784 1.00 90.56 346 ILE A CA 1
ATOM 2711 C C . ILE A 1 346 ? 13.842 1.528 2.472 1.00 90.56 346 ILE A C 1
ATOM 2713 O O . ILE A 1 346 ? 14.993 1.960 2.496 1.00 90.56 346 ILE A O 1
ATOM 2717 N N . PRO A 1 347 ? 12.810 2.344 2.187 1.00 94.81 347 PRO A N 1
ATOM 2718 C CA . PRO A 1 347 ? 12.961 3.791 2.031 1.00 94.81 347 PRO A CA 1
ATOM 2719 C C . PRO A 1 347 ? 13.302 4.512 3.340 1.00 94.81 347 PRO A C 1
ATOM 2721 O O . PRO A 1 347 ? 12.778 4.165 4.396 1.00 94.81 347 PRO A O 1
ATOM 2724 N N . HIS A 1 348 ? 14.114 5.572 3.245 1.00 94.62 348 HIS A N 1
ATOM 2725 C CA . HIS A 1 348 ? 14.616 6.363 4.389 1.00 94.62 348 HIS A CA 1
ATOM 2726 C C . HIS A 1 348 ? 14.046 7.787 4.471 1.00 94.62 348 HIS A C 1
ATOM 2728 O O . HIS A 1 348 ? 14.592 8.647 5.165 1.00 94.62 348 HIS A O 1
ATOM 2734 N N . GLN A 1 349 ? 13.018 8.076 3.677 1.00 95.06 349 GLN A N 1
ATOM 2735 C CA . GLN A 1 349 ? 12.315 9.356 3.653 1.00 95.06 349 GLN A CA 1
ATOM 2736 C C . GLN A 1 349 ? 10.994 9.220 2.896 1.00 95.06 349 GLN A C 1
ATOM 2738 O O . GLN A 1 349 ? 10.821 8.313 2.075 1.00 95.06 349 GLN A O 1
ATOM 2743 N N . VAL A 1 350 ? 10.096 10.175 3.128 1.00 97.25 350 VAL A N 1
ATOM 2744 C CA . VAL A 1 350 ? 8.930 10.412 2.271 1.00 97.25 350 VAL A CA 1
ATOM 2745 C C . VAL A 1 350 ? 9.257 11.576 1.351 1.00 97.25 350 VAL A C 1
ATOM 2747 O O . VAL A 1 350 ? 9.638 12.648 1.819 1.00 97.25 350 VAL A O 1
ATOM 2750 N N . ASN A 1 351 ? 9.112 11.370 0.050 1.00 97.62 351 ASN A N 1
ATOM 2751 C CA . ASN A 1 351 ? 9.290 12.404 -0.956 1.00 97.62 351 ASN A CA 1
ATOM 2752 C C . ASN A 1 351 ? 7.938 13.027 -1.287 1.00 97.62 351 ASN A C 1
ATOM 2754 O O . ASN A 1 351 ? 6.967 12.306 -1.513 1.00 97.62 351 ASN A O 1
ATOM 2758 N N . LEU A 1 352 ? 7.892 14.353 -1.337 1.00 96.31 352 LEU A N 1
ATOM 2759 C CA . LEU A 1 352 ? 6.705 15.131 -1.654 1.00 96.31 352 LEU A CA 1
ATOM 2760 C C . LEU A 1 352 ? 6.948 15.924 -2.937 1.00 96.31 352 LEU A C 1
ATOM 2762 O O . LEU A 1 352 ? 7.926 16.660 -3.061 1.00 96.31 352 LEU A O 1
ATOM 2766 N N . LEU A 1 353 ? 6.021 15.788 -3.876 1.00 95.81 353 LEU A N 1
ATOM 2767 C CA . LEU A 1 353 ? 5.941 16.569 -5.100 1.00 95.81 353 LEU A CA 1
ATOM 2768 C C . LEU A 1 353 ? 4.730 17.491 -4.992 1.00 95.81 353 LEU A C 1
ATOM 2770 O O . LEU A 1 353 ? 3.600 17.027 -4.824 1.00 95.81 353 LEU A O 1
ATOM 2774 N N . SER A 1 354 ? 4.963 18.800 -5.066 1.00 92.12 354 SER A N 1
ATOM 2775 C CA . SER A 1 354 ? 3.882 19.785 -5.109 1.00 92.12 354 SER A CA 1
ATOM 2776 C C . SER A 1 354 ? 3.103 19.704 -6.435 1.00 92.12 354 SER A C 1
ATOM 2778 O O . SER A 1 354 ? 3.611 19.140 -7.407 1.00 92.12 354 SER A O 1
ATOM 2780 N N . PRO A 1 355 ? 1.941 20.374 -6.558 1.00 88.81 355 PRO A N 1
ATOM 2781 C CA . PRO A 1 355 ? 1.189 20.425 -7.817 1.00 88.81 355 PRO A CA 1
ATOM 2782 C C . PRO A 1 355 ? 1.979 21.033 -8.986 1.00 88.81 355 PRO A C 1
ATOM 2784 O O . PRO A 1 355 ? 1.688 20.776 -10.151 1.00 88.81 355 PRO A O 1
ATOM 2787 N N . THR A 1 356 ? 2.991 21.856 -8.687 1.00 89.69 356 THR A N 1
ATOM 2788 C CA . THR A 1 356 ? 3.889 22.459 -9.683 1.00 89.69 356 THR A CA 1
ATOM 2789 C C . THR A 1 356 ? 5.127 21.602 -9.964 1.00 89.69 356 THR A C 1
ATOM 2791 O O . THR A 1 356 ? 6.006 22.041 -10.700 1.00 89.69 356 THR A O 1
ATOM 2794 N N . GLY A 1 357 ? 5.240 20.426 -9.343 1.00 89.25 357 GLY A N 1
ATOM 2795 C CA . GLY A 1 357 ? 6.407 19.547 -9.401 1.00 89.25 357 GLY A CA 1
ATOM 2796 C C . GLY A 1 357 ? 7.599 20.011 -8.563 1.00 89.25 357 GLY A C 1
ATOM 2797 O O . GLY A 1 357 ? 8.730 19.625 -8.835 1.00 89.25 357 GLY A O 1
ATOM 2798 N N . LYS A 1 358 ? 7.390 20.868 -7.553 1.00 94.06 358 LYS A N 1
ATOM 2799 C CA . LYS A 1 358 ? 8.469 21.221 -6.620 1.00 94.06 358 LYS A CA 1
ATOM 2800 C C . LYS A 1 358 ? 8.680 20.059 -5.654 1.00 94.06 358 LYS A C 1
ATOM 2802 O O . LYS A 1 358 ? 7.746 19.684 -4.949 1.00 94.06 358 LYS A O 1
ATOM 2807 N N . TYR A 1 359 ? 9.907 19.559 -5.597 1.00 95.88 359 TYR A N 1
ATOM 2808 C CA . TYR A 1 359 ? 10.310 18.490 -4.694 1.00 95.88 359 TYR A CA 1
ATOM 2809 C C . TYR A 1 359 ? 10.623 18.999 -3.274 1.00 95.88 359 TYR A C 1
ATOM 2811 O O . TYR A 1 359 ? 11.235 20.058 -3.081 1.00 95.88 359 TYR A O 1
ATOM 2819 N N . SER A 1 360 ? 10.221 18.216 -2.276 1.00 95.31 360 SER A N 1
ATOM 2820 C CA . SER A 1 360 ? 10.674 18.278 -0.886 1.00 95.31 360 SER A CA 1
ATOM 2821 C C . SER A 1 360 ? 10.656 16.875 -0.264 1.00 95.31 360 SER A C 1
ATOM 2823 O O . SER A 1 360 ? 10.249 15.899 -0.893 1.00 95.31 360 SER A O 1
ATOM 2825 N N . SER A 1 361 ? 11.139 16.738 0.971 1.00 95.75 361 SER A N 1
ATOM 2826 C CA . SER A 1 361 ? 11.121 15.455 1.682 1.00 95.75 361 SER A CA 1
ATOM 2827 C C . SER A 1 361 ? 10.927 15.622 3.182 1.00 95.75 361 SER A C 1
ATOM 2829 O O . SER A 1 361 ? 11.423 16.578 3.782 1.00 95.75 361 SER A O 1
ATOM 2831 N N . LEU A 1 362 ? 10.237 14.648 3.771 1.00 94.62 362 LEU A N 1
ATOM 2832 C CA . LEU A 1 362 ? 9.930 14.529 5.192 1.00 94.62 362 LEU A CA 1
ATOM 2833 C C . LEU A 1 362 ? 10.619 13.293 5.784 1.00 94.62 362 LEU A C 1
ATOM 2835 O O . LEU A 1 362 ? 10.978 12.357 5.064 1.00 94.62 362 LEU A O 1
ATOM 2839 N N . TYR A 1 363 ? 10.781 13.290 7.109 1.00 93.06 363 TYR A N 1
ATOM 2840 C CA . TYR A 1 363 ? 11.278 12.146 7.886 1.00 93.06 363 TYR A CA 1
ATOM 2841 C C . TYR A 1 363 ? 12.631 11.573 7.423 1.00 93.06 363 TYR A C 1
ATOM 2843 O O . TYR A 1 363 ? 12.848 10.363 7.465 1.00 93.06 363 TYR A O 1
ATOM 2851 N N . LYS A 1 364 ? 13.551 12.427 6.964 1.00 92.88 364 LYS A N 1
ATOM 2852 C CA . LYS A 1 364 ? 14.882 11.993 6.511 1.00 92.88 364 LYS A CA 1
ATOM 2853 C C . LYS A 1 364 ? 15.595 11.175 7.591 1.00 92.88 364 LYS A C 1
ATOM 2855 O O . LYS A 1 364 ? 15.789 11.661 8.703 1.00 92.88 364 LYS A O 1
ATOM 2860 N N . GLY A 1 365 ? 16.018 9.966 7.233 1.00 91.00 365 GLY A N 1
ATOM 2861 C CA . GLY A 1 365 ? 16.686 9.013 8.123 1.00 91.00 365 GLY A CA 1
ATOM 2862 C C . GLY A 1 365 ? 15.741 8.049 8.849 1.00 91.00 365 GLY A C 1
ATOM 2863 O O . GLY A 1 365 ? 16.222 7.127 9.504 1.00 91.00 365 GLY A O 1
ATOM 2864 N N . CYS A 1 366 ? 14.419 8.216 8.732 1.00 93.19 366 CYS A N 1
ATOM 2865 C CA . CYS A 1 366 ? 13.458 7.228 9.215 1.00 93.19 366 CYS A CA 1
ATOM 2866 C C . CYS A 1 366 ? 13.122 6.205 8.134 1.00 93.19 366 CYS A C 1
ATOM 2868 O O . CYS A 1 366 ? 12.831 6.559 6.995 1.00 93.19 366 CYS A O 1
ATOM 2870 N N . ASN A 1 367 ? 13.059 4.938 8.536 1.00 95.50 367 ASN A N 1
ATOM 2871 C CA . ASN A 1 367 ? 12.570 3.858 7.688 1.00 95.50 367 ASN A CA 1
ATOM 2872 C C . ASN A 1 367 ? 11.044 3.970 7.539 1.00 95.50 367 ASN A C 1
ATOM 2874 O O . ASN A 1 367 ? 10.320 3.868 8.533 1.00 95.50 367 ASN A O 1
ATOM 2878 N N . ILE A 1 368 ? 10.556 4.182 6.314 1.00 95.69 368 ILE A N 1
ATOM 2879 C CA . ILE A 1 368 ? 9.128 4.373 6.013 1.00 95.69 368 ILE A CA 1
ATOM 2880 C C . ILE A 1 368 ? 8.774 3.608 4.742 1.00 95.69 368 ILE A C 1
ATOM 2882 O O . ILE A 1 368 ? 9.166 3.989 3.642 1.00 95.69 368 ILE A O 1
ATOM 2886 N N . TYR A 1 369 ? 8.000 2.533 4.884 1.00 95.88 369 TYR A N 1
ATOM 2887 C CA . TYR A 1 369 ? 7.570 1.736 3.734 1.00 95.88 369 TYR A CA 1
ATOM 2888 C C . TYR A 1 369 ? 6.378 2.388 3.015 1.00 95.88 369 TYR A C 1
ATOM 2890 O O . TYR A 1 369 ? 6.440 2.630 1.809 1.00 95.88 369 TYR A O 1
ATOM 2898 N N . ARG A 1 370 ? 5.334 2.759 3.772 1.00 97.31 370 ARG A N 1
ATOM 2899 C CA . ARG A 1 370 ? 4.102 3.396 3.276 1.00 97.31 370 ARG A CA 1
ATOM 2900 C C . ARG A 1 370 ? 3.914 4.797 3.837 1.00 97.31 370 ARG A C 1
ATOM 2902 O O . ARG A 1 370 ? 4.002 5.014 5.047 1.00 97.31 370 ARG A O 1
ATOM 2909 N N . SER A 1 371 ? 3.567 5.716 2.944 1.00 97.50 371 SER A N 1
ATOM 2910 C CA . SER A 1 371 ? 3.069 7.044 3.283 1.00 97.50 371 SER A CA 1
ATOM 2911 C C . SER A 1 371 ? 1.972 7.426 2.298 1.00 97.50 371 SER A C 1
ATOM 2913 O O . SER A 1 371 ? 2.107 7.197 1.094 1.00 97.50 371 SER A O 1
ATOM 2915 N N . ARG A 1 372 ? 0.856 7.947 2.808 1.00 96.81 372 ARG A N 1
ATOM 2916 C CA . ARG A 1 372 ? -0.346 8.229 2.022 1.00 96.81 372 ARG A CA 1
ATOM 2917 C C . ARG A 1 372 ? -0.922 9.587 2.384 1.00 96.81 372 ARG A C 1
ATOM 2919 O O . ARG A 1 372 ? -0.735 10.082 3.490 1.00 96.81 372 ARG A O 1
ATOM 2926 N N . TRP A 1 373 ? -1.674 10.161 1.457 1.00 95.56 373 TRP A N 1
ATOM 2927 C CA . TRP A 1 373 ? -2.535 11.293 1.772 1.00 95.56 373 TRP A CA 1
ATOM 2928 C C . TRP A 1 373 ? -3.622 10.821 2.734 1.00 95.56 373 TRP A C 1
ATOM 2930 O O . TRP A 1 373 ? -4.265 9.797 2.494 1.00 95.56 373 TRP A O 1
ATOM 2940 N N . PHE A 1 374 ? -3.830 11.555 3.820 1.00 94.81 374 PHE A N 1
ATOM 2941 C CA . PHE A 1 374 ? -4.921 11.312 4.756 1.00 94.81 374 PHE A CA 1
ATOM 2942 C C . PHE A 1 374 ? -6.198 12.019 4.276 1.00 94.81 374 PHE A C 1
ATOM 2944 O O . PHE A 1 374 ? -6.817 12.799 4.985 1.00 94.81 374 PHE A O 1
ATOM 2951 N N . ALA A 1 375 ? -6.591 11.737 3.035 1.00 91.75 375 ALA A N 1
ATOM 2952 C CA . ALA A 1 375 ? -7.685 12.413 2.350 1.00 91.75 375 ALA A CA 1
ATOM 2953 C C . ALA A 1 375 ? -8.530 11.421 1.546 1.00 91.75 375 ALA A C 1
ATOM 2955 O O . ALA A 1 375 ? -8.117 10.285 1.291 1.00 91.75 375 ALA A O 1
ATOM 2956 N N . ASP A 1 376 ? -9.722 11.853 1.140 1.00 89.81 376 ASP A N 1
ATOM 2957 C CA . ASP A 1 376 ? -10.502 11.123 0.145 1.00 89.81 376 ASP A CA 1
ATOM 2958 C C . ASP A 1 376 ? -9.842 11.202 -1.233 1.00 89.81 376 ASP A C 1
ATOM 2960 O O . ASP A 1 376 ? -9.232 12.202 -1.614 1.00 89.81 376 ASP A O 1
ATOM 2964 N N . ILE A 1 377 ? -10.000 10.136 -2.015 1.00 90.88 377 ILE A N 1
ATOM 2965 C CA . ILE A 1 377 ? -9.471 10.069 -3.374 1.00 90.88 377 ILE A CA 1
ATOM 2966 C C . ILE A 1 377 ? -10.638 10.239 -4.335 1.00 90.88 377 ILE A C 1
ATOM 2968 O O . ILE A 1 377 ? -11.531 9.393 -4.421 1.00 90.88 377 ILE A O 1
ATOM 2972 N N . THR A 1 378 ? -10.654 11.350 -5.071 1.00 89.94 378 THR A N 1
ATOM 2973 C CA . THR A 1 378 ? -11.785 11.688 -5.940 1.00 89.94 378 THR A CA 1
ATOM 2974 C C . THR A 1 378 ? -12.055 10.575 -6.952 1.00 89.94 378 THR A C 1
ATOM 2976 O O . THR A 1 378 ? -11.169 10.152 -7.696 1.00 89.94 378 THR A O 1
ATOM 2979 N N . GLY A 1 379 ? -13.300 10.094 -6.985 1.00 89.69 379 GLY A N 1
ATOM 2980 C CA . GLY A 1 379 ? -13.725 8.985 -7.842 1.00 89.69 379 GLY A CA 1
ATOM 2981 C C . GLY A 1 379 ? -13.472 7.585 -7.269 1.00 89.69 379 GLY A C 1
ATOM 2982 O O . GLY A 1 379 ? -13.885 6.616 -7.904 1.00 89.69 379 GLY A O 1
ATOM 2983 N N . TRP A 1 380 ? -12.862 7.475 -6.085 1.00 92.62 380 TRP A N 1
ATOM 2984 C CA . TRP A 1 380 ? -12.545 6.225 -5.386 1.00 92.62 380 TRP A CA 1
ATOM 2985 C C . TRP A 1 380 ? -13.008 6.282 -3.919 1.00 92.62 380 TRP A C 1
ATOM 2987 O O . TRP A 1 380 ? -12.188 6.422 -3.014 1.00 92.62 380 TRP A O 1
ATOM 2997 N N . PRO A 1 381 ? -14.329 6.221 -3.673 1.00 89.06 381 PRO A N 1
ATOM 2998 C CA . PRO A 1 381 ? -14.869 6.243 -2.316 1.00 89.06 381 PRO A CA 1
ATOM 2999 C C . PRO A 1 381 ? -14.368 5.056 -1.481 1.00 89.06 381 PRO A C 1
ATOM 3001 O O . PRO A 1 381 ? -14.333 3.920 -1.964 1.00 89.06 381 PRO A O 1
ATOM 3004 N N . THR A 1 382 ? -13.998 5.336 -0.227 1.00 86.56 382 THR A N 1
ATOM 3005 C CA . THR A 1 382 ? -13.611 4.312 0.759 1.00 86.56 382 THR A CA 1
ATOM 3006 C C . THR A 1 382 ? -14.832 3.567 1.303 1.00 86.56 382 THR A C 1
ATOM 3008 O O . THR A 1 382 ? -15.970 3.983 1.079 1.00 86.56 382 THR A O 1
ATOM 3011 N N . ALA A 1 383 ? -14.608 2.446 1.996 1.00 86.50 383 ALA A N 1
ATOM 3012 C CA . ALA A 1 383 ? -15.690 1.752 2.686 1.00 86.50 383 ALA A CA 1
ATOM 3013 C C . ALA A 1 383 ? -16.291 2.675 3.770 1.00 86.50 383 ALA A C 1
ATOM 3015 O O . ALA A 1 383 ? -15.522 3.367 4.449 1.00 86.50 383 ALA A O 1
ATOM 3016 N N . PRO A 1 384 ? -17.630 2.707 3.909 1.00 75.94 384 PRO A N 1
ATOM 3017 C CA . PRO A 1 384 ? -18.311 3.556 4.882 1.00 75.94 384 PRO A CA 1
ATOM 3018 C C . PRO A 1 384 ? -18.054 3.144 6.333 1.00 75.94 384 PRO A C 1
ATOM 3020 O O . PRO A 1 384 ? -17.816 1.938 6.591 1.00 75.94 384 PRO A O 1
#

Radius of gyration: 24.12 Å; chains: 1; bounding box: 52×84×94 Å

Organism: NCBI:txid656916